Protein AF-A0A7Z9G9Z8-F1 (afdb_monomer_lite)

Foldseek 3Di:
DPPDPPPVVVVVVVVVVVVVVVVVVVQVVCLVPPPDPDQADPVPRDGQQDQDDDDPVCVVVVVNVVSVVSNCVRRRPPVVVVVVVVVVVVVVVDDDPVLLFDLQFPPPDDDDPVPDDDDDDDDDDPDDPPDDDDDDDDDDDDDDDDDDDDDDDDDDDDDDDPPPDLPDDDDDPWDDWDAFLQWTQTPLATEGAAPFDLLLLLLLLVLQLVCCVVCLVLAQAEEAADEWPCLAPPDPVSCVRHPHLVCSLVSSVVSHDPSYQYFCLVVLLSVVSVDQQDARQAGETALVVLLSSLVSVCVSVVHDFDDLVQWDKDKQPDFAHYPNCVRRVDPSNVVVTDIHMHTQHPKDKWKWADAQQRDDDTDTDDCAPNPDRDLCRGVNADGQKMKMAIPDDPQAEEEEAEHSNCRSNVSRCRVPGRMYMYGDLVRHPHAVDVVCDPSRPRYHYYYYHYSSLSRRPVNSVSSSCNHCPPPDPPPPPPPDPDDDDDDD

pLDDT: mean 74.59, std 25.86, range [21.78, 98.88]

Sequence (488 aa):
MASIFSHKSRGMMIANVVSFQVVLTVIGALFVLAPDGQAISADENRKLASMPEFTWNELYEGKYTRGIEAYVADHFPQRDKFMELADWLKSLRGLSVESGLHYAVNINEGLVDEETTAKDLPENRLSESLMWDTDGFPPTQLSQENASTRFAGPNAPPGDSNDSQINRAPAKAAGKARLRAGVFVYNGRAMQGFGGRATGSNAYASAINAYENEIGQKVDIYSLIVPTAQEFYLPSTYRRKSNREKANISGTYKQLDAGIKAVDAYSEIAAHTNEYLYFRTDHHWTALGGYYAYRAFCNAAKISPVPLSKMAKHTLKKTYFGSLYRLTQDRSLKKFGDKIEYFVPPATTKMTKYLEDGKGRGWERPLFRHKSSGYGVFLGGDAAMLRLNTSVKNGKRAIVVKNSYGNAFVVYLVSHYEELVFLDYRLFKGRLADVIGENERDTDLIFINGVHTSNARSHIKRIRRLLYRGRRLLRNKKESGLNEKAPE

Radius of gyration: 27.3 Å; chains: 1; bounding box: 84×79×88 Å

Structure (mmCIF, N/CA/C/O backbone):
data_AF-A0A7Z9G9Z8-F1
#
_entry.id   AF-A0A7Z9G9Z8-F1
#
loop_
_atom_site.group_PDB
_atom_site.id
_atom_site.type_symbol
_atom_site.label_atom_id
_atom_site.label_alt_id
_atom_site.label_comp_id
_atom_site.label_asym_id
_atom_site.label_entity_id
_atom_site.label_seq_id
_atom_site.pdbx_PDB_ins_code
_atom_site.Cartn_x
_atom_site.Cartn_y
_atom_site.Cartn_z
_atom_site.occupancy
_atom_site.B_iso_or_equiv
_atom_site.auth_seq_id
_atom_site.auth_comp_id
_atom_site.auth_asym_id
_atom_site.auth_atom_id
_atom_site.pdbx_PDB_model_num
ATOM 1 N N . MET A 1 1 ? 61.186 21.922 16.224 1.00 41.94 1 MET A N 1
ATOM 2 C CA . MET A 1 1 ? 60.406 21.195 15.194 1.00 41.94 1 MET A CA 1
ATOM 3 C C . MET A 1 1 ? 58.942 21.661 15.174 1.00 41.94 1 MET A C 1
ATOM 5 O O . MET A 1 1 ? 58.053 20.892 15.504 1.00 41.94 1 MET A O 1
ATOM 9 N N . ALA A 1 2 ? 58.665 22.913 14.795 1.00 44.00 2 ALA A N 1
ATOM 10 C CA . ALA A 1 2 ? 57.293 23.455 14.777 1.00 44.00 2 ALA A CA 1
ATOM 11 C C . ALA A 1 2 ? 56.996 24.304 13.523 1.00 44.00 2 ALA A C 1
ATOM 13 O O . ALA A 1 2 ? 56.221 25.248 13.582 1.00 44.00 2 ALA A O 1
ATOM 14 N N . SER A 1 3 ? 57.629 23.993 12.384 1.00 46.44 3 SER A N 1
ATOM 15 C CA . SER A 1 3 ? 57.494 24.805 11.156 1.00 46.44 3 SER A CA 1
ATOM 16 C C . SER A 1 3 ? 57.228 23.999 9.869 1.00 46.44 3 SER A C 1
ATOM 18 O O . SER A 1 3 ? 57.045 24.571 8.803 1.00 46.44 3 SER A O 1
ATOM 20 N N . ILE A 1 4 ? 57.129 22.664 9.926 1.00 46.12 4 ILE A N 1
ATOM 21 C CA . ILE A 1 4 ? 57.025 21.843 8.695 1.00 46.12 4 ILE A CA 1
ATOM 22 C C . ILE A 1 4 ? 55.578 21.406 8.367 1.00 46.12 4 ILE A C 1
ATOM 24 O O . ILE A 1 4 ? 55.288 21.022 7.237 1.00 46.12 4 ILE A O 1
ATOM 28 N N . PHE A 1 5 ? 54.614 21.560 9.285 1.00 43.41 5 PHE A N 1
ATOM 29 C CA . PHE A 1 5 ? 53.217 21.134 9.058 1.00 43.41 5 PHE A CA 1
ATOM 30 C C . PHE A 1 5 ? 52.243 22.233 8.580 1.00 43.41 5 PHE A C 1
ATOM 32 O O . PHE A 1 5 ? 51.085 21.934 8.299 1.00 43.41 5 PHE A O 1
ATOM 39 N N . SER A 1 6 ? 52.688 23.484 8.415 1.00 49.59 6 SER A N 1
ATOM 40 C CA . SER A 1 6 ? 51.804 24.620 8.067 1.00 49.59 6 SER A CA 1
ATOM 41 C C . SER A 1 6 ? 51.557 24.807 6.555 1.00 49.59 6 SER A C 1
ATOM 43 O O . SER A 1 6 ? 50.518 25.325 6.148 1.00 49.59 6 SER A O 1
ATOM 45 N N . HIS A 1 7 ? 52.458 24.340 5.681 1.00 47.31 7 HIS A N 1
ATOM 46 C CA . HIS A 1 7 ? 52.337 24.594 4.235 1.00 47.31 7 HIS A CA 1
ATOM 47 C C . HIS A 1 7 ? 51.497 23.563 3.459 1.00 47.31 7 HIS A C 1
ATOM 49 O O . HIS A 1 7 ? 50.884 23.918 2.450 1.00 47.31 7 HIS A O 1
ATOM 55 N N . LYS A 1 8 ? 51.401 22.308 3.930 1.00 48.56 8 LYS A N 1
ATOM 56 C CA . LYS A 1 8 ? 50.643 21.246 3.233 1.00 48.56 8 LYS A CA 1
ATOM 57 C C . LYS A 1 8 ? 49.119 21.429 3.300 1.00 48.56 8 LYS A C 1
ATOM 59 O O . LYS A 1 8 ? 48.431 20.983 2.388 1.00 48.56 8 LYS A O 1
ATOM 64 N N . SER A 1 9 ? 48.582 22.108 4.320 1.00 56.88 9 SER A N 1
ATOM 65 C CA . SER A 1 9 ? 47.133 22.335 4.456 1.00 56.88 9 SER A CA 1
ATOM 66 C C . SER A 1 9 ? 46.632 23.499 3.595 1.00 56.88 9 SER A C 1
ATOM 68 O O . SER A 1 9 ? 45.584 23.378 2.966 1.00 56.88 9 SER A O 1
ATOM 70 N N . ARG A 1 10 ? 47.400 24.594 3.484 1.00 59.22 10 ARG A N 1
ATOM 71 C CA . ARG A 1 10 ? 47.055 25.746 2.630 1.00 59.22 10 ARG A CA 1
ATOM 72 C C . ARG A 1 10 ? 47.066 25.396 1.145 1.00 59.22 10 ARG A C 1
ATOM 74 O O . ARG A 1 10 ? 46.130 25.763 0.446 1.00 59.22 10 ARG A O 1
ATOM 81 N N . GLY A 1 11 ? 48.066 24.646 0.676 1.00 70.00 11 GLY A N 1
ATOM 82 C CA . GLY A 1 11 ? 48.130 24.212 -0.726 1.00 70.00 11 GLY A CA 1
ATOM 83 C C . GLY A 1 11 ? 46.942 23.332 -1.129 1.00 70.00 11 GLY A C 1
ATOM 84 O O . GLY A 1 11 ? 46.363 23.526 -2.191 1.00 70.00 11 GLY A O 1
ATOM 85 N N . MET A 1 12 ? 46.517 22.428 -0.245 1.00 61.69 12 MET A N 1
ATOM 86 C CA . MET A 1 12 ? 45.365 21.548 -0.473 1.00 61.69 12 MET A CA 1
ATOM 87 C C . MET A 1 12 ? 44.033 22.309 -0.418 1.00 61.69 12 MET A C 1
ATOM 89 O O . MET A 1 12 ? 43.127 22.043 -1.200 1.00 61.69 12 MET A O 1
ATOM 93 N N . MET A 1 13 ? 43.927 23.301 0.469 1.00 62.09 13 MET A N 1
ATOM 94 C CA . MET A 1 13 ? 42.749 24.162 0.574 1.00 62.09 13 MET A CA 1
ATOM 95 C C . MET A 1 13 ? 42.608 25.068 -0.658 1.00 62.09 13 MET A C 1
ATOM 97 O O . MET A 1 13 ? 41.522 25.162 -1.221 1.00 62.09 13 MET A O 1
ATOM 101 N N . ILE A 1 14 ? 43.713 25.653 -1.135 1.00 75.94 14 ILE A N 1
ATOM 102 C CA . ILE A 1 14 ? 43.752 26.424 -2.385 1.00 75.94 14 ILE A CA 1
ATOM 103 C C . ILE A 1 14 ? 43.430 25.516 -3.576 1.00 75.94 14 ILE A C 1
ATOM 105 O O . ILE A 1 14 ? 42.611 25.889 -4.407 1.00 75.94 14 ILE A O 1
ATOM 109 N N . ALA A 1 15 ? 43.983 24.302 -3.634 1.00 73.31 15 ALA A N 1
ATOM 110 C CA . ALA A 1 15 ? 43.665 23.339 -4.688 1.00 73.31 15 ALA A CA 1
ATOM 111 C C . ALA A 1 15 ? 42.177 22.945 -4.694 1.00 73.31 15 ALA A C 1
ATOM 113 O O . ALA A 1 15 ? 41.580 22.841 -5.764 1.00 73.31 15 ALA A O 1
ATOM 114 N N . ASN A 1 16 ? 41.545 22.794 -3.527 1.00 67.69 16 ASN A N 1
ATOM 115 C CA . ASN A 1 16 ? 40.109 22.515 -3.416 1.00 67.69 16 ASN A CA 1
ATOM 116 C C . ASN A 1 16 ? 39.245 23.709 -3.853 1.00 67.69 16 ASN A C 1
ATOM 118 O O . ASN A 1 16 ? 38.263 23.526 -4.565 1.00 67.69 16 ASN A O 1
ATOM 122 N N . VAL A 1 17 ? 39.617 24.934 -3.470 1.00 79.38 17 VAL A N 1
ATOM 123 C CA . VAL A 1 17 ? 38.902 26.152 -3.892 1.00 79.38 17 VAL A CA 1
ATOM 124 C C . VAL A 1 17 ? 39.037 26.363 -5.400 1.00 79.38 17 VAL A C 1
ATOM 126 O O . VAL A 1 17 ? 38.043 26.604 -6.080 1.00 79.38 17 VAL A O 1
ATOM 129 N N . VAL A 1 18 ? 40.247 26.210 -5.942 1.00 84.00 18 VAL A N 1
ATOM 130 C CA . VAL A 1 18 ? 40.512 26.349 -7.379 1.00 84.00 18 VAL A CA 1
ATOM 131 C C . VAL A 1 18 ? 39.803 25.252 -8.170 1.00 84.00 18 VAL A C 1
ATOM 133 O O . VAL A 1 18 ? 39.160 25.557 -9.166 1.00 84.00 18 VAL A O 1
ATOM 136 N N . SER A 1 19 ? 39.847 23.993 -7.726 1.00 74.50 19 SER A N 1
ATOM 137 C CA . SER A 1 19 ? 39.147 22.898 -8.414 1.00 74.50 19 SER A CA 1
ATOM 138 C C . SER A 1 19 ? 37.630 23.073 -8.392 1.00 74.50 19 SER A C 1
ATOM 140 O O . SER A 1 19 ? 36.989 22.900 -9.426 1.00 74.50 19 SER A O 1
ATOM 142 N N . PHE A 1 20 ? 37.051 23.494 -7.266 1.00 74.19 20 PHE A N 1
ATOM 143 C CA . PHE A 1 20 ? 35.627 23.817 -7.185 1.00 74.19 20 PHE A CA 1
ATOM 144 C C . PHE A 1 20 ? 35.246 24.963 -8.134 1.00 74.19 20 PHE A C 1
ATOM 146 O O . PHE A 1 20 ? 34.271 24.853 -8.878 1.00 74.19 20 PHE A O 1
ATOM 153 N N . GLN A 1 21 ? 36.053 26.026 -8.177 1.00 79.50 21 GLN A N 1
ATOM 154 C CA . GLN A 1 21 ? 35.819 27.162 -9.065 1.00 79.50 21 GLN A CA 1
ATOM 155 C C . GLN A 1 21 ? 35.958 26.778 -10.543 1.00 79.50 21 GLN A C 1
ATOM 157 O O . GLN A 1 21 ? 35.153 27.204 -11.365 1.00 79.50 21 GLN A O 1
ATOM 162 N N . VAL A 1 22 ? 36.940 25.944 -10.892 1.00 83.94 22 VAL A N 1
ATOM 163 C CA . VAL A 1 22 ? 37.116 25.423 -12.255 1.00 83.94 22 VAL A CA 1
ATOM 164 C C . VAL A 1 22 ? 35.908 24.588 -12.669 1.00 83.94 22 VAL A C 1
ATOM 166 O O . VAL A 1 22 ? 35.406 24.775 -13.772 1.00 83.94 22 VAL A O 1
ATOM 169 N N . VAL A 1 23 ? 35.383 23.733 -11.786 1.00 78.44 23 VAL A N 1
ATOM 170 C CA . VAL A 1 23 ? 34.170 22.951 -12.067 1.00 78.44 23 VAL A CA 1
ATOM 171 C C . VAL A 1 23 ? 32.970 23.866 -12.325 1.00 78.44 23 VAL A C 1
ATOM 173 O O . VAL A 1 23 ? 32.270 23.667 -13.315 1.00 78.44 23 VAL A O 1
ATOM 176 N N . LEU A 1 24 ? 32.752 24.898 -11.502 1.00 76.94 24 LEU A N 1
ATOM 177 C CA . LEU A 1 24 ? 31.659 25.855 -11.718 1.00 76.94 24 LEU A CA 1
ATOM 178 C C . LEU A 1 24 ? 31.810 26.629 -13.032 1.00 76.94 24 LEU A C 1
ATOM 180 O O . LEU A 1 24 ? 30.837 26.773 -13.769 1.00 76.94 24 LEU A O 1
ATOM 184 N N . THR A 1 25 ? 33.023 27.080 -13.354 1.00 77.94 25 THR A N 1
ATOM 185 C CA . THR A 1 25 ? 33.308 27.802 -14.600 1.00 77.94 25 THR A CA 1
ATOM 186 C C . THR A 1 25 ? 33.121 26.907 -15.823 1.00 77.94 25 THR A C 1
ATOM 188 O O . THR A 1 25 ? 32.537 27.345 -16.809 1.00 77.94 25 THR A O 1
ATOM 191 N N . VAL A 1 26 ? 33.552 25.643 -15.765 1.00 78.00 26 VAL A N 1
ATOM 192 C CA . VAL A 1 26 ? 33.358 24.673 -16.854 1.00 78.00 26 VAL A CA 1
ATOM 193 C C . VAL A 1 26 ? 31.877 24.350 -17.038 1.00 78.00 26 VAL A C 1
ATOM 195 O O . VAL A 1 26 ? 31.405 24.333 -18.169 1.00 78.00 26 VAL A O 1
ATOM 198 N N . ILE A 1 27 ? 31.117 24.158 -15.956 1.00 70.62 27 ILE A N 1
ATOM 199 C CA . ILE A 1 27 ? 29.663 23.936 -16.031 1.00 70.62 27 ILE A CA 1
ATOM 200 C C . ILE A 1 27 ? 28.957 25.167 -16.616 1.00 70.62 27 ILE A C 1
ATOM 202 O O . ILE A 1 27 ? 28.106 25.019 -17.490 1.00 70.62 27 ILE A O 1
ATOM 206 N N . GLY A 1 28 ? 29.336 26.376 -16.191 1.00 71.31 28 GLY A N 1
ATOM 207 C CA . GLY A 1 28 ? 28.806 27.624 -16.743 1.00 71.31 28 GLY A CA 1
ATOM 208 C C . GLY A 1 28 ? 29.140 27.804 -18.226 1.00 71.31 28 GLY A C 1
ATOM 209 O O . GLY A 1 28 ? 28.267 28.147 -19.017 1.00 71.31 28 GLY A O 1
ATOM 210 N N . ALA A 1 29 ? 30.373 27.495 -18.633 1.00 72.94 29 ALA A N 1
ATOM 211 C CA . ALA A 1 29 ? 30.787 27.540 -20.033 1.00 72.94 29 ALA A CA 1
ATOM 212 C C . ALA A 1 29 ? 30.049 26.495 -20.883 1.00 72.94 29 ALA A C 1
ATOM 214 O O . ALA A 1 29 ? 29.610 26.810 -21.983 1.00 72.94 29 ALA A O 1
ATOM 215 N N . LEU A 1 30 ? 29.843 25.279 -20.367 1.00 66.50 30 LEU A N 1
ATOM 216 C CA . LEU A 1 30 ? 29.036 24.250 -21.030 1.00 66.50 30 LEU A CA 1
ATOM 217 C C . LEU A 1 30 ? 27.567 24.667 -21.167 1.00 66.50 30 LEU A C 1
ATOM 219 O O . LEU A 1 30 ? 26.933 24.280 -22.141 1.00 66.50 30 LEU A O 1
ATOM 223 N N . PHE A 1 31 ? 27.034 25.458 -20.232 1.00 66.75 31 PHE A N 1
ATOM 224 C CA . PHE A 1 31 ? 25.679 26.011 -20.310 1.00 66.75 31 PHE A CA 1
ATOM 225 C C . PHE A 1 31 ? 25.550 27.084 -21.401 1.00 66.75 31 PHE A C 1
ATOM 227 O O . PHE A 1 31 ? 24.556 27.104 -22.114 1.00 66.75 31 PHE A O 1
ATOM 234 N N . VAL A 1 32 ? 26.566 27.938 -21.565 1.00 65.88 32 VAL A N 1
ATOM 235 C CA . VAL A 1 32 ? 26.591 29.003 -22.589 1.00 65.88 32 VAL A CA 1
ATOM 236 C C . VAL A 1 32 ? 26.906 28.463 -23.988 1.00 65.88 32 VAL A C 1
ATOM 238 O O . VAL A 1 32 ? 26.402 28.981 -24.977 1.00 65.88 32 VAL A O 1
ATOM 241 N N . LEU A 1 33 ? 27.755 27.436 -24.083 1.00 63.22 33 LEU A N 1
ATOM 242 C CA . LEU A 1 33 ? 28.194 26.848 -25.354 1.00 63.22 33 LEU A CA 1
ATOM 243 C C . LEU A 1 33 ? 27.300 25.693 -25.826 1.00 63.22 33 LEU A C 1
ATOM 245 O O . LEU A 1 33 ? 27.498 25.184 -26.931 1.00 63.22 33 LEU A O 1
ATOM 249 N N . ALA A 1 34 ? 26.350 25.243 -25.001 1.00 61.62 34 ALA A N 1
ATOM 250 C CA . ALA A 1 34 ? 25.370 24.259 -25.429 1.00 61.62 34 ALA A CA 1
ATOM 251 C C . ALA A 1 34 ? 24.466 24.888 -26.503 1.00 61.62 34 ALA A C 1
ATOM 253 O O . ALA A 1 34 ? 23.898 25.950 -26.264 1.00 61.62 34 ALA A O 1
ATOM 254 N N . PRO A 1 35 ? 24.326 24.257 -27.682 1.00 56.84 35 PRO A N 1
ATOM 255 C CA . PRO A 1 35 ? 23.452 24.771 -28.729 1.00 56.84 35 PRO A CA 1
ATOM 256 C C . PRO A 1 35 ? 22.011 24.832 -28.219 1.00 56.84 35 PRO A C 1
ATOM 258 O O . PRO A 1 35 ? 21.591 23.914 -27.509 1.00 56.84 35 PRO A O 1
ATOM 261 N N . ASP A 1 36 ? 21.273 25.880 -28.603 1.00 55.69 36 ASP A N 1
ATOM 262 C CA . ASP A 1 36 ? 19.871 26.089 -28.228 1.00 55.69 36 ASP A CA 1
ATOM 263 C C . ASP A 1 36 ? 19.069 24.797 -28.435 1.00 55.69 36 ASP A C 1
ATOM 265 O O . ASP A 1 36 ? 18.810 24.339 -29.555 1.00 55.69 36 ASP A O 1
ATOM 269 N N . GLY A 1 37 ? 18.757 24.144 -27.316 1.00 52.91 37 GLY A N 1
ATOM 270 C CA . GLY A 1 37 ? 18.084 22.858 -27.295 1.00 52.91 37 GLY A CA 1
ATOM 271 C C . GLY A 1 37 ? 16.674 23.010 -27.848 1.00 52.91 37 GLY A C 1
ATOM 272 O O . GLY A 1 37 ? 15.897 23.811 -27.348 1.00 52.91 37 GLY A O 1
ATOM 273 N N . GLN A 1 38 ? 16.381 22.243 -28.899 1.00 53.59 38 GLN A N 1
ATOM 274 C CA . GLN A 1 38 ? 15.074 21.966 -29.510 1.00 53.59 38 GLN A CA 1
ATOM 275 C C . GLN A 1 38 ? 13.852 22.586 -28.800 1.00 53.59 38 GLN A C 1
ATOM 277 O O . GLN A 1 38 ? 13.566 22.256 -27.657 1.00 53.59 38 GLN A O 1
ATOM 282 N N . ALA A 1 39 ? 13.032 23.352 -29.532 1.00 48.88 39 ALA A N 1
ATOM 283 C CA . ALA A 1 39 ? 11.824 24.048 -29.048 1.00 48.88 39 ALA A CA 1
ATOM 284 C C . ALA A 1 39 ? 10.749 23.171 -28.345 1.00 48.88 39 ALA A C 1
ATOM 286 O O . ALA A 1 39 ? 9.727 23.680 -27.872 1.00 48.88 39 ALA A O 1
ATOM 287 N N . ILE A 1 40 ? 10.945 21.850 -28.295 1.00 49.72 40 ILE A N 1
ATOM 288 C CA . ILE A 1 40 ? 10.072 20.858 -27.670 1.00 49.72 40 ILE A CA 1
ATOM 289 C C . ILE A 1 40 ? 10.961 19.804 -26.991 1.00 49.72 40 ILE A C 1
ATOM 291 O O . ILE A 1 40 ? 11.769 19.160 -27.656 1.00 49.72 40 ILE A O 1
ATOM 295 N N . SER A 1 41 ? 10.776 19.565 -25.688 1.00 46.97 41 SER A N 1
ATOM 296 C CA . SER A 1 41 ? 11.373 18.392 -25.029 1.00 46.97 41 SER A CA 1
ATOM 297 C C . SER A 1 41 ? 10.707 17.114 -25.549 1.00 46.97 41 SER A C 1
ATOM 299 O O . SER A 1 41 ? 9.511 16.904 -25.317 1.00 46.97 41 SER A O 1
ATOM 301 N N . ALA A 1 42 ? 11.470 16.249 -26.226 1.00 47.59 42 ALA A N 1
ATOM 302 C CA . ALA A 1 42 ? 10.994 14.950 -26.711 1.00 47.59 42 ALA A CA 1
ATOM 303 C C . ALA A 1 42 ? 10.531 14.018 -25.569 1.00 47.59 42 ALA A C 1
ATOM 305 O O . ALA A 1 42 ? 9.642 13.189 -25.774 1.00 47.59 42 ALA A O 1
ATOM 306 N N . ASP A 1 43 ? 11.071 14.199 -24.359 1.00 45.31 43 ASP A N 1
ATOM 307 C CA . ASP A 1 43 ? 10.762 13.378 -23.183 1.00 45.31 43 ASP A CA 1
ATOM 308 C C . ASP A 1 43 ? 9.583 13.916 -22.351 1.00 45.31 43 ASP A C 1
ATOM 310 O O . ASP A 1 43 ? 8.854 13.141 -21.725 1.00 45.31 43 ASP A O 1
ATOM 314 N N . GLU A 1 44 ? 9.329 15.231 -22.365 1.00 41.75 44 GLU A N 1
ATOM 315 C CA . GLU A 1 44 ? 8.287 15.852 -21.529 1.00 41.75 44 GLU A CA 1
ATOM 316 C C . GLU A 1 44 ? 7.072 16.384 -22.313 1.00 41.75 44 GLU A C 1
ATOM 318 O O . GLU A 1 44 ? 6.012 16.611 -21.718 1.00 41.75 44 GLU A O 1
ATOM 323 N N . ASN A 1 45 ? 7.181 16.507 -23.642 1.00 49.59 45 ASN A N 1
ATOM 324 C CA . ASN A 1 45 ? 6.175 17.045 -24.570 1.00 49.59 45 ASN A CA 1
ATOM 325 C C . ASN A 1 45 ? 5.478 18.315 -24.038 1.00 49.59 45 ASN A C 1
ATOM 327 O O . ASN A 1 45 ? 4.247 18.420 -24.004 1.00 49.59 45 ASN A O 1
ATOM 331 N N . ARG A 1 46 ? 6.298 19.264 -23.574 1.00 54.28 46 ARG A N 1
ATOM 332 C CA . ARG A 1 46 ? 5.935 20.644 -23.233 1.00 54.28 46 ARG A CA 1
ATOM 333 C C . ARG A 1 46 ? 6.834 21.597 -24.021 1.00 54.28 46 ARG A C 1
ATOM 335 O O . ARG A 1 46 ? 7.975 21.241 -24.320 1.00 54.28 46 ARG A O 1
ATOM 342 N N . LYS A 1 47 ? 6.323 22.789 -24.351 1.00 57.53 47 LYS A N 1
ATOM 343 C CA . LYS A 1 47 ? 7.168 23.883 -24.853 1.00 57.53 47 LYS A CA 1
ATOM 344 C C . LYS A 1 47 ? 8.172 24.227 -23.754 1.00 57.53 47 LYS A C 1
ATOM 346 O O . LYS A 1 47 ? 7.750 24.418 -22.611 1.00 57.53 47 LYS A O 1
ATOM 351 N N . LEU A 1 48 ? 9.458 24.234 -24.092 1.00 64.19 48 LEU A N 1
ATOM 352 C CA . LEU A 1 48 ? 10.496 24.670 -23.164 1.00 64.19 48 LEU A CA 1
ATOM 353 C C . LEU A 1 48 ? 10.285 26.156 -22.846 1.00 64.19 48 LEU A C 1
ATOM 355 O O . LEU A 1 48 ? 9.830 26.918 -23.705 1.00 64.19 48 LEU A O 1
ATOM 359 N N . ALA A 1 49 ? 10.553 26.550 -21.605 1.00 65.88 49 ALA A N 1
ATOM 360 C CA . ALA A 1 49 ? 10.490 27.943 -21.187 1.00 65.88 49 ALA A CA 1
ATOM 361 C C . ALA A 1 49 ? 11.451 28.778 -22.041 1.00 65.88 49 ALA A C 1
ATOM 363 O O . ALA A 1 49 ? 12.613 28.421 -22.164 1.00 65.88 49 ALA A O 1
ATOM 364 N N . SER A 1 50 ? 10.989 29.871 -22.644 1.00 72.75 50 SER A N 1
ATOM 365 C CA . SER A 1 50 ? 11.862 30.804 -23.363 1.00 72.75 50 SER A CA 1
ATOM 366 C C . SER A 1 50 ? 12.665 31.658 -22.383 1.00 72.75 50 SER A C 1
ATOM 368 O O . SER A 1 50 ? 12.248 31.845 -21.237 1.00 72.75 50 SER A O 1
ATOM 370 N N . MET A 1 51 ? 13.800 32.195 -22.834 1.00 77.81 51 MET A N 1
ATOM 371 C CA . MET A 1 51 ? 14.573 33.155 -22.046 1.00 77.81 51 MET A CA 1
ATOM 372 C C . MET A 1 51 ? 13.661 34.343 -21.684 1.00 77.81 51 MET A C 1
ATOM 374 O O . MET A 1 51 ? 13.041 34.907 -22.590 1.00 77.81 51 MET A O 1
ATOM 378 N N . PRO A 1 52 ? 13.504 34.697 -20.396 1.00 77.56 52 PRO A N 1
ATOM 379 C CA . PRO A 1 52 ? 12.664 35.824 -20.008 1.00 77.56 52 PRO A CA 1
ATOM 380 C C . PRO A 1 52 ? 13.311 37.146 -20.433 1.00 77.56 52 PRO A C 1
ATOM 382 O O . PRO A 1 52 ? 14.528 37.311 -20.331 1.00 77.56 52 PRO A O 1
ATOM 385 N N . GLU A 1 53 ? 12.497 38.105 -20.870 1.00 80.50 53 GLU A N 1
ATOM 386 C CA . GLU A 1 53 ? 12.970 39.464 -21.129 1.00 80.50 53 GLU A CA 1
ATOM 387 C C . GLU A 1 53 ? 13.250 40.183 -19.806 1.00 80.50 53 GLU A C 1
ATOM 389 O O . GLU A 1 53 ? 12.534 40.022 -18.819 1.00 80.50 53 GLU A O 1
ATOM 394 N N . PHE A 1 54 ? 14.334 40.956 -19.755 1.00 81.50 54 PHE A N 1
ATOM 395 C CA . PHE A 1 54 ? 14.684 41.696 -18.550 1.00 81.50 54 PHE A CA 1
ATOM 396 C C . PHE A 1 54 ? 13.916 43.015 -18.488 1.00 81.50 54 PHE A C 1
ATOM 398 O O . PHE A 1 54 ? 14.114 43.900 -19.322 1.00 81.50 54 PHE A O 1
ATOM 405 N N . THR A 1 55 ? 13.114 43.189 -17.437 1.00 87.94 55 THR A N 1
ATOM 406 C CA . THR A 1 55 ? 12.547 44.488 -17.067 1.00 87.94 55 THR A CA 1
ATOM 407 C C . THR A 1 55 ? 12.656 44.724 -15.561 1.00 87.94 55 THR A C 1
ATOM 409 O O . THR A 1 55 ? 12.536 43.805 -14.746 1.00 87.94 55 THR A O 1
ATOM 412 N N . TRP A 1 56 ? 12.867 45.983 -15.165 1.00 83.19 56 TRP A N 1
ATOM 413 C CA . TRP A 1 56 ? 12.997 46.356 -13.752 1.00 83.19 56 TRP A CA 1
ATOM 414 C C . TRP A 1 56 ? 11.741 46.033 -12.927 1.00 83.19 56 TRP A C 1
ATOM 416 O O . TRP A 1 56 ? 11.862 45.600 -11.781 1.00 83.19 56 TRP A O 1
ATOM 426 N N . ASN A 1 57 ? 10.549 46.158 -13.521 1.00 83.56 57 ASN A N 1
ATOM 427 C CA . ASN A 1 57 ? 9.292 45.778 -12.870 1.00 83.56 57 ASN A CA 1
ATOM 428 C C . ASN A 1 57 ? 9.202 44.264 -12.631 1.00 83.56 57 ASN A C 1
ATOM 430 O O . ASN A 1 57 ? 8.841 43.833 -11.538 1.00 83.56 57 ASN A O 1
ATOM 434 N N . GLU A 1 58 ? 9.580 43.431 -13.602 1.00 78.88 58 GLU A N 1
ATOM 435 C CA . GLU A 1 58 ? 9.511 41.974 -13.442 1.00 78.88 58 GLU A CA 1
ATOM 436 C C . GLU A 1 58 ? 10.567 41.416 -12.491 1.00 78.88 58 GLU A C 1
ATOM 438 O O . GLU A 1 58 ? 10.326 40.381 -11.858 1.00 78.88 58 GLU A O 1
ATOM 443 N N . LEU A 1 59 ? 11.717 42.086 -12.366 1.00 81.44 59 LEU A N 1
ATOM 444 C CA . LEU A 1 59 ? 12.707 41.769 -11.341 1.00 81.44 59 LEU A CA 1
ATOM 445 C C . LEU A 1 59 ? 12.139 42.034 -9.943 1.00 81.44 59 LEU A C 1
ATOM 447 O O . LEU A 1 59 ? 12.201 41.151 -9.088 1.00 81.44 59 LEU A O 1
ATOM 451 N N . TYR A 1 60 ? 11.542 43.210 -9.727 1.00 88.44 60 TYR A N 1
ATOM 452 C CA . TYR A 1 60 ? 10.957 43.586 -8.437 1.00 88.44 60 TYR A CA 1
ATOM 453 C C . TYR A 1 60 ? 9.761 42.694 -8.054 1.00 88.44 60 TYR A C 1
ATOM 455 O O . TYR A 1 60 ? 9.603 42.317 -6.896 1.00 88.44 60 TYR A O 1
ATOM 463 N N . GLU A 1 61 ? 8.961 42.265 -9.036 1.00 84.69 61 GLU A N 1
ATOM 464 C CA . GLU A 1 61 ? 7.848 41.319 -8.853 1.00 84.69 61 GLU A CA 1
ATOM 465 C C . GLU A 1 61 ? 8.288 39.840 -8.751 1.00 84.69 61 GLU A C 1
ATOM 467 O O . GLU A 1 61 ? 7.454 38.937 -8.578 1.00 84.69 61 GLU A O 1
ATOM 472 N N . GLY A 1 62 ? 9.587 39.554 -8.909 1.00 73.06 62 GLY A N 1
ATOM 473 C CA . GLY A 1 62 ? 10.152 38.200 -8.914 1.00 73.06 62 GLY A CA 1
ATOM 474 C C . GLY A 1 62 ? 9.675 37.321 -10.079 1.00 73.06 62 GLY A C 1
ATOM 475 O O . GLY A 1 62 ? 9.737 36.094 -10.012 1.00 73.06 62 GLY A O 1
ATOM 476 N N . LYS A 1 63 ? 9.115 37.909 -11.142 1.00 73.06 63 LYS A N 1
ATOM 477 C CA . LYS A 1 63 ? 8.734 37.190 -12.371 1.00 73.06 63 LYS A CA 1
ATOM 478 C C . LYS A 1 63 ? 9.961 36.847 -13.208 1.00 73.06 63 LYS A C 1
ATOM 480 O O . LYS A 1 63 ? 10.053 35.717 -13.676 1.00 73.06 63 LYS A O 1
ATOM 485 N N . TYR A 1 64 ? 10.921 37.767 -13.302 1.00 72.56 64 TYR A N 1
ATOM 486 C CA . TYR A 1 64 ? 12.169 37.549 -14.032 1.00 72.56 64 TYR A CA 1
ATOM 487 C C . TYR A 1 64 ? 12.976 36.385 -13.439 1.00 72.56 64 TYR A C 1
ATOM 489 O O . TYR A 1 64 ? 13.368 35.469 -14.154 1.00 72.56 64 TYR A O 1
ATOM 497 N N . THR A 1 65 ? 13.140 36.349 -12.113 1.00 74.62 65 THR A N 1
ATOM 498 C CA . THR A 1 65 ? 13.874 35.275 -11.421 1.00 74.62 65 THR A CA 1
ATOM 499 C C . THR A 1 65 ? 13.205 33.911 -11.582 1.00 74.62 65 THR A C 1
ATOM 501 O O . THR A 1 65 ? 13.879 32.948 -11.937 1.00 74.62 65 THR A O 1
ATOM 504 N N . ARG A 1 66 ? 11.875 33.825 -11.431 1.00 73.81 66 ARG A N 1
ATOM 505 C CA . ARG A 1 66 ? 11.115 32.589 -11.711 1.00 73.81 66 ARG A CA 1
ATOM 506 C C . ARG A 1 66 ? 11.206 32.160 -13.180 1.00 73.81 66 ARG A C 1
ATOM 508 O O . ARG A 1 66 ? 11.238 30.966 -13.461 1.00 73.81 66 ARG A O 1
ATOM 515 N N . GLY A 1 67 ? 11.245 33.118 -14.106 1.00 74.25 67 GLY A N 1
ATOM 516 C CA . GLY A 1 67 ? 11.460 32.864 -15.531 1.00 74.25 67 GLY A CA 1
ATOM 517 C C . GLY A 1 67 ? 12.841 32.271 -15.808 1.00 74.25 67 GLY A C 1
ATOM 518 O O . GLY A 1 67 ? 12.944 31.287 -16.532 1.00 74.25 67 GLY A O 1
ATOM 519 N N . ILE A 1 68 ? 13.886 32.807 -15.169 1.00 72.31 68 ILE A N 1
ATOM 520 C CA . ILE A 1 68 ? 15.258 32.290 -15.265 1.00 72.31 68 ILE A CA 1
ATOM 521 C C . ILE A 1 68 ? 15.351 30.883 -14.666 1.00 72.31 68 ILE A C 1
ATOM 523 O O . ILE A 1 68 ? 15.930 29.998 -15.288 1.00 72.31 68 ILE A O 1
ATOM 527 N N . GLU A 1 69 ? 14.746 30.635 -13.501 1.00 68.19 69 GLU A N 1
ATOM 528 C CA . GLU A 1 69 ? 14.702 29.297 -12.893 1.00 68.19 69 GLU A CA 1
ATOM 529 C C . GLU A 1 69 ? 14.028 28.270 -13.813 1.00 68.19 69 GLU A C 1
ATOM 531 O O . GLU A 1 69 ? 14.551 27.169 -13.995 1.00 68.19 69 GLU A O 1
ATOM 536 N N . ALA A 1 70 ? 12.897 28.634 -14.426 1.00 66.81 70 ALA A N 1
ATOM 537 C CA . ALA A 1 70 ? 12.196 27.783 -15.383 1.00 66.81 70 ALA A CA 1
ATOM 538 C C . ALA A 1 70 ? 13.020 27.548 -16.661 1.00 66.81 70 ALA A C 1
ATOM 540 O O . ALA A 1 70 ? 13.100 26.416 -17.131 1.00 66.81 70 ALA A O 1
ATOM 541 N N . TYR A 1 71 ? 13.672 28.587 -17.192 1.00 71.56 71 TYR A N 1
ATOM 542 C CA . TYR A 1 71 ? 14.546 28.497 -18.364 1.00 71.56 71 TYR A CA 1
ATOM 543 C C . TYR A 1 71 ? 15.741 27.570 -18.117 1.00 71.56 71 TYR A C 1
ATOM 545 O O . TYR A 1 71 ? 15.994 26.657 -18.903 1.00 71.56 71 TYR A O 1
ATOM 553 N N . VAL A 1 72 ? 16.440 27.755 -16.993 1.00 66.25 72 VAL A N 1
ATOM 554 C CA . VAL A 1 72 ? 17.608 26.951 -16.605 1.00 66.25 72 VAL A CA 1
ATOM 555 C C . VAL A 1 72 ? 17.220 25.500 -16.336 1.00 66.25 72 VAL A C 1
ATOM 557 O O . VAL A 1 72 ? 17.940 24.594 -16.752 1.00 66.25 72 VAL A O 1
ATOM 560 N N . ALA A 1 73 ? 16.080 25.258 -15.684 1.00 65.19 73 ALA A N 1
ATOM 561 C CA . ALA A 1 73 ? 15.569 23.906 -15.462 1.00 65.19 73 ALA A CA 1
ATOM 562 C C . ALA A 1 73 ? 15.268 23.164 -16.777 1.00 65.19 73 ALA A C 1
ATOM 564 O O . ALA A 1 73 ? 15.424 21.943 -16.838 1.00 65.19 73 ALA A O 1
ATOM 565 N N . ASP A 1 74 ? 14.870 23.902 -17.815 1.00 62.81 74 ASP A N 1
ATOM 566 C CA . ASP A 1 74 ? 14.470 23.382 -19.123 1.00 62.81 74 ASP A CA 1
ATOM 567 C C . ASP A 1 74 ? 15.645 23.185 -20.091 1.00 62.81 74 ASP A C 1
ATOM 569 O O . ASP A 1 74 ? 15.612 22.261 -20.902 1.00 62.81 74 ASP A O 1
ATOM 573 N N . HIS A 1 75 ? 16.691 24.009 -19.983 1.00 65.56 75 HIS A N 1
ATOM 574 C CA . HIS A 1 75 ? 17.828 24.034 -20.916 1.00 65.56 75 HIS A CA 1
ATOM 575 C C . HIS A 1 75 ? 19.117 23.442 -20.335 1.00 65.56 75 HIS A C 1
ATOM 577 O O . HIS A 1 75 ? 20.167 23.525 -20.970 1.00 65.56 75 HIS A O 1
ATOM 583 N N . PHE A 1 76 ? 19.072 22.831 -19.143 1.00 65.44 76 PHE A N 1
ATOM 584 C CA . PHE A 1 76 ? 20.268 22.273 -18.511 1.00 65.44 76 PHE A CA 1
ATOM 585 C C . PHE A 1 76 ? 20.916 21.180 -19.394 1.00 65.44 76 PHE A C 1
ATOM 587 O O . PHE A 1 76 ? 20.321 20.108 -19.581 1.00 65.44 76 PHE A O 1
ATOM 594 N N . PRO A 1 77 ? 22.132 21.405 -19.936 1.00 59.34 77 PRO A N 1
ATOM 595 C CA . PRO A 1 77 ? 22.721 20.528 -20.939 1.00 59.34 77 PRO A CA 1
ATOM 596 C C . PRO A 1 77 ? 22.968 19.139 -20.376 1.00 59.34 77 PRO A C 1
ATOM 598 O O . PRO A 1 77 ? 23.576 18.978 -19.318 1.00 59.34 77 PRO A O 1
ATOM 601 N N . GLN A 1 78 ? 22.530 18.117 -21.115 1.00 54.69 78 GLN A N 1
ATOM 602 C CA . GLN A 1 78 ? 22.775 16.720 -20.757 1.00 54.69 78 GLN A CA 1
ATOM 603 C C . GLN A 1 78 ? 22.338 16.395 -19.316 1.00 54.69 78 GLN A C 1
ATOM 605 O O . GLN A 1 78 ? 22.998 15.606 -18.640 1.00 54.69 78 GLN A O 1
ATOM 610 N N . ARG A 1 79 ? 21.221 16.981 -18.850 1.00 56.75 79 ARG A N 1
ATOM 611 C CA . ARG A 1 79 ? 20.618 16.703 -17.536 1.00 56.75 79 ARG A CA 1
ATOM 612 C C . ARG A 1 79 ? 20.595 15.215 -17.218 1.00 56.75 79 ARG A C 1
ATOM 614 O O . ARG A 1 79 ? 20.940 14.844 -16.107 1.00 56.75 79 ARG A O 1
ATOM 621 N N . ASP A 1 80 ? 20.246 14.372 -18.182 1.00 50.12 80 ASP A N 1
ATOM 622 C CA . ASP A 1 80 ? 20.215 12.925 -17.973 1.00 50.12 80 ASP A CA 1
ATOM 623 C C . ASP A 1 80 ? 21.604 12.351 -17.680 1.00 50.12 80 ASP A C 1
ATOM 625 O O . ASP A 1 80 ? 21.729 11.554 -16.763 1.00 50.12 80 ASP A O 1
ATOM 629 N N . LYS A 1 81 ? 22.666 12.841 -18.332 1.00 54.12 81 LYS A N 1
ATOM 630 C CA . LYS A 1 81 ? 24.054 12.460 -18.015 1.00 54.12 81 LYS A CA 1
ATOM 631 C C . LYS A 1 81 ? 24.530 13.029 -16.678 1.00 54.12 81 LYS A C 1
ATOM 633 O O . LYS A 1 81 ? 25.317 12.395 -15.986 1.00 54.12 81 LYS A O 1
ATOM 638 N N . PHE A 1 82 ? 24.053 14.211 -16.284 1.00 57.25 82 PHE A N 1
ATOM 639 C CA . PHE A 1 82 ? 24.317 14.775 -14.955 1.00 57.25 82 PHE A CA 1
ATOM 640 C C . PHE A 1 82 ? 23.572 14.027 -13.852 1.00 57.25 82 PHE A C 1
ATOM 642 O O . PHE A 1 82 ? 24.123 13.831 -12.774 1.00 57.25 82 PHE A O 1
ATOM 649 N N . MET A 1 83 ? 22.346 13.580 -14.118 1.00 50.84 83 MET A N 1
ATOM 650 C CA . MET A 1 83 ? 21.592 12.696 -13.237 1.00 50.84 83 MET A CA 1
ATOM 651 C C . MET A 1 83 ? 22.253 11.315 -13.174 1.00 50.84 83 MET A C 1
ATOM 653 O O . MET A 1 83 ? 22.407 10.797 -12.077 1.00 50.84 83 MET A O 1
ATOM 657 N N . GLU A 1 84 ? 22.745 10.772 -14.293 1.00 51.53 84 GLU A N 1
ATOM 658 C CA . GLU A 1 84 ? 23.562 9.549 -14.343 1.00 51.53 84 GLU A CA 1
ATOM 659 C C . GLU A 1 84 ? 24.856 9.703 -13.533 1.00 51.53 84 GLU A C 1
ATOM 661 O O . GLU A 1 84 ? 25.184 8.825 -12.740 1.00 51.53 84 GLU A O 1
ATOM 666 N N . LEU A 1 85 ? 25.564 10.830 -13.659 1.00 50.44 85 LEU A N 1
ATOM 667 C CA . LEU A 1 85 ? 26.768 11.131 -12.883 1.00 50.44 85 LEU A CA 1
ATOM 668 C C . LEU A 1 85 ? 26.448 11.336 -11.397 1.00 50.44 85 LEU A C 1
ATOM 670 O O . LEU A 1 85 ? 27.184 10.857 -10.542 1.00 50.44 85 LEU A O 1
ATOM 674 N N . ALA A 1 86 ? 25.353 12.021 -11.066 1.00 50.25 86 ALA A N 1
ATOM 675 C CA . ALA A 1 86 ? 24.909 12.221 -9.691 1.00 50.25 86 ALA A CA 1
ATOM 676 C C . ALA A 1 86 ? 24.473 10.903 -9.044 1.00 50.25 86 ALA A C 1
ATOM 678 O O . ALA A 1 86 ? 24.786 10.663 -7.881 1.00 50.25 86 ALA A O 1
ATOM 679 N N . ASP A 1 87 ? 23.787 10.036 -9.783 1.00 45.22 87 ASP A N 1
ATOM 680 C CA . ASP A 1 87 ? 23.368 8.718 -9.320 1.00 45.22 87 ASP A CA 1
ATOM 681 C C . ASP A 1 87 ? 24.561 7.756 -9.242 1.00 45.22 87 ASP A C 1
ATOM 683 O O . ASP A 1 87 ? 24.656 6.997 -8.279 1.00 45.22 87 ASP A O 1
ATOM 687 N N . TRP A 1 88 ? 25.544 7.868 -10.141 1.00 50.94 88 TRP A N 1
ATOM 688 C CA . TRP A 1 88 ? 26.840 7.191 -10.035 1.00 50.94 88 TRP A CA 1
ATOM 689 C C . TRP A 1 88 ? 27.629 7.670 -8.805 1.00 50.94 88 TRP A C 1
ATOM 691 O O . TRP A 1 88 ? 28.045 6.851 -7.991 1.00 50.94 88 TRP A O 1
ATOM 701 N N . LEU A 1 89 ? 27.743 8.980 -8.568 1.00 43.34 89 LEU A N 1
ATOM 702 C CA . LEU A 1 89 ? 28.375 9.547 -7.367 1.00 43.34 89 LEU A CA 1
ATOM 703 C C . LEU A 1 89 ? 27.638 9.146 -6.076 1.00 43.34 89 LEU A C 1
ATOM 705 O O . LEU A 1 89 ? 28.276 8.848 -5.067 1.00 43.34 89 LEU A O 1
ATOM 709 N N . LYS A 1 90 ? 26.300 9.085 -6.089 1.00 44.28 90 LYS A N 1
ATOM 710 C CA . LYS A 1 90 ? 25.496 8.540 -4.978 1.00 44.28 90 LYS A CA 1
ATOM 711 C C . LYS A 1 90 ? 25.724 7.039 -4.803 1.00 44.28 90 LYS A C 1
ATOM 713 O O . LYS A 1 90 ? 25.754 6.571 -3.668 1.00 44.28 90 LYS A O 1
ATOM 718 N N . SER A 1 91 ? 25.924 6.296 -5.893 1.00 43.72 91 SER A N 1
ATOM 719 C CA . SER A 1 91 ? 26.255 4.867 -5.849 1.00 43.72 91 SER A CA 1
ATOM 720 C C . SER A 1 91 ? 27.637 4.618 -5.228 1.00 43.72 91 SER A C 1
ATOM 722 O O . SER A 1 91 ? 27.783 3.684 -4.442 1.00 43.72 91 SER A O 1
ATOM 724 N N . LEU A 1 92 ? 28.607 5.514 -5.464 1.00 41.22 92 LEU A N 1
ATOM 725 C CA . LEU A 1 92 ? 29.943 5.495 -4.853 1.00 41.22 92 LEU A CA 1
ATOM 726 C C . LEU A 1 92 ? 29.938 5.880 -3.365 1.00 41.22 92 LEU A C 1
ATOM 728 O O . LEU A 1 92 ? 30.832 5.481 -2.623 1.00 41.22 92 LEU A O 1
ATOM 732 N N . ARG A 1 93 ? 28.927 6.630 -2.904 1.00 42.19 93 ARG A N 1
ATOM 733 C CA . ARG A 1 93 ? 28.745 7.004 -1.488 1.00 42.19 93 ARG A CA 1
ATOM 734 C C . ARG A 1 93 ? 28.033 5.949 -0.636 1.00 42.19 93 ARG A C 1
ATOM 736 O O . ARG A 1 93 ? 27.818 6.191 0.547 1.00 42.19 93 ARG A O 1
ATOM 743 N N . GLY A 1 94 ? 27.711 4.784 -1.199 1.00 33.31 94 GLY A N 1
ATOM 744 C CA . GLY A 1 94 ? 27.082 3.690 -0.467 1.00 33.31 94 GLY A CA 1
ATOM 745 C C . GLY A 1 94 ? 25.588 3.923 -0.226 1.00 33.31 94 GLY A C 1
ATOM 746 O O . GLY A 1 94 ? 25.177 4.788 0.537 1.00 33.31 94 GLY A O 1
ATOM 747 N N . LEU A 1 95 ? 24.774 3.100 -0.892 1.00 39.50 95 LEU A N 1
ATOM 748 C CA . LEU A 1 95 ? 23.401 2.717 -0.535 1.00 39.50 95 LEU A CA 1
ATOM 749 C C . LEU A 1 95 ? 22.553 3.776 0.202 1.00 39.50 95 LEU A C 1
ATOM 751 O O . LEU A 1 95 ? 22.385 3.728 1.418 1.00 39.50 95 LEU A O 1
ATOM 755 N N . SER A 1 96 ? 21.853 4.619 -0.558 1.00 32.28 96 SER A N 1
ATOM 756 C CA . SER A 1 96 ? 20.563 5.144 -0.102 1.00 32.28 96 SER A CA 1
ATOM 757 C C . SER A 1 96 ? 19.566 5.239 -1.257 1.00 32.28 96 SER A C 1
ATOM 759 O O . SER A 1 96 ? 19.454 6.237 -1.960 1.00 32.28 96 SER A O 1
ATOM 761 N N . VAL A 1 97 ? 18.769 4.181 -1.433 1.00 35.22 97 VAL A N 1
ATOM 762 C CA . VAL A 1 97 ? 17.381 4.426 -1.831 1.00 35.22 97 VAL A CA 1
ATOM 763 C C . VAL A 1 97 ? 16.745 5.043 -0.592 1.00 35.22 97 VAL A C 1
ATOM 765 O O . VAL A 1 97 ? 16.827 4.465 0.492 1.00 35.22 97 VAL A O 1
ATOM 768 N N . GLU A 1 98 ? 16.126 6.207 -0.742 1.00 31.66 98 GLU A N 1
ATOM 769 C CA . GLU A 1 98 ? 15.459 7.019 0.295 1.00 31.66 98 GLU A CA 1
ATOM 770 C C . GLU A 1 98 ? 14.445 6.229 1.172 1.00 31.66 98 GLU A C 1
ATOM 772 O O . GLU A 1 98 ? 13.934 6.706 2.185 1.00 31.66 98 GLU A O 1
ATOM 777 N N . SER A 1 99 ? 14.181 4.967 0.821 1.00 34.41 99 SER A N 1
ATOM 778 C CA . SER A 1 99 ? 13.368 3.999 1.546 1.00 34.41 99 SER A CA 1
ATOM 779 C C . SER A 1 99 ? 14.123 3.106 2.544 1.00 34.41 99 SER A C 1
ATOM 781 O O . SER A 1 99 ? 13.459 2.368 3.267 1.00 34.41 99 SER A O 1
ATOM 783 N N . GLY A 1 100 ? 15.457 3.117 2.630 1.00 30.77 100 GLY A N 1
ATOM 784 C CA . GLY A 1 100 ? 16.201 2.218 3.529 1.00 30.77 100 GLY A CA 1
ATOM 785 C C . GLY A 1 100 ? 15.978 0.720 3.248 1.00 30.77 100 GLY A C 1
ATOM 786 O O . GLY A 1 100 ? 16.087 -0.097 4.164 1.00 30.77 100 GLY A O 1
ATOM 787 N N . LEU A 1 101 ? 15.611 0.365 2.009 1.00 34.97 101 LEU A N 1
ATOM 788 C CA . LEU A 1 101 ? 15.583 -1.014 1.518 1.00 34.97 101 LEU A CA 1
ATOM 789 C C . LEU A 1 101 ? 16.938 -1.344 0.881 1.00 34.97 101 LEU A C 1
ATOM 791 O O . LEU A 1 101 ? 17.293 -0.776 -0.149 1.00 34.97 101 LEU A O 1
ATOM 795 N N . HIS A 1 102 ? 17.658 -2.303 1.458 1.00 37.31 102 HIS A N 1
ATOM 796 C CA . HIS A 1 102 ? 18.748 -2.989 0.770 1.00 37.31 102 HIS A CA 1
ATOM 797 C C . HIS A 1 102 ? 18.145 -4.142 -0.043 1.00 37.31 102 HIS A C 1
ATOM 799 O O . HIS A 1 102 ? 17.525 -5.042 0.531 1.00 37.31 102 HIS A O 1
ATOM 805 N N . TYR A 1 103 ? 18.287 -4.115 -1.371 1.00 45.78 103 TYR A N 1
ATOM 806 C CA . TYR A 1 103 ? 17.901 -5.234 -2.233 1.00 45.78 103 TYR A CA 1
ATOM 807 C C . TYR A 1 103 ? 18.911 -6.365 -2.043 1.00 45.78 103 TYR A C 1
ATOM 809 O O . TYR A 1 103 ? 19.976 -6.376 -2.654 1.00 45.78 103 TYR A O 1
ATOM 817 N N . ALA A 1 104 ? 18.615 -7.292 -1.137 1.00 40.75 104 ALA A N 1
ATOM 818 C CA . ALA A 1 104 ? 19.448 -8.467 -0.941 1.00 40.75 104 ALA A CA 1
ATOM 819 C C . ALA A 1 104 ? 19.118 -9.501 -2.023 1.00 40.75 104 ALA A C 1
ATOM 821 O O . ALA A 1 104 ? 18.146 -10.247 -1.914 1.00 40.75 104 ALA A O 1
ATOM 822 N N . VAL A 1 105 ? 19.947 -9.541 -3.063 1.00 44.62 105 VAL A N 1
ATOM 823 C CA . VAL A 1 105 ? 20.132 -10.748 -3.870 1.00 44.62 105 VAL A CA 1
ATOM 824 C C . VAL A 1 105 ? 21.225 -11.555 -3.183 1.00 44.62 105 VAL A C 1
ATOM 826 O O . VAL A 1 105 ? 22.274 -10.998 -2.868 1.00 44.62 105 VAL A O 1
ATOM 829 N N . ASN A 1 106 ? 21.002 -12.846 -2.920 1.00 39.19 106 ASN A N 1
ATOM 830 C CA . ASN A 1 106 ? 22.083 -13.727 -2.464 1.00 39.19 106 ASN A CA 1
ATOM 831 C C . ASN A 1 106 ? 23.117 -13.848 -3.598 1.00 39.19 106 ASN A C 1
ATOM 833 O O . ASN A 1 106 ? 22.956 -14.645 -4.523 1.00 39.19 106 ASN A O 1
ATOM 837 N N . ILE A 1 107 ? 24.157 -13.021 -3.542 1.00 36.19 107 ILE A N 1
ATOM 838 C CA . ILE A 1 107 ? 25.291 -13.004 -4.470 1.00 36.19 107 ILE A CA 1
ATOM 839 C C . ILE A 1 107 ? 26.416 -13.890 -3.930 1.00 36.19 107 ILE A C 1
ATOM 841 O O . ILE A 1 107 ? 27.486 -13.400 -3.614 1.00 36.19 107 ILE A O 1
ATOM 845 N N . ASN A 1 108 ? 26.168 -15.197 -3.813 1.00 33.41 108 ASN A N 1
ATOM 846 C CA . ASN A 1 108 ? 27.239 -16.172 -3.548 1.00 33.41 108 ASN A CA 1
ATOM 847 C C . ASN A 1 108 ? 27.529 -17.106 -4.732 1.00 33.41 108 ASN A C 1
ATOM 849 O O . ASN A 1 108 ? 28.404 -17.951 -4.620 1.00 33.41 108 ASN A O 1
ATOM 853 N N . GLU A 1 109 ? 26.863 -16.948 -5.882 1.00 34.06 109 GLU A N 1
ATOM 854 C CA . GLU A 1 109 ? 27.174 -17.742 -7.080 1.00 34.06 109 GLU A CA 1
ATOM 855 C C . GLU A 1 109 ? 27.039 -16.908 -8.360 1.00 34.06 109 GLU A C 1
ATOM 857 O O . GLU A 1 109 ? 25.991 -16.297 -8.634 1.00 34.06 109 GLU A O 1
ATOM 862 N N . GLY A 1 110 ? 28.139 -16.899 -9.119 1.00 32.84 110 GLY A N 1
ATOM 863 C CA . GLY A 1 110 ? 28.465 -16.002 -10.221 1.00 32.84 110 GLY A CA 1
ATOM 864 C C . GLY A 1 110 ? 27.338 -15.742 -11.219 1.00 32.84 110 GLY A C 1
ATOM 865 O O . GLY A 1 110 ? 26.749 -16.644 -11.812 1.00 32.84 110 GLY A O 1
ATOM 866 N N . LEU A 1 111 ? 27.073 -14.457 -11.427 1.00 33.28 111 LEU A N 1
ATOM 867 C CA . LEU A 1 111 ? 26.652 -13.921 -12.714 1.00 33.28 111 LEU A CA 1
ATOM 868 C C . LEU A 1 111 ? 27.732 -12.909 -13.070 1.00 33.28 111 LEU A C 1
ATOM 870 O O . LEU A 1 111 ? 27.669 -11.760 -12.648 1.00 33.28 111 LEU A O 1
ATOM 874 N N . VAL A 1 112 ? 28.773 -13.397 -13.737 1.00 29.81 112 VAL A N 1
ATOM 875 C CA . VAL A 1 112 ? 29.754 -12.530 -14.379 1.00 29.81 112 VAL A CA 1
ATOM 876 C C . VAL A 1 112 ? 29.023 -11.880 -15.549 1.00 29.81 112 VAL A C 1
ATOM 878 O O . VAL A 1 112 ? 28.461 -12.581 -16.393 1.00 29.81 112 VAL A O 1
ATOM 881 N N . ASP A 1 113 ? 28.956 -10.552 -15.548 1.00 31.20 113 ASP A N 1
ATOM 882 C CA . ASP A 1 113 ? 28.671 -9.798 -16.759 1.00 31.20 113 ASP A CA 1
ATOM 883 C C . ASP A 1 113 ? 29.822 -10.080 -17.737 1.00 31.20 113 ASP A C 1
ATOM 885 O O . ASP A 1 113 ? 30.974 -9.759 -17.448 1.00 31.20 113 ASP A O 1
ATOM 889 N N . GLU A 1 114 ? 29.533 -10.683 -18.891 1.00 31.02 114 GLU A N 1
ATOM 890 C CA . GLU A 1 114 ? 30.430 -10.610 -20.051 1.00 31.02 114 GLU A CA 1
ATOM 891 C C . GLU A 1 114 ? 30.441 -9.156 -20.553 1.00 31.02 114 GLU A C 1
ATOM 893 O O . GLU A 1 114 ? 29.769 -8.856 -21.529 1.00 31.02 114 GLU A O 1
ATOM 898 N N . GLU A 1 115 ? 31.091 -8.243 -19.814 1.00 31.23 115 GLU A N 1
ATOM 899 C CA . GLU A 1 115 ? 31.741 -7.011 -20.315 1.00 31.23 115 GLU A CA 1
ATOM 900 C C . GLU A 1 115 ? 32.352 -6.107 -19.218 1.00 31.23 115 GLU A C 1
ATOM 902 O O . GLU A 1 115 ? 32.431 -4.890 -19.368 1.00 31.23 115 GLU A O 1
ATOM 907 N N . THR A 1 116 ? 32.846 -6.652 -18.105 1.00 25.77 116 THR A N 1
ATOM 908 C CA . THR A 1 116 ? 33.719 -5.875 -17.207 1.00 25.77 116 THR A CA 1
ATOM 909 C C . THR A 1 116 ? 35.019 -6.619 -16.962 1.00 25.77 116 THR A C 1
ATOM 911 O O . THR A 1 116 ? 35.131 -7.500 -16.115 1.00 25.77 116 THR A O 1
ATOM 914 N N . THR A 1 117 ? 36.036 -6.260 -17.748 1.00 26.25 117 THR A N 1
ATOM 915 C CA . THR A 1 117 ? 37.426 -6.636 -17.493 1.00 26.25 117 THR A CA 1
ATOM 916 C C . THR A 1 117 ? 37.812 -6.219 -16.080 1.00 26.25 117 THR A C 1
ATOM 918 O O . THR A 1 117 ? 37.840 -5.035 -15.747 1.00 26.25 117 THR A O 1
ATOM 921 N N . ALA A 1 118 ? 38.091 -7.225 -15.259 1.00 32.88 118 ALA A N 1
ATOM 922 C CA . ALA A 1 118 ? 38.568 -7.094 -13.901 1.00 32.88 118 ALA A CA 1
ATOM 923 C C . ALA A 1 118 ? 39.934 -6.399 -13.865 1.00 32.88 118 ALA A C 1
ATOM 925 O O . ALA A 1 118 ? 40.915 -6.926 -14.389 1.00 32.88 118 ALA A O 1
ATOM 926 N N . LYS A 1 119 ? 39.985 -5.242 -13.209 1.00 28.92 119 LYS A N 1
ATOM 927 C CA . LYS A 1 119 ? 41.108 -4.743 -12.410 1.00 28.92 119 LYS A CA 1
ATOM 928 C C . LYS A 1 119 ? 40.559 -3.603 -11.549 1.00 28.92 119 LYS A C 1
ATOM 930 O O . LYS A 1 119 ? 39.816 -2.769 -12.048 1.00 28.92 119 LYS A O 1
ATOM 935 N N . ASP A 1 120 ? 40.902 -3.630 -10.267 1.00 30.81 120 ASP A N 1
ATOM 936 C CA . ASP A 1 120 ? 40.668 -2.578 -9.267 1.00 30.81 120 ASP A CA 1
ATOM 937 C C . ASP A 1 120 ? 39.324 -2.603 -8.513 1.00 30.81 120 ASP A C 1
ATOM 939 O O . ASP A 1 120 ? 38.503 -1.694 -8.600 1.00 30.81 120 ASP A O 1
ATOM 943 N N . LEU A 1 121 ? 39.153 -3.602 -7.642 1.00 24.86 121 LEU A N 1
ATOM 944 C CA . LEU A 1 121 ? 38.416 -3.419 -6.386 1.00 24.86 121 LEU A CA 1
ATOM 945 C C . LEU A 1 121 ? 39.279 -3.971 -5.238 1.00 24.86 121 LEU A C 1
ATOM 947 O O . LEU A 1 121 ? 39.559 -5.170 -5.237 1.00 24.86 121 LEU A O 1
ATOM 951 N N . PRO A 1 122 ? 39.741 -3.136 -4.288 1.00 26.47 122 PRO A N 1
ATOM 952 C CA . PRO A 1 122 ? 40.521 -3.615 -3.157 1.00 26.47 122 PRO A CA 1
ATOM 953 C C . PRO A 1 122 ? 39.622 -4.383 -2.182 1.00 26.47 122 PRO A C 1
ATOM 955 O O . PRO A 1 122 ? 38.550 -3.917 -1.787 1.00 26.47 122 PRO A O 1
ATOM 958 N N . GLU A 1 123 ? 40.086 -5.566 -1.783 1.00 31.86 123 GLU A N 1
ATOM 959 C CA . GLU A 1 123 ? 39.570 -6.294 -0.632 1.00 31.86 123 GLU A CA 1
ATOM 960 C C . GLU A 1 123 ? 39.699 -5.436 0.630 1.00 31.86 123 GLU A C 1
ATOM 962 O O . GLU A 1 123 ? 40.692 -4.737 0.827 1.00 31.86 123 GLU A O 1
ATOM 967 N N . ASN A 1 124 ? 38.703 -5.573 1.508 1.00 31.27 124 ASN A N 1
ATOM 968 C CA . ASN A 1 124 ? 38.675 -5.086 2.886 1.00 31.27 124 ASN A CA 1
ATOM 969 C C . ASN A 1 124 ? 38.098 -3.673 3.115 1.00 31.27 124 ASN A C 1
ATOM 971 O O . ASN A 1 124 ? 38.844 -2.713 3.257 1.00 31.27 124 ASN A O 1
ATOM 975 N N . ARG A 1 125 ? 36.760 -3.583 3.259 1.00 25.23 125 ARG A N 1
ATOM 976 C CA . ARG A 1 125 ? 36.052 -2.734 4.253 1.00 25.23 125 ARG A CA 1
ATOM 977 C C . ARG A 1 125 ? 34.635 -3.268 4.521 1.00 25.23 125 ARG A C 1
ATOM 979 O O . ARG A 1 125 ? 33.644 -2.728 4.036 1.00 25.23 125 ARG A O 1
ATOM 986 N N . LEU A 1 126 ? 34.535 -4.325 5.326 1.00 27.22 126 LEU A N 1
ATOM 987 C CA . LEU A 1 126 ? 33.290 -4.760 5.980 1.00 27.22 126 LEU A CA 1
ATOM 988 C C . LEU A 1 126 ? 33.446 -4.681 7.504 1.00 27.22 126 LEU A C 1
ATOM 990 O O . LEU A 1 126 ? 33.265 -5.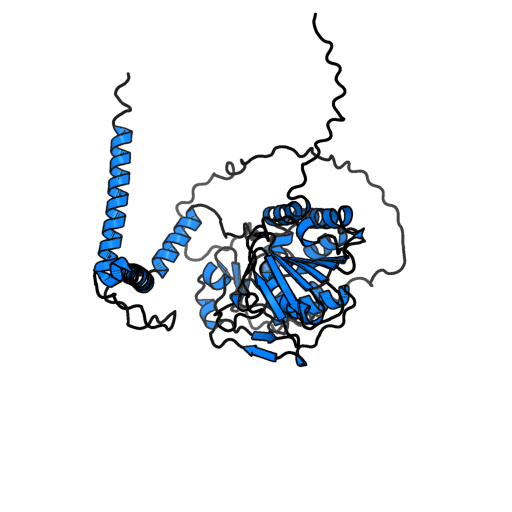664 8.208 1.00 27.22 126 LEU A O 1
ATOM 994 N N . SER A 1 127 ? 33.788 -3.506 8.024 1.00 30.88 127 SER A N 1
ATOM 995 C CA . SER A 1 127 ? 33.714 -3.213 9.460 1.00 30.88 127 SER A CA 1
ATOM 996 C C . SER A 1 127 ? 33.977 -1.727 9.678 1.00 30.88 127 SER A C 1
ATOM 998 O O . SER A 1 127 ? 35.134 -1.357 9.791 1.00 30.88 127 SER A O 1
ATOM 1000 N N . GLU A 1 128 ? 32.938 -0.877 9.666 1.00 26.31 128 GLU A N 1
ATOM 1001 C CA . GLU A 1 128 ? 32.970 0.424 10.384 1.00 26.31 128 GLU A CA 1
ATOM 1002 C C . GLU A 1 128 ? 31.685 1.274 10.323 1.00 26.31 128 GLU A C 1
ATOM 1004 O O . GLU A 1 128 ? 31.598 2.263 11.039 1.00 26.31 128 GLU A O 1
ATOM 1009 N N . SER A 1 129 ? 30.629 0.923 9.575 1.00 25.33 129 SER A N 1
ATOM 1010 C CA . SER A 1 129 ? 29.400 1.756 9.555 1.00 25.33 129 SER A CA 1
ATOM 1011 C C . SER A 1 129 ? 28.320 1.349 10.578 1.00 25.33 129 SER A C 1
ATOM 1013 O O . SER A 1 129 ? 27.136 1.632 10.388 1.00 25.33 129 SER A O 1
ATOM 1015 N N . LEU A 1 130 ? 28.707 0.661 11.653 1.00 27.62 130 LEU A N 1
ATOM 1016 C CA . LEU A 1 130 ? 27.829 0.185 12.730 1.00 27.62 130 LEU A CA 1
ATOM 1017 C C . LEU A 1 130 ? 28.048 1.003 14.011 1.00 27.62 130 LEU A C 1
ATOM 1019 O O . LEU A 1 130 ? 28.312 0.446 15.064 1.00 27.62 130 LEU A O 1
ATOM 1023 N N . MET A 1 131 ? 27.951 2.329 13.929 1.00 23.42 131 MET A N 1
ATOM 1024 C CA . MET A 1 131 ? 27.970 3.192 15.115 1.00 23.42 131 MET A CA 1
ATOM 1025 C C . MET A 1 131 ? 26.980 4.349 14.934 1.00 23.42 131 MET A C 1
ATOM 1027 O O . MET A 1 131 ? 27.318 5.397 14.391 1.00 23.42 131 MET A O 1
ATOM 1031 N N . TRP A 1 132 ? 25.738 4.144 15.379 1.00 22.33 132 TRP A N 1
ATOM 1032 C CA . TRP A 1 132 ? 24.915 5.221 15.935 1.00 22.33 132 TRP A CA 1
ATOM 1033 C C . TRP A 1 132 ? 24.003 4.650 17.034 1.00 22.33 132 TRP A C 1
ATOM 1035 O O . TRP A 1 132 ? 23.171 3.779 16.773 1.00 22.33 132 TRP A O 1
ATOM 1045 N N . ASP A 1 133 ? 24.248 5.123 18.257 1.00 23.38 133 ASP A N 1
ATOM 1046 C CA . ASP A 1 133 ? 23.514 4.978 19.522 1.00 23.38 133 ASP A CA 1
ATOM 1047 C C . ASP A 1 133 ? 22.612 3.751 19.715 1.00 23.38 133 ASP A C 1
ATOM 1049 O O . ASP A 1 133 ? 21.406 3.746 19.434 1.00 23.38 133 ASP A O 1
ATOM 1053 N N . THR A 1 134 ? 23.199 2.733 20.340 1.00 27.80 134 THR A N 1
ATOM 1054 C CA . THR A 1 134 ? 22.491 1.770 21.180 1.00 27.80 134 THR A CA 1
ATOM 1055 C C . THR A 1 134 ? 22.585 2.208 22.636 1.00 27.80 134 THR A C 1
ATOM 1057 O O . THR A 1 134 ? 23.539 1.847 23.309 1.00 27.80 134 THR A O 1
ATOM 1060 N N . ASP A 1 135 ? 21.560 2.895 23.133 1.00 24.61 135 ASP A N 1
ATOM 1061 C CA . ASP A 1 135 ? 21.282 2.940 24.567 1.00 24.61 135 ASP A CA 1
ATOM 1062 C C . ASP A 1 135 ? 19.853 2.447 24.824 1.00 24.61 135 ASP A C 1
ATOM 1064 O O . ASP A 1 135 ? 18.874 3.007 24.322 1.00 24.61 135 ASP A O 1
ATOM 1068 N N . GLY A 1 136 ? 19.741 1.382 25.626 1.00 28.78 136 GLY A N 1
ATOM 1069 C CA . GLY A 1 136 ? 18.572 1.179 26.485 1.00 28.78 136 GLY A CA 1
ATOM 1070 C C . GLY A 1 136 ? 17.552 0.088 26.142 1.00 28.78 136 GLY A C 1
ATOM 1071 O O . GLY A 1 136 ? 16.372 0.305 26.403 1.00 28.78 136 GLY A O 1
ATOM 1072 N N . PHE A 1 137 ? 17.949 -1.091 25.652 1.00 27.39 137 PHE A N 1
ATOM 1073 C CA . PHE A 1 137 ? 17.100 -2.291 25.779 1.00 27.39 137 PHE A CA 1
ATOM 1074 C C . PHE A 1 137 ? 17.894 -3.449 26.400 1.00 27.39 137 PHE A C 1
ATOM 1076 O O . PHE A 1 137 ? 18.934 -3.810 25.847 1.00 27.39 137 PHE A O 1
ATOM 1083 N N . PRO A 1 138 ? 17.445 -4.031 27.528 1.00 23.84 138 PRO A N 1
ATOM 1084 C CA . PRO A 1 138 ? 18.101 -5.194 28.109 1.00 23.84 138 PRO A CA 1
ATOM 1085 C C . PRO A 1 138 ? 17.868 -6.435 27.225 1.00 23.84 138 PRO A C 1
ATOM 1087 O O . PRO A 1 138 ? 16.796 -6.567 26.623 1.00 23.84 138 PRO A O 1
ATOM 1090 N N . PRO A 1 139 ? 18.846 -7.350 27.123 1.00 24.45 139 PRO A N 1
ATOM 1091 C CA . PRO A 1 139 ? 18.692 -8.587 26.372 1.00 24.45 139 PRO A CA 1
ATOM 1092 C C . PRO A 1 139 ? 17.761 -9.536 27.133 1.00 24.45 139 PRO A C 1
ATOM 1094 O O . PRO A 1 139 ? 18.075 -9.974 28.237 1.00 24.45 139 PRO A O 1
ATOM 1097 N N . THR A 1 140 ? 16.612 -9.880 26.553 1.00 26.31 140 THR A N 1
ATOM 1098 C CA . THR A 1 140 ? 15.807 -10.990 27.072 1.00 26.31 140 THR A CA 1
ATOM 1099 C C . THR A 1 140 ? 16.493 -12.297 26.679 1.00 26.31 140 THR A C 1
ATOM 1101 O O . THR A 1 140 ? 16.624 -12.604 25.493 1.00 26.31 140 THR A O 1
ATOM 1104 N N . GLN A 1 141 ? 16.973 -13.038 27.677 1.00 21.78 141 GLN A N 1
ATOM 1105 C CA . GLN A 1 141 ? 17.489 -14.391 27.506 1.00 21.78 141 GLN A CA 1
ATOM 1106 C C . GLN A 1 141 ? 16.337 -15.317 27.098 1.00 21.78 141 GLN A C 1
ATOM 1108 O O . GLN A 1 141 ? 15.361 -15.469 27.827 1.00 21.78 141 GLN A O 1
ATOM 1113 N N . LEU A 1 142 ? 16.449 -15.921 25.917 1.00 24.67 142 LEU A N 1
ATOM 1114 C CA . LEU A 1 142 ? 15.638 -17.063 25.512 1.00 24.67 142 LEU A CA 1
ATOM 1115 C C . LEU A 1 142 ? 16.325 -18.316 26.058 1.00 24.67 142 LEU A C 1
ATOM 1117 O O . LEU A 1 142 ? 17.320 -18.767 25.490 1.00 24.67 142 LEU A O 1
ATOM 1121 N N . SER A 1 143 ? 15.818 -18.856 27.164 1.00 22.61 143 SER A N 1
ATOM 1122 C CA . SER A 1 143 ? 16.127 -20.223 27.571 1.00 22.61 143 SER A CA 1
ATOM 1123 C C . SER A 1 143 ? 15.434 -21.187 26.608 1.00 22.61 143 SER A C 1
ATOM 1125 O O . SER A 1 143 ? 14.225 -21.134 26.386 1.00 22.61 143 SER A O 1
ATOM 1127 N N . GLN A 1 144 ? 16.236 -22.046 25.986 1.00 26.80 144 GLN A N 1
ATOM 1128 C CA . GLN A 1 144 ? 15.759 -23.238 25.304 1.00 26.80 144 GLN A CA 1
ATOM 1129 C C . GLN A 1 144 ? 15.330 -24.244 26.367 1.00 26.80 144 GLN A C 1
ATOM 1131 O O . GLN A 1 144 ? 16.171 -24.692 27.138 1.00 26.80 144 GLN A O 1
ATOM 1136 N N . GLU A 1 145 ? 14.067 -24.654 26.363 1.00 22.67 145 GLU A N 1
ATOM 1137 C CA . GLU A 1 145 ? 13.708 -25.961 26.900 1.00 22.67 145 GLU A CA 1
ATOM 1138 C C . GLU A 1 145 ? 12.572 -26.581 26.087 1.00 22.67 145 GLU A C 1
ATOM 1140 O O . GLU A 1 145 ? 11.560 -25.955 25.769 1.00 22.67 145 GLU A O 1
ATOM 1145 N N . ASN A 1 146 ? 12.816 -27.825 25.682 1.00 24.89 146 ASN A N 1
ATOM 1146 C CA . ASN A 1 146 ? 11.901 -28.681 24.952 1.00 24.89 146 ASN A CA 1
ATOM 1147 C C . ASN A 1 146 ? 10.740 -29.096 25.859 1.00 24.89 146 ASN A C 1
ATOM 1149 O O . ASN A 1 146 ? 10.973 -29.639 26.933 1.00 24.89 146 ASN A O 1
ATOM 1153 N N . ALA A 1 147 ? 9.509 -29.006 25.361 1.00 23.09 147 ALA A N 1
ATOM 1154 C CA . ALA A 1 147 ? 8.449 -29.917 25.777 1.00 23.09 147 ALA A CA 1
ATOM 1155 C C . ALA A 1 147 ? 7.449 -30.115 24.635 1.00 23.09 147 ALA A C 1
ATOM 1157 O O . ALA A 1 147 ? 6.540 -29.329 24.387 1.00 23.09 147 ALA A O 1
ATOM 1158 N N . SER A 1 148 ? 7.662 -31.204 23.912 1.00 25.03 148 SER A N 1
ATOM 1159 C CA . SER A 1 148 ? 6.675 -31.871 23.082 1.00 25.03 148 SER A CA 1
ATOM 1160 C C . SER A 1 148 ? 5.539 -32.425 23.943 1.00 25.03 148 SER A C 1
ATOM 1162 O O . SER A 1 148 ? 5.783 -33.346 24.715 1.00 25.03 148 SER A O 1
ATOM 1164 N N . THR A 1 149 ? 4.306 -31.967 23.728 1.00 22.05 149 THR A N 1
ATOM 1165 C CA . THR A 1 149 ? 3.077 -32.723 24.025 1.00 22.05 149 THR A CA 1
ATOM 1166 C C . THR A 1 149 ? 1.936 -32.233 23.137 1.00 22.05 149 THR A C 1
ATOM 1168 O O . THR A 1 149 ? 1.752 -31.046 22.884 1.00 22.05 149 THR A O 1
ATOM 1171 N N . ARG A 1 150 ? 1.220 -33.210 22.582 1.00 25.50 150 ARG A N 1
ATOM 1172 C CA . ARG A 1 150 ? 0.160 -33.080 21.581 1.00 25.50 150 ARG A CA 1
ATOM 1173 C C . ARG A 1 150 ? -1.074 -32.403 22.180 1.00 25.50 150 ARG A C 1
ATOM 1175 O O . ARG A 1 150 ? -1.542 -32.860 23.213 1.00 25.50 150 ARG A O 1
ATOM 1182 N N . PHE A 1 151 ? -1.682 -31.471 21.448 1.00 25.20 151 PHE A N 1
ATOM 1183 C CA . PHE A 1 151 ? -3.117 -31.203 21.555 1.00 25.20 151 PHE A CA 1
ATOM 1184 C C . PHE A 1 151 ? -3.719 -31.061 20.158 1.00 25.20 151 PHE A C 1
ATOM 1186 O O . PHE A 1 151 ? -3.420 -30.136 19.408 1.00 25.20 151 PHE A O 1
ATOM 1193 N N . ALA A 1 152 ? -4.532 -32.058 19.811 1.00 24.62 152 ALA A N 1
ATOM 1194 C CA . ALA A 1 152 ? -5.441 -32.044 18.683 1.00 24.62 152 ALA A CA 1
ATOM 1195 C C . ALA A 1 152 ? -6.694 -31.242 19.071 1.00 24.62 152 ALA A C 1
ATOM 1197 O O . ALA A 1 152 ? -7.274 -31.475 20.128 1.00 24.62 152 ALA A O 1
ATOM 1198 N N . GLY A 1 153 ? -7.105 -30.321 18.201 1.00 22.88 153 GLY A N 1
ATOM 1199 C CA . GLY A 1 153 ? -8.373 -29.596 18.255 1.00 22.88 153 GLY A CA 1
ATOM 1200 C C . GLY A 1 153 ? -8.892 -29.388 16.824 1.00 22.88 153 GLY A C 1
ATOM 1201 O O . GLY A 1 153 ? -8.077 -29.236 15.910 1.00 22.88 153 GLY A O 1
ATOM 1202 N N . PRO A 1 154 ? -10.213 -29.462 16.583 1.00 27.08 154 PRO A N 1
ATOM 1203 C CA . PRO A 1 154 ? -10.766 -29.735 15.264 1.00 27.08 154 PRO A CA 1
ATOM 1204 C C . PRO A 1 154 ? -10.923 -28.444 14.457 1.00 27.08 154 PRO A C 1
ATOM 1206 O O . PRO A 1 154 ? -11.769 -27.614 14.768 1.00 27.08 154 PRO A O 1
ATOM 1209 N N . ASN A 1 155 ? -10.056 -28.278 13.458 1.00 29.27 155 ASN A N 1
ATOM 1210 C CA . ASN A 1 155 ? -10.240 -27.582 12.171 1.00 29.27 155 ASN A CA 1
ATOM 1211 C C . ASN A 1 155 ? -8.852 -27.253 11.606 1.00 29.27 155 ASN A C 1
ATOM 1213 O O . ASN A 1 155 ? -8.450 -26.099 11.468 1.00 29.27 155 ASN A O 1
ATOM 1217 N N . ALA A 1 156 ? -8.094 -28.309 11.309 1.00 24.98 156 ALA A N 1
ATOM 1218 C CA . ALA A 1 156 ? -6.931 -28.219 10.441 1.00 24.98 156 ALA A CA 1
ATOM 1219 C C . ALA A 1 156 ? -7.430 -28.183 8.983 1.00 24.98 156 ALA A C 1
ATOM 1221 O O . ALA A 1 156 ? -8.213 -29.059 8.606 1.00 24.98 156 ALA A O 1
ATOM 1222 N N . PRO A 1 157 ? -7.009 -27.218 8.148 1.00 29.27 157 PRO A N 1
ATOM 1223 C CA . PRO A 1 157 ? -7.215 -27.339 6.714 1.00 29.27 157 PRO A CA 1
ATOM 1224 C C . PRO A 1 157 ? -6.415 -28.553 6.205 1.00 29.27 157 PRO A C 1
ATOM 1226 O O . PRO A 1 157 ? -5.291 -28.770 6.673 1.00 29.27 157 PRO A O 1
ATOM 1229 N N . PRO A 1 158 ? -6.973 -29.373 5.296 1.00 27.14 158 PRO A N 1
ATOM 1230 C CA . PRO A 1 158 ? -6.310 -30.580 4.822 1.00 27.14 158 PRO A CA 1
ATOM 1231 C C . PRO A 1 158 ? -4.975 -30.251 4.143 1.00 27.14 158 PRO A C 1
ATOM 1233 O O . PRO A 1 158 ? -4.827 -29.229 3.472 1.00 27.14 158 PRO A O 1
ATOM 1236 N N . GLY A 1 159 ? -4.001 -31.132 4.379 1.00 24.81 159 GLY A N 1
ATOM 1237 C CA . GLY A 1 159 ? -2.610 -30.984 3.980 1.00 24.81 159 GLY A CA 1
ATOM 1238 C C . GLY A 1 159 ? -2.384 -30.815 2.477 1.00 24.81 159 GLY A C 1
ATOM 1239 O O . GLY A 1 159 ? -3.098 -31.358 1.634 1.00 24.81 159 GLY A O 1
ATOM 1240 N N . ASP A 1 160 ? -1.324 -30.063 2.187 1.00 35.03 160 ASP A N 1
ATOM 1241 C CA . ASP A 1 160 ? -0.755 -29.812 0.869 1.00 35.03 160 ASP A CA 1
ATOM 1242 C C . ASP A 1 160 ? -0.522 -31.106 0.072 1.00 35.03 160 ASP A C 1
ATOM 1244 O O . ASP A 1 160 ? 0.342 -31.920 0.398 1.00 35.03 160 ASP A O 1
ATOM 1248 N N . SER A 1 161 ? -1.245 -31.243 -1.039 1.00 25.81 161 SER A N 1
ATOM 1249 C CA . SER A 1 161 ? -0.881 -32.119 -2.162 1.00 25.81 161 SER A CA 1
ATOM 1250 C C . SER A 1 161 ? -1.337 -31.553 -3.517 1.00 25.81 161 SER A C 1
ATOM 1252 O O . SER A 1 161 ? -1.631 -32.304 -4.437 1.00 25.81 161 SER A O 1
ATOM 1254 N N . ASN A 1 162 ? -1.374 -30.221 -3.672 1.00 25.64 162 ASN A N 1
ATOM 1255 C CA . ASN A 1 162 ? -1.781 -29.574 -4.931 1.00 25.64 162 ASN A CA 1
ATOM 1256 C C . ASN A 1 162 ? -0.940 -28.328 -5.305 1.00 25.64 162 ASN A C 1
ATOM 1258 O O . ASN A 1 162 ? -1.459 -27.334 -5.806 1.00 25.64 162 ASN A O 1
ATOM 1262 N N . ASP A 1 163 ? 0.391 -28.381 -5.135 1.00 32.72 163 ASP A N 1
ATOM 1263 C CA . ASP A 1 163 ? 1.333 -27.344 -5.635 1.00 32.72 163 ASP A CA 1
ATOM 1264 C C . ASP A 1 163 ? 1.556 -27.423 -7.173 1.00 32.72 163 ASP A C 1
ATOM 1266 O O . ASP A 1 163 ? 2.514 -26.867 -7.714 1.00 32.72 163 ASP A O 1
ATOM 1270 N N . SER A 1 164 ? 0.683 -28.130 -7.906 1.00 28.25 164 SER A N 1
ATOM 1271 C CA . SER A 1 164 ? 0.809 -28.415 -9.345 1.00 28.25 164 SER A CA 1
ATOM 1272 C C . SER A 1 164 ? -0.156 -27.644 -10.258 1.00 28.25 164 SER A C 1
ATOM 1274 O O . SER A 1 164 ? -0.063 -27.797 -11.474 1.00 28.25 164 SER A O 1
ATOM 1276 N N . GLN A 1 165 ? -1.026 -26.766 -9.744 1.00 27.53 165 GLN A N 1
ATOM 1277 C CA . GLN A 1 165 ? -1.973 -26.007 -10.584 1.00 27.53 165 GLN A CA 1
ATOM 1278 C C . GLN A 1 165 ? -1.966 -24.489 -10.351 1.00 27.53 165 GLN A C 1
ATOM 1280 O O . GLN A 1 165 ? -3.005 -23.837 -10.322 1.00 27.53 165 GLN A O 1
ATOM 1285 N N . ILE A 1 166 ? -0.782 -23.877 -10.272 1.00 35.44 166 ILE A N 1
ATOM 1286 C CA . ILE A 1 166 ? -0.673 -22.468 -10.677 1.00 35.44 166 ILE A CA 1
ATOM 1287 C C . ILE A 1 166 ? -0.587 -22.478 -12.203 1.00 35.44 166 ILE A C 1
ATOM 1289 O O . ILE A 1 166 ? 0.424 -22.925 -12.747 1.00 35.44 166 ILE A O 1
ATOM 1293 N N . ASN A 1 167 ? -1.640 -22.013 -12.884 1.00 30.42 167 ASN A N 1
ATOM 1294 C CA . ASN A 1 167 ? -1.680 -21.826 -14.338 1.00 30.42 167 ASN A CA 1
ATOM 1295 C C . ASN A 1 167 ? -0.583 -20.842 -14.772 1.00 30.42 167 ASN A C 1
ATOM 1297 O O . ASN A 1 167 ? -0.792 -19.637 -14.896 1.00 30.42 167 ASN A O 1
ATOM 1301 N N . ARG A 1 168 ? 0.627 -21.363 -14.979 1.00 42.22 168 ARG A N 1
ATOM 1302 C CA . ARG A 1 168 ? 1.739 -20.621 -15.560 1.00 42.22 168 ARG A CA 1
ATOM 1303 C C . ARG A 1 168 ? 1.466 -20.494 -17.050 1.00 42.22 168 ARG A C 1
ATOM 1305 O O . ARG A 1 168 ? 1.270 -21.499 -17.729 1.00 42.22 168 ARG A O 1
ATOM 1312 N N . ALA A 1 169 ? 1.479 -19.264 -17.558 1.00 32.75 169 ALA A N 1
ATOM 1313 C CA . ALA A 1 169 ? 1.507 -19.027 -18.995 1.00 32.75 169 ALA A CA 1
ATOM 1314 C C . ALA A 1 169 ? 2.616 -19.891 -19.638 1.00 32.75 169 ALA A C 1
ATOM 1316 O O . ALA A 1 169 ? 3.705 -19.993 -19.058 1.00 32.75 169 ALA A O 1
ATOM 1317 N N . PRO A 1 170 ? 2.362 -20.533 -20.794 1.00 29.52 170 PRO A N 1
ATOM 1318 C CA . PRO A 1 170 ? 3.296 -21.481 -21.386 1.00 29.52 170 PRO A CA 1
ATOM 1319 C C . PRO A 1 170 ? 4.646 -20.809 -21.645 1.00 29.52 170 PRO A C 1
ATOM 1321 O O . PRO A 1 170 ? 4.731 -19.746 -22.266 1.00 29.52 170 PRO A O 1
ATOM 1324 N N . ALA A 1 171 ? 5.708 -21.439 -21.143 1.00 37.38 171 ALA A N 1
ATOM 1325 C CA . ALA A 1 171 ? 7.078 -20.982 -21.293 1.00 37.38 171 ALA A CA 1
ATOM 1326 C C . ALA A 1 171 ? 7.520 -21.117 -22.759 1.00 37.38 171 ALA A C 1
ATOM 1328 O O . ALA A 1 171 ? 8.097 -22.124 -23.160 1.00 37.38 171 ALA A O 1
ATOM 1329 N N . LYS A 1 172 ? 7.275 -20.087 -23.578 1.00 37.66 172 LYS A N 1
ATOM 1330 C CA . LYS A 1 172 ? 8.095 -19.868 -24.778 1.00 37.66 172 LYS A CA 1
ATOM 1331 C C . LYS A 1 172 ? 9.534 -19.650 -24.317 1.00 37.66 172 LYS A C 1
ATOM 1333 O O . LYS A 1 172 ? 9.734 -18.923 -23.348 1.00 37.66 172 LYS A O 1
ATOM 1338 N N . ALA A 1 173 ? 10.495 -20.289 -24.991 1.00 40.62 173 ALA A N 1
ATOM 1339 C CA . ALA A 1 173 ? 11.928 -20.261 -24.688 1.00 40.62 173 ALA A CA 1
ATOM 1340 C C . ALA A 1 173 ? 12.395 -18.853 -24.279 1.00 40.62 173 ALA A C 1
ATOM 1342 O O . ALA A 1 173 ? 12.602 -17.974 -25.112 1.00 40.62 173 ALA A O 1
ATOM 1343 N N . ALA A 1 174 ? 12.485 -18.619 -22.973 1.00 50.50 174 ALA A N 1
ATOM 1344 C CA . ALA A 1 174 ? 12.711 -17.299 -22.416 1.00 50.50 174 ALA A CA 1
ATOM 1345 C C . ALA A 1 174 ? 14.155 -17.220 -21.925 1.00 50.50 174 ALA A C 1
ATOM 1347 O O . ALA A 1 174 ? 14.588 -18.043 -21.117 1.00 50.50 174 ALA A O 1
ATOM 1348 N N . GLY A 1 175 ? 14.899 -16.242 -22.447 1.00 60.78 175 GLY A N 1
ATOM 1349 C CA . GLY A 1 175 ? 16.308 -16.023 -22.120 1.00 60.78 175 GLY A CA 1
ATOM 1350 C C . GLY A 1 175 ? 16.563 -15.834 -20.621 1.00 60.78 175 GLY A C 1
ATOM 1351 O O . GLY A 1 175 ? 15.653 -15.543 -19.851 1.00 60.78 175 GLY A O 1
ATOM 1352 N N . LYS A 1 176 ? 17.818 -15.998 -20.191 1.00 74.56 176 LYS A N 1
ATOM 1353 C CA . LYS A 1 176 ? 18.227 -15.852 -18.784 1.00 74.56 176 LYS A CA 1
ATOM 1354 C C . LYS A 1 176 ? 17.826 -14.472 -18.232 1.00 74.56 176 LYS A C 1
ATOM 1356 O O . LYS A 1 176 ? 18.015 -13.454 -18.896 1.00 74.56 176 LYS A O 1
ATOM 1361 N N . ALA A 1 177 ? 17.293 -14.431 -17.008 1.00 79.00 177 ALA A N 1
ATOM 1362 C CA . ALA A 1 177 ? 17.102 -13.179 -16.281 1.00 79.00 177 ALA A CA 1
ATOM 1363 C C . ALA A 1 177 ? 18.457 -12.505 -16.050 1.00 79.00 177 ALA A C 1
ATOM 1365 O O . ALA A 1 177 ? 19.429 -13.161 -15.662 1.00 79.00 177 ALA A O 1
ATOM 1366 N N . ARG A 1 178 ? 18.497 -11.192 -16.265 1.00 83.44 178 ARG A N 1
ATOM 1367 C CA . ARG A 1 178 ? 19.671 -10.352 -16.013 1.00 83.44 178 ARG A CA 1
ATOM 1368 C C . ARG A 1 178 ? 19.534 -9.683 -14.658 1.00 83.44 178 ARG A C 1
ATOM 1370 O O . ARG A 1 178 ? 18.421 -9.369 -14.244 1.00 83.44 178 ARG A O 1
ATOM 1377 N N . LEU A 1 179 ? 20.652 -9.454 -13.982 1.00 77.88 179 LEU A N 1
ATOM 1378 C CA . LEU A 1 179 ? 20.677 -8.689 -12.743 1.00 77.88 179 LEU A CA 1
ATOM 1379 C C . LEU A 1 179 ? 21.272 -7.307 -13.024 1.00 77.88 179 LEU A C 1
ATOM 1381 O O . LEU A 1 179 ? 22.381 -7.192 -13.540 1.00 77.88 179 LEU A O 1
ATOM 1385 N N . ARG A 1 180 ? 20.523 -6.250 -12.711 1.00 70.12 180 ARG A N 1
ATOM 1386 C CA . ARG A 1 180 ? 20.953 -4.854 -12.872 1.00 70.12 180 ARG A CA 1
ATOM 1387 C C . ARG A 1 180 ? 20.546 -4.084 -11.623 1.00 70.12 180 ARG A C 1
ATOM 1389 O O . ARG A 1 180 ? 19.381 -4.124 -11.246 1.00 70.12 180 ARG A O 1
ATOM 1396 N N . ALA A 1 181 ? 21.500 -3.445 -10.944 1.00 66.00 181 ALA A N 1
ATOM 1397 C CA . ALA A 1 181 ? 21.257 -2.699 -9.700 1.00 66.00 181 ALA A CA 1
ATOM 1398 C C . ALA A 1 181 ? 20.469 -3.487 -8.618 1.00 66.00 181 ALA A C 1
ATOM 1400 O O . ALA A 1 181 ? 19.613 -2.935 -7.929 1.00 66.00 181 ALA A O 1
ATOM 1401 N N . GLY A 1 182 ? 20.713 -4.800 -8.490 1.00 72.31 182 GLY A N 1
ATOM 1402 C CA . GLY A 1 182 ? 19.989 -5.665 -7.541 1.00 72.31 182 GLY A CA 1
ATOM 1403 C C . GLY A 1 182 ? 18.545 -6.012 -7.945 1.00 72.31 182 GLY A C 1
ATOM 1404 O O . GLY A 1 182 ? 17.798 -6.568 -7.140 1.00 72.31 182 GLY A O 1
ATOM 1405 N N . VAL A 1 183 ? 18.146 -5.707 -9.182 1.00 84.25 183 VAL A N 1
ATOM 1406 C CA . VAL A 1 183 ? 16.818 -5.972 -9.750 1.00 84.25 183 VAL A CA 1
ATOM 1407 C C . VAL A 1 183 ? 16.937 -6.998 -10.875 1.00 84.25 183 VAL A C 1
ATOM 1409 O O . VAL A 1 183 ? 17.787 -6.877 -11.760 1.00 84.25 183 VAL A O 1
ATOM 1412 N N . PHE A 1 184 ? 16.076 -8.014 -10.852 1.00 88.12 184 PHE A N 1
ATOM 1413 C CA . PHE A 1 184 ? 15.970 -8.995 -11.926 1.00 88.12 184 PHE A CA 1
ATOM 1414 C C . PHE A 1 184 ? 15.214 -8.400 -13.110 1.00 88.12 184 PHE A C 1
ATOM 1416 O O . PHE A 1 184 ? 14.096 -7.923 -12.945 1.00 88.12 184 PHE A O 1
ATOM 1423 N N . VAL A 1 185 ? 15.786 -8.480 -14.308 1.00 90.44 185 VAL A N 1
ATOM 1424 C CA . VAL A 1 185 ? 15.129 -8.137 -15.571 1.00 90.44 185 VAL A CA 1
ATOM 1425 C C . VAL A 1 185 ? 14.912 -9.418 -16.365 1.00 90.44 185 VAL A C 1
ATOM 1427 O O . VAL A 1 185 ? 15.867 -10.057 -16.811 1.00 90.44 185 VAL A O 1
ATOM 1430 N N . TYR A 1 186 ? 13.651 -9.804 -16.535 1.00 90.06 186 TYR A N 1
ATOM 1431 C CA . TYR A 1 186 ? 13.254 -11.027 -17.225 1.00 90.06 186 TYR A CA 1
ATOM 1432 C C . TYR A 1 186 ? 11.945 -10.824 -17.980 1.00 90.06 186 TYR A C 1
ATOM 1434 O O . TYR A 1 186 ? 10.991 -10.280 -17.432 1.00 90.06 186 TYR A O 1
ATOM 1442 N N . ASN A 1 187 ? 11.903 -11.272 -19.238 1.00 89.25 187 ASN A N 1
ATOM 1443 C CA . ASN A 1 187 ? 10.712 -11.232 -20.092 1.00 89.25 187 ASN A CA 1
ATOM 1444 C C . ASN A 1 187 ? 9.983 -9.867 -20.080 1.00 89.25 187 ASN A C 1
ATOM 1446 O O . ASN A 1 187 ? 8.772 -9.780 -19.873 1.00 89.25 187 ASN A O 1
ATOM 1450 N N . GLY A 1 188 ? 10.753 -8.782 -20.226 1.00 90.88 188 GLY A N 1
ATOM 1451 C CA . GLY A 1 188 ? 10.218 -7.419 -20.247 1.00 90.88 188 GLY A CA 1
ATOM 1452 C C . GLY A 1 188 ? 9.714 -6.890 -18.902 1.00 90.88 188 GLY A C 1
ATOM 1453 O O . GLY A 1 188 ? 9.011 -5.885 -18.881 1.00 90.88 188 GLY A O 1
ATOM 1454 N N . ARG A 1 189 ? 10.048 -7.546 -17.785 1.00 94.62 189 ARG A N 1
ATOM 1455 C CA . ARG A 1 189 ? 9.665 -7.148 -16.426 1.00 94.62 189 ARG A CA 1
ATOM 1456 C C . ARG A 1 189 ? 10.897 -6.988 -15.541 1.00 94.62 189 ARG A C 1
ATOM 1458 O O . ARG A 1 189 ? 11.781 -7.840 -15.541 1.00 94.62 189 ARG A O 1
ATOM 1465 N N . ALA A 1 190 ? 10.909 -5.921 -14.755 1.00 93.25 190 ALA A N 1
ATOM 1466 C CA . ALA A 1 190 ? 11.835 -5.704 -13.660 1.00 93.25 190 ALA A CA 1
ATOM 1467 C C . ALA A 1 190 ? 11.205 -6.169 -12.334 1.00 93.25 190 ALA A C 1
ATOM 1469 O O . ALA A 1 190 ? 10.031 -5.906 -12.077 1.00 93.25 190 ALA A O 1
ATOM 1470 N N . MET A 1 191 ? 11.963 -6.876 -11.496 1.00 94.12 191 MET A N 1
ATOM 1471 C CA . MET A 1 191 ? 11.485 -7.465 -10.241 1.00 94.12 191 MET A CA 1
ATOM 1472 C C . MET A 1 191 ? 12.546 -7.357 -9.149 1.00 94.12 191 MET A C 1
ATOM 1474 O O . MET A 1 191 ? 13.705 -7.716 -9.354 1.00 94.12 191 MET A O 1
ATOM 1478 N N . GLN A 1 192 ? 12.151 -6.880 -7.973 1.00 87.56 192 GLN A N 1
ATOM 1479 C CA . GLN A 1 192 ? 13.038 -6.801 -6.812 1.00 87.56 192 GLN A CA 1
ATOM 1480 C C . GLN A 1 192 ? 13.199 -8.192 -6.196 1.00 87.56 192 GLN A C 1
ATOM 1482 O O . GLN A 1 192 ? 12.208 -8.854 -5.915 1.00 87.56 192 GLN A O 1
ATOM 1487 N N . GLY A 1 193 ? 14.438 -8.641 -5.986 1.00 86.38 193 GLY A N 1
ATOM 1488 C CA . GLY A 1 193 ? 14.696 -9.880 -5.251 1.00 86.38 193 GLY A CA 1
ATOM 1489 C C . GLY A 1 193 ? 14.347 -9.735 -3.772 1.00 86.38 193 GLY A C 1
ATOM 1490 O O . GLY A 1 193 ? 14.619 -8.695 -3.168 1.00 86.38 193 GLY A O 1
ATOM 1491 N N . PHE A 1 194 ? 13.765 -10.772 -3.174 1.00 90.50 194 PHE A N 1
ATOM 1492 C CA . PHE A 1 194 ? 13.358 -10.776 -1.774 1.00 90.50 194 PHE A CA 1
ATOM 1493 C C . PHE A 1 194 ? 14.375 -11.507 -0.893 1.00 90.50 194 PHE A C 1
ATOM 1495 O O . PHE A 1 194 ? 14.581 -12.709 -1.017 1.00 90.50 194 PHE A O 1
ATOM 1502 N N . GLY A 1 195 ? 14.992 -10.786 0.043 1.00 85.81 195 GLY A N 1
ATOM 1503 C CA . GLY A 1 195 ? 15.955 -11.351 0.998 1.00 85.81 195 GLY A CA 1
ATOM 1504 C C . GLY A 1 195 ? 15.402 -11.589 2.405 1.00 85.81 195 GLY A C 1
ATOM 1505 O O . GLY A 1 195 ? 16.186 -11.843 3.319 1.00 85.81 195 GLY A O 1
ATOM 1506 N N . GLY A 1 196 ? 14.087 -11.453 2.621 1.00 86.19 196 GLY A N 1
ATOM 1507 C CA . GLY A 1 196 ? 13.487 -11.548 3.955 1.00 86.19 196 GLY A CA 1
ATOM 1508 C C . GLY A 1 196 ? 13.673 -12.924 4.593 1.00 86.19 196 GLY A C 1
ATOM 1509 O O . GLY A 1 196 ? 13.716 -13.950 3.914 1.00 86.19 196 GLY A O 1
ATOM 1510 N N . ARG A 1 197 ? 13.820 -12.938 5.918 1.00 88.31 197 ARG A N 1
ATOM 1511 C CA . ARG A 1 197 ? 14.107 -14.126 6.738 1.00 88.31 197 ARG A CA 1
ATOM 1512 C C . ARG A 1 197 ? 13.164 -14.148 7.937 1.00 88.31 197 ARG A C 1
ATOM 1514 O O . ARG A 1 197 ? 12.535 -13.136 8.234 1.00 88.31 197 ARG A O 1
ATOM 1521 N N . ALA A 1 198 ? 13.139 -15.262 8.669 1.00 90.81 198 ALA A N 1
ATOM 1522 C CA . ALA A 1 198 ? 12.363 -15.379 9.904 1.00 90.81 198 ALA A CA 1
ATOM 1523 C C . ALA A 1 198 ? 12.653 -14.231 10.889 1.00 90.81 198 ALA A C 1
ATOM 1525 O O . ALA A 1 198 ? 11.741 -13.692 11.491 1.00 90.81 198 ALA A O 1
ATOM 1526 N N . THR A 1 199 ? 13.895 -13.749 10.978 1.00 90.00 199 THR A N 1
ATOM 1527 C CA . THR A 1 199 ? 14.234 -12.594 11.828 1.00 90.00 199 THR A CA 1
ATOM 1528 C C . THR A 1 199 ? 13.441 -11.323 11.494 1.00 90.00 199 THR A C 1
ATOM 1530 O O . THR A 1 199 ? 13.086 -10.578 12.404 1.00 90.00 199 THR A O 1
ATOM 1533 N N . GLY A 1 200 ? 13.151 -11.069 10.213 1.00 89.06 200 GLY A N 1
ATOM 1534 C CA . GLY A 1 200 ? 12.297 -9.963 9.774 1.00 89.06 200 GLY A CA 1
ATOM 1535 C C . GLY A 1 200 ? 10.829 -10.215 10.110 1.00 89.06 200 GLY A C 1
ATOM 1536 O O . GLY A 1 200 ? 10.202 -9.360 10.732 1.00 89.06 200 GLY A O 1
ATOM 1537 N N . SER A 1 201 ? 10.328 -11.412 9.784 1.00 93.31 201 SER A N 1
ATOM 1538 C CA . SER A 1 201 ? 8.974 -11.870 10.130 1.00 93.31 201 SER A CA 1
ATOM 1539 C C . SER A 1 201 ? 8.671 -11.721 11.621 1.00 93.31 201 SER A C 1
ATOM 1541 O O . SER A 1 201 ? 7.696 -11.071 11.989 1.00 93.31 201 SER A O 1
ATOM 1543 N N . ASN A 1 202 ? 9.542 -12.251 12.483 1.00 96.06 202 ASN A N 1
ATOM 1544 C CA . ASN A 1 202 ? 9.375 -12.227 13.936 1.00 96.06 202 ASN A CA 1
ATOM 1545 C C . ASN A 1 202 ? 9.374 -10.788 14.470 1.00 96.06 202 ASN A C 1
ATOM 1547 O O . ASN A 1 202 ? 8.561 -10.427 15.318 1.00 96.06 202 ASN A O 1
ATOM 1551 N N . ALA A 1 203 ? 10.267 -9.938 13.951 1.00 96.69 203 ALA A N 1
ATOM 1552 C CA . ALA A 1 203 ? 10.344 -8.540 14.360 1.00 96.69 203 ALA A CA 1
ATOM 1553 C C . ALA A 1 203 ? 9.093 -7.745 13.955 1.00 96.69 203 ALA A C 1
ATOM 1555 O O . ALA A 1 203 ? 8.639 -6.893 14.720 1.00 96.69 203 ALA A O 1
ATOM 1556 N N . TYR A 1 204 ? 8.526 -8.011 12.776 1.00 98.31 204 TYR A N 1
ATOM 1557 C CA . TYR A 1 204 ? 7.281 -7.377 12.349 1.00 98.31 204 TYR A CA 1
ATOM 1558 C C . TYR A 1 204 ? 6.081 -7.883 13.141 1.00 98.31 204 TYR A C 1
ATOM 1560 O O . TYR A 1 204 ? 5.333 -7.053 13.648 1.00 98.31 204 TYR A O 1
ATOM 1568 N N . ALA A 1 205 ? 5.938 -9.200 13.327 1.00 98.69 205 ALA A N 1
ATOM 1569 C CA . ALA A 1 205 ? 4.876 -9.766 14.159 1.00 98.69 205 ALA A CA 1
ATOM 1570 C C . ALA A 1 205 ? 4.909 -9.163 15.571 1.00 98.69 205 ALA A C 1
ATOM 1572 O O . ALA A 1 205 ? 3.921 -8.594 16.016 1.00 98.69 205 ALA A O 1
ATOM 1573 N N . SER A 1 206 ? 6.084 -9.122 16.212 1.00 98.56 206 SER A N 1
ATOM 1574 C CA . SER A 1 206 ? 6.266 -8.467 17.517 1.00 98.56 206 SER A CA 1
ATOM 1575 C C . SER A 1 206 ? 5.881 -6.980 17.514 1.00 98.56 206 SER A C 1
ATOM 1577 O O . SER A 1 206 ? 5.381 -6.458 18.512 1.00 98.56 206 SER A O 1
ATOM 1579 N N . ALA A 1 207 ? 6.117 -6.263 16.411 1.00 98.31 207 ALA A N 1
ATOM 1580 C CA . ALA A 1 207 ? 5.712 -4.867 16.297 1.00 98.31 207 ALA A CA 1
ATOM 1581 C C . ALA A 1 207 ? 4.191 -4.706 16.189 1.00 98.31 207 ALA A C 1
ATOM 1583 O O . ALA A 1 207 ? 3.686 -3.744 16.756 1.00 98.31 207 ALA A O 1
ATOM 1584 N N . ILE A 1 208 ? 3.482 -5.609 15.504 1.00 98.62 208 ILE A N 1
ATOM 1585 C CA . ILE A 1 208 ? 2.014 -5.579 15.397 1.00 98.62 208 ILE A CA 1
ATOM 1586 C C . ILE A 1 208 ? 1.355 -6.087 16.686 1.00 98.62 208 ILE A C 1
ATOM 1588 O O . ILE A 1 208 ? 0.453 -5.427 17.187 1.00 98.62 208 ILE A O 1
ATOM 1592 N N . ASN A 1 209 ? 1.865 -7.158 17.297 1.00 98.69 209 ASN A N 1
ATOM 1593 C CA . ASN A 1 209 ? 1.417 -7.661 18.603 1.00 98.69 209 ASN A CA 1
ATOM 1594 C C . ASN A 1 209 ? 1.500 -6.580 19.687 1.00 98.69 209 ASN A C 1
ATOM 1596 O O . ASN A 1 209 ? 0.635 -6.480 20.550 1.00 98.69 209 ASN A O 1
ATOM 1600 N N . ALA A 1 210 ? 2.497 -5.691 19.623 1.00 98.06 210 ALA A N 1
ATOM 1601 C CA . ALA A 1 210 ? 2.556 -4.546 20.529 1.00 98.06 210 ALA A CA 1
ATOM 1602 C C . ALA A 1 210 ? 1.310 -3.643 20.431 1.00 98.06 210 ALA A C 1
ATOM 1604 O O . ALA A 1 210 ? 0.882 -3.111 21.447 1.00 98.06 210 ALA A O 1
ATOM 1605 N N . TYR A 1 211 ? 0.711 -3.479 19.245 1.00 96.81 211 TYR A N 1
ATOM 1606 C CA . TYR A 1 211 ? -0.541 -2.731 19.095 1.00 96.81 211 TYR A CA 1
ATOM 1607 C C . TYR A 1 211 ? -1.723 -3.468 19.714 1.00 96.81 211 TYR A C 1
ATOM 1609 O O . TYR A 1 211 ? -2.505 -2.835 20.412 1.00 96.81 211 TYR A O 1
ATOM 1617 N N . GLU A 1 212 ? -1.835 -4.779 19.506 1.00 96.12 212 GLU A N 1
ATOM 1618 C CA . GLU A 1 212 ? -2.899 -5.585 20.118 1.00 96.12 212 GLU A CA 1
ATOM 1619 C C . GLU A 1 212 ? -2.872 -5.474 21.644 1.00 96.12 212 GLU A C 1
ATOM 1621 O O . GLU A 1 212 ? -3.868 -5.117 22.268 1.00 96.12 212 GLU A O 1
ATOM 1626 N N . ASN A 1 213 ? -1.690 -5.640 22.238 1.00 95.75 213 ASN A N 1
ATOM 1627 C CA . ASN A 1 213 ? -1.507 -5.539 23.686 1.00 95.75 213 ASN A CA 1
ATOM 1628 C C . ASN A 1 213 ? -1.827 -4.142 24.250 1.00 95.75 213 ASN A C 1
ATOM 1630 O O . ASN A 1 213 ? -2.252 -4.017 25.394 1.00 95.75 213 ASN A O 1
ATOM 1634 N N . GLU A 1 214 ? -1.600 -3.082 23.474 1.00 92.75 214 GLU A N 1
ATOM 1635 C CA . GLU A 1 214 ? -1.739 -1.700 23.945 1.00 92.75 214 GLU A CA 1
ATOM 1636 C C . GLU A 1 214 ? -3.112 -1.089 23.652 1.00 92.75 214 GLU A C 1
ATOM 1638 O O . GLU A 1 214 ? -3.575 -0.229 24.403 1.00 92.75 214 GLU A O 1
ATOM 1643 N N . ILE A 1 215 ? -3.737 -1.468 22.535 1.00 91.31 215 ILE A N 1
ATOM 1644 C CA . ILE A 1 215 ? -4.963 -0.840 22.026 1.00 91.31 215 ILE A CA 1
ATOM 1645 C C . ILE A 1 215 ? -5.959 -1.820 21.381 1.00 91.31 215 ILE A C 1
ATOM 1647 O O . ILE A 1 215 ? -6.985 -1.361 20.890 1.00 91.31 215 ILE A O 1
ATOM 1651 N N . GLY A 1 216 ? -5.726 -3.137 21.394 1.00 90.94 216 GLY A N 1
ATOM 1652 C CA . GLY A 1 216 ? -6.604 -4.130 20.747 1.00 90.94 216 GLY A CA 1
ATOM 1653 C C . GLY A 1 216 ? -8.034 -4.176 21.300 1.00 90.94 216 GLY A C 1
ATOM 1654 O O . GLY A 1 216 ? -8.976 -4.475 20.581 1.00 90.94 216 GLY A O 1
ATOM 1655 N N . GLN A 1 217 ? -8.249 -3.757 22.553 1.00 88.81 217 GLN A N 1
ATOM 1656 C CA . GLN A 1 217 ? -9.604 -3.622 23.117 1.00 88.81 217 GLN A CA 1
ATOM 1657 C C . GLN A 1 217 ? -10.399 -2.433 22.550 1.00 88.81 217 GLN A C 1
ATOM 1659 O O . GLN A 1 217 ? -11.596 -2.310 22.806 1.00 88.81 217 GLN A O 1
ATOM 1664 N N . LYS A 1 218 ? -9.730 -1.525 21.833 1.00 88.06 218 LYS A N 1
ATOM 1665 C CA . LYS A 1 218 ? -10.292 -0.259 21.348 1.00 88.06 218 LYS A CA 1
ATOM 1666 C C . LYS A 1 218 ? -10.537 -0.264 19.848 1.00 88.06 218 LYS A C 1
ATOM 1668 O O . LYS A 1 218 ? -11.345 0.521 19.377 1.00 88.06 218 LYS A O 1
ATOM 1673 N N . VAL A 1 219 ? -9.813 -1.092 19.101 1.00 92.81 219 VAL A N 1
ATOM 1674 C CA . VAL A 1 219 ? -9.847 -1.117 17.638 1.00 92.81 219 VAL A CA 1
ATOM 1675 C C . VAL A 1 219 ? -9.748 -2.546 17.134 1.00 92.81 219 VAL A C 1
ATOM 1677 O O . VAL A 1 219 ? -9.064 -3.374 17.726 1.00 92.81 219 VAL A O 1
ATOM 1680 N N . ASP A 1 220 ? -10.353 -2.807 15.984 1.00 94.69 220 ASP A N 1
ATOM 1681 C CA . ASP A 1 220 ? -10.152 -4.061 15.271 1.00 94.69 220 ASP A CA 1
ATOM 1682 C C . ASP A 1 220 ? -8.865 -3.980 14.437 1.00 94.69 220 ASP A C 1
ATOM 1684 O O . ASP A 1 220 ? -8.770 -3.193 13.492 1.00 94.69 220 ASP A O 1
ATOM 1688 N N . ILE A 1 221 ? -7.85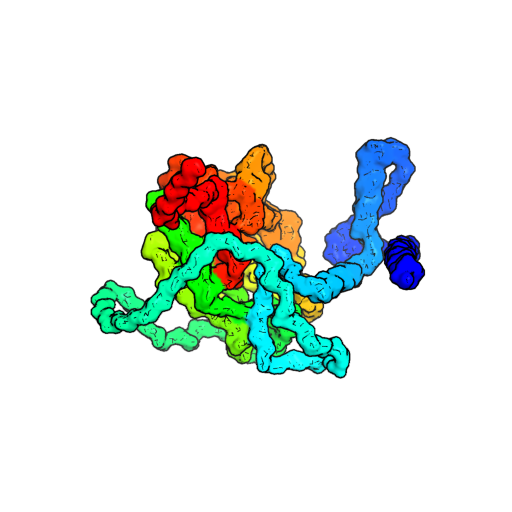2 -4.783 14.775 1.00 97.94 221 ILE A N 1
ATOM 1689 C CA . ILE A 1 221 ? -6.539 -4.720 14.118 1.00 97.94 221 ILE A CA 1
ATOM 1690 C C . ILE A 1 221 ? -6.457 -5.711 12.956 1.00 97.94 221 ILE A C 1
ATOM 1692 O O . ILE A 1 221 ? -6.663 -6.912 13.123 1.00 97.94 221 ILE A O 1
ATOM 1696 N N . TYR A 1 222 ? -6.061 -5.214 11.782 1.00 98.81 222 TYR A N 1
ATOM 1697 C CA . TYR A 1 222 ? -5.794 -6.019 10.590 1.00 98.81 222 TYR A CA 1
ATOM 1698 C C . TYR A 1 222 ? -4.331 -5.896 10.173 1.00 98.81 222 TYR A C 1
ATOM 1700 O O . TYR A 1 222 ? -3.800 -4.789 10.045 1.00 98.81 222 TYR A O 1
ATOM 1708 N N . SER A 1 223 ? -3.689 -7.030 9.889 1.00 98.75 223 SER A N 1
ATOM 1709 C CA . SER A 1 223 ? -2.340 -7.073 9.318 1.00 98.75 223 SER A CA 1
ATOM 1710 C C . SER A 1 223 ? -2.381 -7.643 7.904 1.00 98.75 223 SER A C 1
ATOM 1712 O O . SER A 1 223 ? -2.734 -8.803 7.693 1.00 98.75 223 SER A O 1
ATOM 1714 N N . LEU A 1 224 ? -2.024 -6.806 6.932 1.00 98.56 224 LEU A N 1
ATOM 1715 C CA . LEU A 1 224 ? -2.018 -7.105 5.507 1.00 98.56 224 LEU A CA 1
ATOM 1716 C C . LEU A 1 224 ? -0.589 -6.960 4.962 1.00 98.56 224 LEU A C 1
ATOM 1718 O O . LEU A 1 224 ? -0.129 -5.863 4.628 1.00 98.56 224 LEU A O 1
ATOM 1722 N N . ILE A 1 225 ? 0.118 -8.084 4.852 1.00 98.50 225 ILE A N 1
ATOM 1723 C CA . ILE A 1 225 ? 1.420 -8.157 4.185 1.00 98.50 225 ILE A CA 1
ATOM 1724 C C . ILE A 1 225 ? 1.202 -8.588 2.741 1.00 98.50 225 ILE A C 1
ATOM 1726 O O . ILE A 1 225 ? 0.616 -9.638 2.477 1.00 98.50 225 ILE A O 1
ATOM 1730 N N . VAL A 1 226 ? 1.686 -7.781 1.798 1.00 97.56 226 VAL A N 1
ATOM 1731 C CA . VAL A 1 226 ? 1.416 -7.994 0.372 1.00 97.56 226 VAL A CA 1
ATOM 1732 C C . VAL A 1 226 ? 2.663 -8.438 -0.390 1.00 97.56 226 VAL A C 1
ATOM 1734 O O . VAL A 1 226 ? 3.745 -7.874 -0.166 1.00 97.56 226 VAL A O 1
ATOM 1737 N N . PRO A 1 227 ? 2.531 -9.440 -1.281 1.00 97.88 227 PRO A N 1
ATOM 1738 C CA . PRO A 1 227 ? 3.648 -9.932 -2.069 1.00 97.88 227 PRO A CA 1
ATOM 1739 C C . PRO A 1 227 ? 4.040 -8.950 -3.179 1.00 97.88 227 PRO A C 1
ATOM 1741 O O . PRO A 1 227 ? 3.294 -8.027 -3.529 1.00 97.88 227 PRO A O 1
ATOM 1744 N N . THR A 1 228 ? 5.211 -9.165 -3.762 1.00 96.00 228 THR A N 1
ATOM 1745 C CA . THR A 1 228 ? 5.713 -8.442 -4.927 1.00 96.00 228 THR A CA 1
ATOM 1746 C C . THR A 1 228 ? 5.653 -9.292 -6.193 1.00 96.00 228 THR A C 1
ATOM 1748 O O . THR A 1 228 ? 5.399 -10.496 -6.170 1.00 96.00 228 THR A O 1
ATOM 1751 N N . ALA A 1 229 ? 5.927 -8.659 -7.335 1.00 96.25 229 ALA A N 1
ATOM 1752 C CA . ALA A 1 229 ? 5.928 -9.323 -8.633 1.00 96.25 229 ALA A CA 1
ATOM 1753 C C . ALA A 1 229 ? 6.888 -10.529 -8.704 1.00 96.25 229 ALA A C 1
ATOM 1755 O O . ALA A 1 229 ? 6.626 -11.475 -9.446 1.00 96.25 229 ALA A O 1
ATOM 1756 N N . GLN A 1 230 ? 7.995 -10.517 -7.955 1.00 93.81 230 GLN A N 1
ATOM 1757 C CA . GLN A 1 230 ? 9.003 -11.578 -8.047 1.00 93.81 230 GLN A CA 1
ATOM 1758 C C . GLN A 1 230 ? 8.437 -12.952 -7.664 1.00 93.81 230 GLN A C 1
ATOM 1760 O O . GLN A 1 230 ? 8.752 -13.942 -8.313 1.00 93.81 230 GLN A O 1
ATOM 1765 N N . GLU A 1 231 ? 7.539 -13.004 -6.679 1.00 95.31 231 GLU A N 1
ATOM 1766 C CA . GLU A 1 231 ? 6.982 -14.254 -6.161 1.00 95.31 231 GLU A CA 1
ATOM 1767 C C . GLU A 1 231 ? 6.230 -15.045 -7.241 1.00 95.31 231 GLU A C 1
ATOM 1769 O O . GLU A 1 231 ? 6.253 -16.278 -7.254 1.00 95.31 231 GLU A O 1
ATOM 1774 N N . PHE A 1 232 ? 5.600 -14.329 -8.174 1.00 96.12 232 PHE A N 1
ATOM 1775 C CA . PHE A 1 232 ? 4.749 -14.912 -9.208 1.00 96.12 232 PHE A CA 1
ATOM 1776 C C . PHE A 1 232 ? 5.434 -15.002 -10.573 1.00 96.12 232 PHE A C 1
ATOM 1778 O O . PHE A 1 232 ? 5.176 -15.941 -11.326 1.00 96.12 232 PHE A O 1
ATOM 1785 N N . TYR A 1 233 ? 6.298 -14.038 -10.911 1.00 94.75 233 TYR A N 1
ATOM 1786 C CA . TYR A 1 233 ? 6.826 -13.884 -12.272 1.00 94.75 233 TYR A CA 1
ATOM 1787 C C . TYR A 1 233 ? 8.329 -14.160 -12.401 1.00 94.75 233 TYR A C 1
ATOM 1789 O O . TYR A 1 233 ? 8.827 -14.242 -13.527 1.00 94.75 233 TYR A O 1
ATOM 1797 N N . LEU A 1 234 ? 9.068 -14.312 -11.296 1.00 91.25 234 LEU A N 1
ATOM 1798 C CA . LEU A 1 234 ? 10.476 -14.694 -11.362 1.00 91.25 234 LEU A CA 1
ATOM 1799 C C . LEU A 1 234 ? 10.589 -16.198 -11.681 1.00 91.25 234 LEU A C 1
ATOM 1801 O O . LEU A 1 234 ? 9.973 -17.020 -10.994 1.00 91.25 234 LEU A O 1
ATOM 1805 N N . PRO A 1 235 ? 11.380 -16.606 -12.693 1.00 87.31 235 PRO A N 1
ATOM 1806 C CA . PRO A 1 235 ? 11.516 -18.017 -13.036 1.00 87.31 235 PRO A CA 1
ATOM 1807 C C . PRO A 1 235 ? 12.044 -18.841 -11.870 1.00 87.31 235 PRO A C 1
ATOM 1809 O O . PRO A 1 235 ? 12.910 -18.400 -11.110 1.00 87.31 235 PRO A O 1
ATOM 1812 N N . SER A 1 236 ? 11.576 -20.086 -11.768 1.00 83.69 236 SER A N 1
ATOM 1813 C CA . SER A 1 236 ? 11.942 -20.979 -10.666 1.00 83.69 236 SER A CA 1
ATOM 1814 C C . SER A 1 236 ? 13.447 -21.235 -10.557 1.00 83.69 236 SER A C 1
ATOM 1816 O O . SER A 1 236 ? 13.934 -21.494 -9.461 1.00 83.69 236 SER A O 1
ATOM 1818 N N . THR A 1 237 ? 14.194 -21.099 -11.655 1.00 83.38 237 THR A N 1
ATOM 1819 C CA . THR A 1 237 ? 15.661 -21.195 -11.689 1.00 83.38 237 THR A CA 1
ATOM 1820 C C . THR A 1 237 ? 16.362 -20.131 -10.836 1.00 83.38 237 THR A C 1
ATOM 1822 O O . THR A 1 237 ? 17.467 -20.370 -10.360 1.00 83.38 237 THR A O 1
ATOM 1825 N N . TYR A 1 238 ? 15.717 -18.991 -10.563 1.00 82.06 238 TYR A N 1
ATOM 1826 C CA . TYR A 1 238 ? 16.262 -17.914 -9.727 1.00 82.06 238 TYR A CA 1
ATOM 1827 C C . TYR A 1 238 ? 15.786 -17.974 -8.266 1.00 82.06 238 TYR A C 1
ATOM 1829 O O . TYR A 1 238 ? 16.153 -17.112 -7.469 1.00 82.06 238 TYR A O 1
ATOM 1837 N N . ARG A 1 239 ? 15.038 -19.017 -7.867 1.00 71.12 239 ARG A N 1
ATOM 1838 C CA . ARG A 1 239 ? 14.530 -19.190 -6.487 1.00 71.12 239 ARG A CA 1
ATOM 1839 C C . ARG A 1 239 ? 15.618 -19.293 -5.421 1.00 71.12 239 ARG A C 1
ATOM 1841 O O . ARG A 1 239 ? 15.367 -18.967 -4.272 1.00 71.12 239 ARG A O 1
ATOM 1848 N N . ARG A 1 240 ? 16.839 -19.715 -5.768 1.00 78.06 240 ARG A N 1
ATOM 1849 C CA . ARG A 1 240 ? 17.971 -19.695 -4.816 1.00 78.06 240 ARG A CA 1
ATOM 1850 C C . ARG A 1 240 ? 18.482 -18.274 -4.530 1.00 78.06 240 ARG A C 1
ATOM 1852 O O . ARG A 1 240 ? 19.146 -18.051 -3.524 1.00 78.06 240 ARG A O 1
ATOM 1859 N N . LYS A 1 241 ? 18.156 -17.310 -5.399 1.00 81.00 241 LYS A N 1
ATOM 1860 C CA . LYS A 1 241 ? 18.610 -15.913 -5.329 1.00 81.00 241 LYS A CA 1
ATOM 1861 C C . LYS A 1 241 ? 17.544 -14.951 -4.785 1.00 81.00 241 LYS A C 1
ATOM 1863 O O . LYS A 1 241 ? 17.869 -13.797 -4.522 1.00 81.00 241 LYS A O 1
ATOM 1868 N N . SER A 1 242 ? 16.307 -15.423 -4.608 1.00 86.19 242 SER A N 1
ATOM 1869 C CA . SER A 1 242 ? 15.169 -14.680 -4.054 1.00 86.19 242 SER A CA 1
ATOM 1870 C C . SER A 1 242 ? 14.323 -15.616 -3.190 1.00 86.19 242 SER A C 1
ATOM 1872 O O . SER A 1 242 ? 13.829 -16.633 -3.675 1.00 86.19 242 SER A O 1
ATOM 1874 N N . ASN A 1 243 ? 14.173 -15.290 -1.910 1.00 89.25 243 ASN A N 1
ATOM 1875 C CA . ASN A 1 243 ? 13.414 -16.089 -0.955 1.00 89.25 243 ASN A CA 1
ATOM 1876 C C . ASN A 1 243 ? 11.919 -16.116 -1.315 1.00 89.25 243 ASN A C 1
ATOM 1878 O O . ASN A 1 243 ? 11.394 -15.214 -1.969 1.00 89.25 243 ASN A O 1
ATOM 1882 N N . ARG A 1 244 ? 11.216 -17.152 -0.839 1.00 92.31 244 ARG A N 1
ATOM 1883 C CA . ARG A 1 244 ? 9.766 -17.296 -1.032 1.00 92.31 244 ARG A CA 1
ATOM 1884 C C . ARG A 1 244 ? 9.009 -16.352 -0.104 1.00 92.31 244 ARG A C 1
ATOM 1886 O O . ARG A 1 244 ? 9.110 -16.470 1.120 1.00 92.31 244 ARG A O 1
ATOM 1893 N N . GLU A 1 245 ? 8.204 -15.473 -0.679 1.00 96.31 245 GLU A N 1
ATOM 1894 C CA . GLU A 1 245 ? 7.385 -14.525 0.073 1.00 96.31 245 GLU A CA 1
ATOM 1895 C C . GLU A 1 245 ? 6.232 -15.234 0.769 1.00 96.31 245 GLU A C 1
ATOM 1897 O O . GLU A 1 245 ? 5.982 -14.928 1.930 1.00 96.31 245 GLU A O 1
ATOM 1902 N N . LYS A 1 246 ? 5.608 -16.247 0.139 1.00 96.69 246 LYS A N 1
ATOM 1903 C CA . LYS A 1 246 ? 4.526 -17.033 0.768 1.00 96.69 246 LYS A CA 1
ATOM 1904 C C . LYS A 1 246 ? 4.935 -17.558 2.140 1.00 96.69 246 LYS A C 1
ATOM 1906 O O . LYS A 1 246 ? 4.258 -17.329 3.133 1.00 96.69 246 LYS A O 1
ATOM 1911 N N . ALA A 1 247 ? 6.085 -18.231 2.194 1.00 95.81 247 ALA A N 1
ATOM 1912 C CA . ALA A 1 247 ? 6.587 -18.843 3.418 1.00 95.81 247 ALA A CA 1
ATOM 1913 C C . ALA A 1 247 ? 6.906 -17.793 4.491 1.00 95.81 247 ALA A C 1
ATOM 1915 O O . ALA A 1 247 ? 6.626 -18.010 5.667 1.00 95.81 247 ALA A O 1
ATOM 1916 N N . ASN A 1 248 ? 7.457 -16.645 4.088 1.00 97.50 248 ASN A N 1
ATOM 1917 C CA . ASN A 1 248 ? 7.750 -15.547 5.000 1.00 97.50 248 ASN A CA 1
ATOM 1918 C C . ASN A 1 248 ? 6.468 -14.902 5.551 1.00 97.50 248 ASN A C 1
ATOM 1920 O O . ASN A 1 248 ? 6.355 -14.742 6.761 1.00 97.50 248 ASN A O 1
ATOM 1924 N N . ILE A 1 249 ? 5.490 -14.604 4.691 1.00 98.56 249 ILE A N 1
ATOM 1925 C CA . ILE A 1 249 ? 4.196 -14.020 5.070 1.00 98.56 249 ILE A CA 1
ATOM 1926 C C . ILE A 1 249 ? 3.442 -14.967 6.008 1.00 98.56 249 ILE A C 1
ATOM 1928 O O . ILE A 1 249 ? 3.071 -14.570 7.110 1.00 98.56 249 ILE A O 1
AT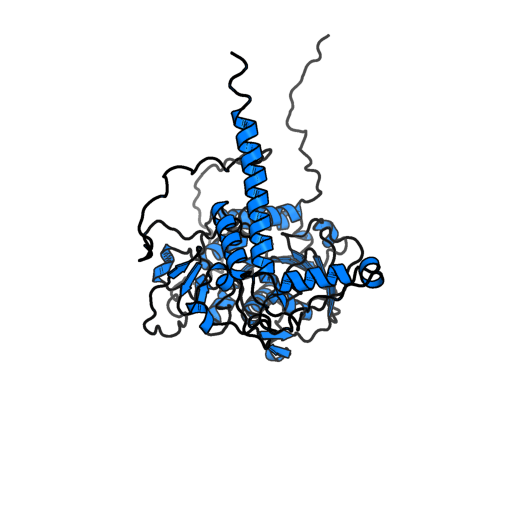OM 1932 N N . SER A 1 250 ? 3.291 -16.241 5.630 1.00 97.94 250 SER A N 1
ATOM 1933 C CA . SER A 1 250 ? 2.640 -17.244 6.481 1.00 97.94 250 SER A CA 1
ATOM 1934 C C . SER A 1 250 ? 3.385 -17.448 7.803 1.00 97.94 250 SER A C 1
ATOM 1936 O O . SER A 1 250 ? 2.754 -17.610 8.844 1.00 97.94 250 SER A O 1
ATOM 1938 N N . GLY A 1 251 ? 4.722 -17.424 7.788 1.00 97.94 251 GLY A N 1
ATOM 1939 C CA . GLY A 1 251 ? 5.543 -17.500 8.998 1.00 97.94 251 GLY A CA 1
ATOM 1940 C C . GLY A 1 251 ? 5.354 -16.301 9.930 1.00 97.94 251 GLY A C 1
ATOM 1941 O O . GLY A 1 251 ? 5.353 -16.476 11.146 1.00 97.94 251 GLY A O 1
ATOM 1942 N N . THR A 1 252 ? 5.147 -15.103 9.380 1.00 98.56 252 THR A N 1
ATOM 1943 C CA . THR A 1 252 ? 4.791 -13.905 10.151 1.00 98.56 252 THR A CA 1
ATOM 1944 C C . THR A 1 252 ? 3.402 -14.042 10.774 1.00 98.56 252 THR A C 1
ATOM 1946 O O . THR A 1 252 ? 3.250 -13.807 11.966 1.00 98.56 252 THR A O 1
ATOM 1949 N N . TYR A 1 253 ? 2.397 -14.472 10.003 1.00 98.56 253 TYR A N 1
ATOM 1950 C CA . TYR A 1 253 ? 1.015 -14.585 10.490 1.00 98.56 253 TYR A CA 1
ATOM 1951 C C . TYR A 1 253 ? 0.841 -15.620 11.604 1.00 98.56 253 TYR A C 1
ATOM 1953 O O . TYR A 1 253 ? 0.053 -15.395 12.513 1.00 98.56 253 TYR A O 1
ATOM 1961 N N . LYS A 1 254 ? 1.629 -16.702 11.604 1.00 98.31 254 LYS A N 1
ATOM 1962 C CA . LYS A 1 254 ? 1.653 -17.689 12.702 1.00 98.31 254 LYS A CA 1
ATOM 1963 C C . LYS A 1 254 ? 2.127 -17.125 14.047 1.00 98.31 254 LYS A C 1
ATOM 1965 O O . LYS A 1 254 ? 1.966 -17.794 15.059 1.00 98.31 254 LYS A O 1
ATOM 1970 N N . GLN A 1 255 ? 2.754 -15.952 14.049 1.00 98.31 255 GLN A N 1
ATOM 1971 C CA . GLN A 1 255 ? 3.275 -15.293 15.248 1.00 98.31 255 GLN A CA 1
ATOM 1972 C C . GLN A 1 255 ? 2.408 -14.114 15.699 1.00 98.31 255 GLN A C 1
ATOM 1974 O O . GLN A 1 255 ? 2.748 -13.468 16.687 1.00 98.31 255 GLN A O 1
ATOM 1979 N N . LEU A 1 256 ? 1.343 -13.787 14.961 1.00 98.56 256 LEU A N 1
ATOM 1980 C CA . LEU A 1 256 ? 0.434 -12.720 15.359 1.00 98.56 256 LEU A CA 1
ATOM 1981 C C . LEU A 1 256 ? -0.432 -13.178 16.535 1.00 98.56 256 LEU A C 1
ATOM 1983 O O . LEU A 1 256 ? -0.859 -14.333 16.581 1.00 98.56 256 LEU A O 1
ATOM 1987 N N . ASP A 1 257 ? -0.692 -12.267 17.470 1.00 98.38 257 ASP A N 1
ATOM 1988 C CA . ASP A 1 257 ? -1.624 -12.518 18.572 1.00 98.38 257 ASP A CA 1
ATOM 1989 C C . ASP A 1 257 ? -3.042 -12.761 18.023 1.00 98.38 257 ASP A C 1
ATOM 1991 O O . ASP A 1 257 ? -3.436 -12.192 17.004 1.00 98.38 257 ASP A O 1
ATOM 1995 N N . ALA A 1 258 ? -3.833 -13.595 18.706 1.00 95.94 258 ALA A N 1
ATOM 1996 C CA . ALA A 1 258 ? -5.126 -14.078 18.205 1.00 95.94 258 ALA A CA 1
ATOM 1997 C C . ALA A 1 258 ? -6.178 -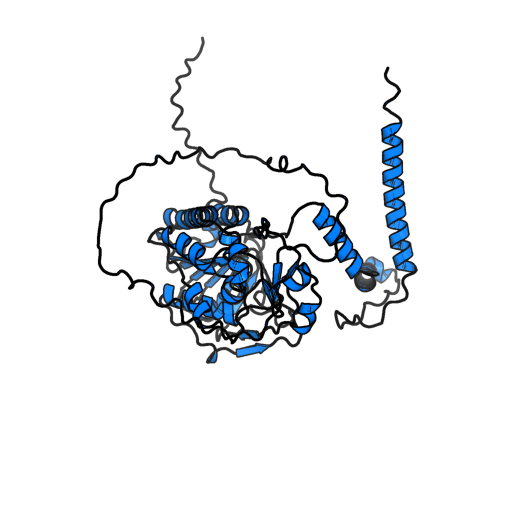12.977 17.952 1.00 95.94 258 ALA A C 1
ATOM 1999 O O . ALA A 1 258 ? -7.098 -13.192 17.162 1.00 95.94 258 ALA A O 1
ATOM 2000 N N . GLY A 1 259 ? -6.055 -11.813 18.601 1.00 96.75 259 GLY A N 1
ATOM 2001 C CA . GLY A 1 259 ? -6.925 -10.655 18.359 1.00 96.75 259 GLY A CA 1
ATOM 2002 C C . GLY A 1 259 ? -6.648 -9.936 17.031 1.00 96.75 259 GLY A C 1
ATOM 2003 O O . GLY A 1 259 ? -7.509 -9.221 16.518 1.00 96.75 259 GLY A O 1
ATOM 2004 N N . ILE A 1 260 ? -5.490 -10.184 16.410 1.00 98.62 260 ILE A N 1
ATOM 2005 C CA . ILE A 1 260 ? -5.107 -9.572 15.137 1.00 98.62 260 ILE A CA 1
ATOM 2006 C C . ILE A 1 260 ? -5.637 -10.405 13.971 1.00 98.62 260 ILE A C 1
ATOM 2008 O O . ILE A 1 260 ? -5.321 -11.584 13.802 1.00 98.62 260 ILE A O 1
ATOM 2012 N N . LYS A 1 261 ? -6.370 -9.752 13.070 1.00 98.62 261 LYS A N 1
ATOM 2013 C CA . LYS A 1 261 ? -6.892 -10.368 11.849 1.00 98.62 261 LYS A CA 1
ATOM 2014 C C . LYS A 1 261 ? -5.826 -10.342 10.754 1.00 98.62 261 LYS A C 1
ATOM 2016 O O . LYS A 1 261 ? -5.574 -9.315 10.118 1.00 98.62 261 LYS A O 1
ATOM 2021 N N . ALA A 1 262 ? -5.187 -11.485 10.523 1.00 98.62 262 ALA A N 1
ATOM 2022 C CA . ALA A 1 262 ? -4.294 -11.671 9.384 1.00 98.62 262 ALA A CA 1
ATOM 2023 C C . ALA A 1 262 ? -5.089 -11.666 8.066 1.00 98.62 262 ALA A C 1
ATOM 2025 O O . ALA A 1 262 ? -6.086 -12.376 7.930 1.00 98.62 262 ALA A O 1
ATOM 2026 N N . VAL A 1 263 ? -4.638 -10.888 7.081 1.00 98.75 263 VAL A N 1
ATOM 2027 C CA . VAL A 1 263 ? -5.310 -10.769 5.781 1.00 98.75 263 VAL A CA 1
ATOM 2028 C C . VAL A 1 263 ? -4.517 -11.502 4.700 1.00 98.75 263 VAL A C 1
ATOM 2030 O O . VAL A 1 263 ? -3.401 -11.106 4.346 1.00 98.75 263 VAL A O 1
ATOM 2033 N N . ASP A 1 264 ? -5.096 -12.567 4.142 1.00 98.44 264 ASP A N 1
ATOM 2034 C CA . ASP A 1 264 ? -4.460 -13.392 3.108 1.00 98.44 264 ASP A CA 1
ATOM 2035 C C . ASP A 1 264 ? -4.618 -12.801 1.698 1.00 98.44 264 ASP A C 1
ATOM 2037 O O . ASP A 1 264 ? -5.331 -13.319 0.839 1.00 98.44 264 ASP A O 1
ATOM 2041 N N . ALA A 1 265 ? -3.923 -11.693 1.441 1.00 98.31 265 ALA A N 1
ATOM 2042 C CA . ALA A 1 265 ? -3.827 -11.154 0.086 1.00 98.31 265 ALA A CA 1
ATOM 2043 C C . ALA A 1 265 ? -2.958 -12.001 -0.844 1.00 98.31 265 ALA A C 1
ATOM 2045 O O . ALA A 1 265 ? -3.087 -11.866 -2.058 1.00 98.31 265 ALA A O 1
ATOM 2046 N N . TYR A 1 266 ? -2.084 -12.863 -0.314 1.00 98.56 266 TYR A N 1
ATOM 2047 C CA . TYR A 1 266 ? -1.262 -13.725 -1.155 1.00 98.56 266 TYR A CA 1
ATOM 2048 C C . TYR A 1 266 ? -2.145 -14.642 -1.994 1.00 98.56 266 TYR A C 1
ATOM 2050 O O . TYR A 1 266 ? -2.005 -14.655 -3.215 1.00 98.56 266 TYR A O 1
ATOM 2058 N N . SER A 1 267 ? -3.039 -15.400 -1.350 1.00 98.38 267 SER A N 1
ATOM 2059 C CA . SER A 1 267 ? -3.848 -16.407 -2.043 1.00 98.38 267 SER A CA 1
ATOM 2060 C C . SER A 1 267 ? -4.808 -15.764 -3.039 1.00 98.38 267 SER A C 1
ATOM 2062 O O . SER A 1 267 ? -4.909 -16.224 -4.175 1.00 98.38 267 SER A O 1
ATOM 2064 N N . GLU A 1 268 ? -5.430 -14.650 -2.647 1.00 98.31 268 GLU A N 1
ATOM 2065 C CA . GLU A 1 268 ? -6.321 -13.883 -3.519 1.00 98.31 268 GLU A CA 1
ATOM 2066 C C . GLU A 1 268 ? -5.574 -13.348 -4.753 1.00 98.31 268 GLU A C 1
ATOM 2068 O O . GLU A 1 268 ? -6.047 -13.491 -5.870 1.00 98.31 268 GLU A O 1
ATOM 2073 N N . ILE A 1 269 ? -4.362 -12.802 -4.604 1.00 98.62 269 ILE A N 1
ATOM 2074 C CA . ILE A 1 269 ? -3.556 -12.339 -5.749 1.00 98.62 269 ILE A CA 1
ATOM 2075 C C . ILE A 1 269 ? -3.072 -13.519 -6.606 1.00 98.62 269 ILE A C 1
ATOM 2077 O O . ILE A 1 269 ? -3.094 -13.438 -7.836 1.00 98.62 269 ILE A O 1
ATOM 2081 N N . ALA A 1 270 ? -2.638 -14.617 -5.981 1.00 98.44 270 ALA A N 1
ATOM 2082 C CA . ALA A 1 270 ? -2.099 -15.790 -6.669 1.00 98.44 270 ALA A CA 1
ATOM 2083 C C . ALA A 1 270 ? -3.109 -16.402 -7.654 1.00 98.44 270 ALA A C 1
ATOM 2085 O O . ALA A 1 270 ? -2.723 -16.800 -8.759 1.00 98.44 270 ALA A O 1
ATOM 2086 N N . ALA A 1 271 ? -4.393 -16.409 -7.280 1.00 98.38 271 ALA A N 1
ATOM 2087 C CA . ALA A 1 271 ? -5.497 -16.912 -8.095 1.00 98.38 271 ALA A CA 1
ATOM 2088 C C . ALA A 1 271 ? -5.725 -16.125 -9.401 1.00 98.38 271 ALA A C 1
ATOM 2090 O O . ALA A 1 271 ? -6.363 -16.639 -10.316 1.00 98.38 271 ALA A O 1
ATOM 2091 N N . HIS A 1 272 ? -5.169 -14.914 -9.513 1.00 98.44 272 HIS A N 1
ATOM 2092 C CA . HIS A 1 272 ? -5.412 -13.981 -10.617 1.00 98.44 272 HIS A CA 1
ATOM 2093 C C . HIS A 1 272 ? -4.128 -13.599 -11.386 1.00 98.44 272 HIS A C 1
ATOM 2095 O O . HIS A 1 272 ? -4.077 -12.607 -12.110 1.00 98.44 272 HIS A O 1
ATOM 2101 N N . THR A 1 273 ? -3.045 -14.372 -11.243 1.00 96.94 273 THR A N 1
ATOM 2102 C CA . THR A 1 273 ? -1.722 -14.074 -11.848 1.00 96.94 273 THR A CA 1
ATOM 2103 C C . THR A 1 273 ? -1.670 -14.155 -13.379 1.00 96.94 273 THR A C 1
ATOM 2105 O O . THR A 1 273 ? -0.687 -13.734 -13.991 1.00 96.94 273 THR A O 1
ATOM 2108 N N . ASN A 1 274 ? -2.728 -14.660 -14.014 1.00 96.81 274 ASN A N 1
ATOM 2109 C CA . ASN A 1 274 ? -2.951 -14.569 -15.457 1.00 96.81 274 ASN A CA 1
ATOM 2110 C C . ASN A 1 274 ? -3.371 -13.154 -15.916 1.00 96.81 274 ASN A C 1
ATOM 2112 O O . ASN A 1 274 ? -3.311 -12.861 -17.110 1.00 96.81 274 ASN A O 1
ATOM 2116 N N . GLU A 1 275 ? -3.766 -12.273 -14.995 1.00 98.19 275 GLU A N 1
ATOM 2117 C CA . GLU A 1 275 ? -4.143 -10.882 -15.254 1.00 98.19 275 GLU A CA 1
ATOM 2118 C C . GLU A 1 275 ? -2.975 -9.900 -15.031 1.00 98.19 275 GLU A C 1
ATOM 2120 O O . GLU A 1 275 ? -1.903 -10.235 -14.519 1.00 98.19 275 GLU A O 1
ATOM 2125 N N . TYR A 1 276 ? -3.165 -8.628 -15.404 1.00 97.69 276 TYR A N 1
ATOM 2126 C CA . TYR A 1 276 ? -2.125 -7.603 -15.277 1.00 97.69 276 TYR A CA 1
ATOM 2127 C C . TYR A 1 276 ? -2.046 -6.988 -13.871 1.00 97.69 276 TYR A C 1
ATOM 2129 O O . TYR A 1 276 ? -2.414 -5.833 -13.649 1.00 97.69 276 TYR A O 1
ATOM 2137 N N . LEU A 1 277 ? -1.563 -7.774 -12.906 1.00 98.38 277 LEU A N 1
ATOM 2138 C CA . LEU A 1 277 ? -1.607 -7.414 -11.480 1.00 98.38 277 LEU A CA 1
ATOM 2139 C C . LEU A 1 277 ? -0.451 -6.535 -10.997 1.00 98.38 277 LEU A C 1
ATOM 2141 O O . LEU A 1 277 ? -0.604 -5.795 -10.031 1.00 98.38 277 LEU A O 1
ATOM 2145 N N . TYR A 1 278 ? 0.707 -6.605 -11.653 1.00 98.44 278 TYR A N 1
ATOM 2146 C CA . TYR A 1 278 ? 1.893 -5.826 -11.293 1.00 98.44 278 TYR A CA 1
ATOM 2147 C C . TYR A 1 278 ? 2.472 -5.126 -12.506 1.00 98.44 278 TYR A C 1
ATOM 2149 O O . TYR A 1 278 ? 2.591 -5.745 -13.572 1.00 98.44 278 TYR A O 1
ATOM 2157 N N . PHE A 1 279 ? 2.911 -3.882 -12.317 1.00 97.94 279 PHE A N 1
ATOM 2158 C CA . PHE A 1 279 ? 3.620 -3.141 -13.351 1.00 97.94 279 PHE A CA 1
ATOM 2159 C C . PHE A 1 279 ? 4.897 -3.870 -13.762 1.00 97.94 279 PHE A C 1
ATOM 2161 O O . PHE A 1 279 ? 5.533 -4.562 -12.965 1.00 97.94 279 PHE A O 1
ATOM 2168 N N . ARG A 1 280 ? 5.262 -3.748 -15.035 1.00 97.50 280 ARG A N 1
ATOM 2169 C CA . ARG A 1 280 ? 6.485 -4.345 -15.573 1.00 97.50 280 ARG A CA 1
ATOM 2170 C C . ARG A 1 280 ? 7.719 -3.539 -15.205 1.00 97.50 280 ARG A C 1
ATOM 2172 O O . ARG A 1 280 ? 8.786 -4.116 -15.024 1.00 97.50 280 ARG A O 1
ATOM 2179 N N . THR A 1 281 ? 7.574 -2.224 -15.105 1.00 95.19 281 THR A N 1
ATOM 2180 C CA . THR A 1 281 ? 8.683 -1.278 -14.951 1.00 95.19 281 THR A CA 1
ATOM 2181 C C . THR A 1 281 ? 8.659 -0.524 -13.622 1.00 95.19 281 THR A C 1
ATOM 2183 O O . THR A 1 281 ? 9.556 0.275 -13.347 1.00 95.19 281 THR A O 1
ATOM 2186 N N . ASP A 1 282 ? 7.666 -0.783 -12.773 1.00 95.12 282 ASP A N 1
ATOM 2187 C CA . ASP A 1 282 ? 7.512 -0.192 -11.445 1.00 95.12 282 ASP A CA 1
ATOM 2188 C C . ASP A 1 282 ? 7.514 -1.270 -10.354 1.00 95.12 282 ASP A C 1
ATOM 2190 O O . ASP A 1 282 ? 7.220 -2.433 -10.616 1.00 95.12 282 ASP A O 1
ATOM 2194 N N . HIS A 1 283 ? 7.860 -0.885 -9.126 1.00 93.00 283 HIS A N 1
ATOM 2195 C CA . HIS A 1 283 ? 7.918 -1.812 -7.996 1.00 93.00 283 HIS A CA 1
ATOM 2196 C C . HIS A 1 283 ? 6.553 -2.123 -7.376 1.00 93.00 283 HIS A C 1
ATOM 2198 O O . HIS A 1 283 ? 6.481 -3.005 -6.522 1.00 93.00 283 HIS A O 1
ATOM 2204 N N . HIS A 1 284 ? 5.492 -1.406 -7.752 1.00 96.19 284 HIS A N 1
ATOM 2205 C CA . HIS A 1 284 ? 4.146 -1.609 -7.222 1.00 96.19 284 HIS A CA 1
ATOM 2206 C C . HIS A 1 284 ? 3.308 -2.593 -8.048 1.00 96.19 284 HIS A C 1
ATOM 2208 O O . HIS A 1 284 ? 3.572 -2.885 -9.220 1.00 96.19 284 HIS A O 1
ATOM 2214 N N . TRP A 1 285 ? 2.214 -3.044 -7.438 1.00 97.44 285 TRP A N 1
ATOM 2215 C CA . TRP A 1 285 ? 1.075 -3.589 -8.167 1.00 97.44 285 TRP A CA 1
ATOM 2216 C C . TRP A 1 285 ? 0.365 -2.531 -9.033 1.00 97.44 285 TRP A C 1
ATOM 2218 O O . TRP A 1 285 ? 0.573 -1.326 -8.875 1.00 97.44 285 TRP A O 1
ATOM 2228 N N . THR A 1 286 ? -0.514 -2.974 -9.929 1.00 98.56 286 THR A N 1
ATOM 2229 C CA . THR A 1 286 ? -1.495 -2.122 -10.619 1.00 98.56 286 THR A CA 1
ATOM 2230 C C . THR A 1 286 ? -2.709 -1.855 -9.714 1.00 98.56 286 THR A C 1
ATOM 2232 O O . THR A 1 286 ? -2.823 -2.433 -8.631 1.00 98.56 286 THR A O 1
ATOM 2235 N N . ALA A 1 287 ? -3.665 -1.020 -10.153 1.00 98.38 287 ALA A N 1
ATOM 2236 C CA . ALA A 1 287 ? -4.944 -0.866 -9.441 1.00 98.38 287 ALA A CA 1
ATOM 2237 C C . ALA A 1 287 ? -5.666 -2.206 -9.244 1.00 98.38 287 ALA A C 1
ATOM 2239 O O . ALA A 1 287 ? -6.301 -2.414 -8.214 1.00 98.38 287 ALA A O 1
ATOM 2240 N N . LEU A 1 288 ? -5.551 -3.107 -10.222 1.00 98.75 288 LEU A N 1
ATOM 2241 C CA . LEU A 1 288 ? -6.163 -4.429 -10.197 1.00 98.75 288 LEU A CA 1
ATOM 2242 C C . LEU A 1 288 ? -5.493 -5.349 -9.166 1.00 98.75 288 LEU A C 1
ATOM 2244 O O . LEU A 1 288 ? -6.183 -6.025 -8.413 1.00 98.75 288 LEU A O 1
ATOM 2248 N N . GLY A 1 289 ? -4.161 -5.317 -9.043 1.00 98.56 289 GLY A N 1
ATOM 2249 C CA . GLY A 1 289 ? -3.481 -6.027 -7.953 1.00 98.56 289 GLY A CA 1
ATOM 2250 C C . GLY A 1 289 ? -3.885 -5.495 -6.570 1.00 98.56 289 GLY A C 1
ATOM 2251 O O . GLY A 1 289 ? -4.189 -6.277 -5.670 1.00 98.56 289 GLY A O 1
ATOM 2252 N N . GLY A 1 290 ? -3.996 -4.168 -6.423 1.00 98.50 290 GLY A N 1
ATOM 2253 C CA . GLY A 1 290 ? -4.534 -3.543 -5.209 1.00 98.50 290 GLY A CA 1
ATOM 2254 C C . GLY A 1 290 ? -5.998 -3.909 -4.922 1.00 98.50 290 GLY A C 1
ATOM 2255 O O . GLY A 1 290 ? -6.382 -4.020 -3.759 1.00 98.50 290 GLY A O 1
ATOM 2256 N N . TYR A 1 291 ? -6.804 -4.149 -5.963 1.00 98.88 291 TYR A N 1
ATOM 2257 C CA . TYR A 1 291 ? -8.197 -4.586 -5.844 1.00 98.88 291 TYR A CA 1
ATOM 2258 C C . TYR A 1 291 ? -8.314 -6.000 -5.265 1.00 98.88 291 TYR A C 1
ATOM 2260 O O . TYR A 1 291 ? -9.148 -6.237 -4.394 1.00 98.88 291 TYR A O 1
ATOM 2268 N N . TYR A 1 292 ? -7.453 -6.932 -5.677 1.00 98.88 292 TYR A N 1
ATOM 2269 C CA . TYR A 1 292 ? -7.436 -8.277 -5.095 1.00 98.88 292 TYR A CA 1
ATOM 2270 C C . TYR A 1 292 ? -6.974 -8.260 -3.631 1.00 98.88 292 TYR A C 1
ATOM 2272 O O . TYR A 1 292 ? -7.594 -8.899 -2.786 1.00 98.88 292 TYR A O 1
ATOM 2280 N N . ALA A 1 293 ? -5.998 -7.424 -3.260 1.00 98.69 293 ALA A N 1
ATOM 2281 C CA . ALA A 1 293 ? -5.689 -7.212 -1.841 1.00 98.69 293 ALA A CA 1
ATOM 2282 C C . ALA A 1 293 ? -6.882 -6.624 -1.055 1.00 98.69 293 ALA A C 1
ATOM 2284 O O . ALA A 1 293 ? -7.122 -7.005 0.090 1.00 98.69 293 ALA A O 1
ATOM 2285 N N . TYR A 1 294 ? -7.662 -5.734 -1.677 1.00 98.81 294 TYR A N 1
ATOM 2286 C CA . TYR A 1 294 ? -8.919 -5.222 -1.124 1.00 98.81 294 TYR A CA 1
ATOM 2287 C C . TYR A 1 294 ? -9.984 -6.311 -0.952 1.00 98.81 294 TYR A C 1
ATOM 2289 O O . TYR A 1 294 ? -10.628 -6.351 0.093 1.00 98.81 294 TYR A O 1
ATOM 2297 N N . ARG A 1 295 ? -10.136 -7.237 -1.904 1.00 98.88 295 ARG A N 1
ATOM 2298 C CA . ARG A 1 295 ? -11.040 -8.390 -1.753 1.00 98.88 295 ARG A CA 1
ATOM 2299 C C . ARG A 1 295 ? -10.637 -9.279 -0.580 1.00 98.88 295 ARG A C 1
ATOM 2301 O O . ARG A 1 295 ? -11.502 -9.648 0.212 1.00 98.88 295 ARG A O 1
ATOM 2308 N N . ALA A 1 296 ? -9.341 -9.550 -0.422 1.00 98.88 296 ALA A N 1
ATOM 2309 C CA . ALA A 1 296 ? -8.829 -10.294 0.726 1.00 98.88 296 ALA A CA 1
ATOM 2310 C C . ALA A 1 296 ? -9.130 -9.578 2.052 1.00 98.88 296 ALA A C 1
ATOM 2312 O O . ALA A 1 296 ? -9.581 -10.209 3.009 1.00 98.88 296 ALA A O 1
ATOM 2313 N N . PHE A 1 297 ? -8.942 -8.253 2.099 1.00 98.88 297 PHE A N 1
ATOM 2314 C CA . PHE A 1 297 ? -9.312 -7.442 3.261 1.00 98.88 297 PHE A CA 1
ATOM 2315 C C . PHE A 1 297 ? -10.810 -7.522 3.562 1.00 98.88 297 PHE A C 1
ATOM 2317 O O . PHE A 1 297 ? -11.186 -7.812 4.693 1.00 98.88 297 PHE A O 1
ATOM 2324 N N . CYS A 1 298 ? -11.662 -7.332 2.555 1.00 98.75 298 CYS A N 1
ATOM 2325 C CA . CYS A 1 298 ? -13.109 -7.459 2.690 1.00 98.75 298 CYS A CA 1
ATOM 2326 C C . CYS A 1 298 ? -13.513 -8.826 3.259 1.00 98.75 298 CYS A C 1
ATOM 2328 O O . CYS A 1 298 ? -14.332 -8.875 4.171 1.00 98.75 298 CYS A O 1
ATOM 2330 N N . ASN A 1 299 ? -12.893 -9.918 2.802 1.00 98.56 299 ASN A N 1
ATOM 2331 C CA . ASN A 1 299 ? -13.129 -11.251 3.354 1.00 98.56 299 ASN A CA 1
ATOM 2332 C C . ASN A 1 299 ? -12.762 -11.336 4.849 1.00 98.56 299 ASN A C 1
ATOM 2334 O O . ASN A 1 299 ? -13.581 -11.763 5.660 1.00 98.56 299 ASN A O 1
ATOM 2338 N N . ALA A 1 300 ? -11.570 -10.867 5.234 1.00 98.38 300 ALA A N 1
ATOM 2339 C CA . ALA A 1 300 ? -11.133 -10.861 6.634 1.00 98.38 300 ALA A CA 1
ATOM 2340 C C . ALA A 1 300 ? -12.018 -9.974 7.533 1.00 98.38 300 ALA A C 1
ATOM 2342 O O . ALA A 1 300 ? -12.295 -10.327 8.678 1.00 98.38 300 ALA A O 1
ATOM 2343 N N . ALA A 1 301 ? -12.492 -8.845 7.002 1.00 97.44 301 ALA A N 1
ATOM 2344 C CA . ALA A 1 301 ? -13.381 -7.905 7.682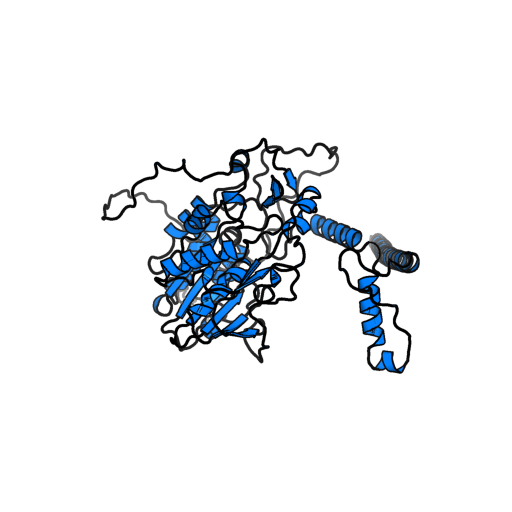 1.00 97.44 301 ALA A CA 1
ATOM 2345 C C . ALA A 1 301 ? -14.869 -8.301 7.611 1.00 97.44 301 ALA A C 1
ATOM 2347 O O . ALA A 1 301 ? -15.714 -7.604 8.169 1.00 97.44 301 ALA A O 1
ATOM 2348 N N . LYS A 1 302 ? -15.211 -9.404 6.928 1.00 97.50 302 LYS A N 1
ATOM 2349 C CA . LYS A 1 302 ? -16.596 -9.851 6.679 1.00 97.50 302 LYS A CA 1
ATOM 2350 C C . LYS A 1 302 ? -17.465 -8.777 6.000 1.00 97.50 302 LYS A C 1
ATOM 2352 O O . LYS A 1 302 ? -18.654 -8.644 6.279 1.00 97.50 302 LYS A O 1
ATOM 2357 N N . ILE A 1 303 ? -16.866 -8.010 5.090 1.00 96.50 303 ILE A N 1
ATOM 2358 C CA . ILE A 1 303 ? -17.521 -6.989 4.266 1.00 96.50 303 ILE A CA 1
ATOM 2359 C C . ILE A 1 303 ? -17.645 -7.521 2.836 1.00 96.50 303 ILE A C 1
ATOM 2361 O O . ILE A 1 303 ? -16.726 -8.144 2.312 1.00 96.50 303 ILE A O 1
ATOM 2365 N N . SER A 1 304 ? -18.765 -7.249 2.165 1.00 97.94 304 SER A N 1
ATOM 2366 C CA . SER A 1 304 ? -18.907 -7.582 0.742 1.00 97.94 304 SER A CA 1
ATOM 2367 C C . SER A 1 304 ? -18.106 -6.597 -0.123 1.00 97.94 304 SER A C 1
ATOM 2369 O O . SER A 1 304 ? -18.370 -5.394 -0.054 1.00 97.94 304 SER A O 1
ATOM 2371 N N . PRO A 1 305 ? -17.143 -7.047 -0.948 1.00 98.25 305 PRO A N 1
ATOM 2372 C CA . PRO A 1 305 ? -16.391 -6.147 -1.815 1.00 98.25 305 PRO A CA 1
ATOM 2373 C C . PRO A 1 305 ? -17.289 -5.563 -2.911 1.00 98.25 305 PRO A C 1
ATOM 2375 O O . PRO A 1 305 ? -18.150 -6.248 -3.466 1.00 98.25 305 PRO A O 1
ATOM 2378 N N . VAL A 1 306 ? -17.054 -4.303 -3.279 1.00 98.44 306 VAL A N 1
ATOM 2379 C CA . VAL A 1 306 ? -17.700 -3.713 -4.457 1.00 98.44 306 VAL A CA 1
ATOM 2380 C C . VAL A 1 306 ? -17.070 -4.341 -5.711 1.00 98.44 306 VAL A C 1
ATOM 2382 O O . VAL A 1 306 ? -15.844 -4.311 -5.854 1.00 98.44 306 VAL A O 1
ATOM 2385 N N . PRO A 1 307 ? -17.854 -4.933 -6.630 1.00 98.19 307 PRO A N 1
ATOM 2386 C CA . PRO A 1 307 ? -17.317 -5.505 -7.861 1.00 98.19 307 PRO A CA 1
ATOM 2387 C C . PRO A 1 307 ? -16.795 -4.407 -8.798 1.00 98.19 307 PRO A C 1
ATOM 2389 O O . PRO A 1 307 ? -17.394 -3.335 -8.893 1.00 98.19 307 PRO A O 1
ATOM 2392 N N . LEU A 1 308 ? -15.721 -4.692 -9.547 1.00 98.12 308 LEU A N 1
ATOM 2393 C CA . LEU A 1 308 ? -15.150 -3.754 -10.532 1.00 98.12 308 LEU A CA 1
ATOM 2394 C C . LEU A 1 308 ? -16.177 -3.270 -11.567 1.00 98.12 308 LEU A C 1
ATOM 2396 O O . LEU A 1 308 ? -16.084 -2.138 -12.030 1.00 98.12 308 LEU A O 1
ATOM 2400 N N . SER A 1 309 ? -17.182 -4.088 -11.895 1.00 97.69 309 SER A N 1
ATOM 2401 C CA . SER A 1 309 ? -18.266 -3.728 -12.820 1.00 97.69 309 SER A CA 1
ATOM 2402 C C . SER A 1 309 ? -19.122 -2.547 -12.350 1.00 97.69 309 SER A C 1
ATOM 2404 O O . SER A 1 309 ? -19.793 -1.925 -13.168 1.00 97.69 309 SER A O 1
ATOM 2406 N N . LYS A 1 310 ? -19.094 -2.209 -11.054 1.00 98.12 310 LYS A N 1
ATOM 2407 C CA . LYS A 1 310 ? -19.771 -1.033 -10.482 1.00 98.12 310 LYS A CA 1
ATOM 2408 C C . LYS A 1 310 ? -18.869 0.203 -10.391 1.00 98.12 310 LYS A C 1
ATOM 2410 O O . LYS A 1 310 ? -19.278 1.206 -9.812 1.00 98.12 310 LYS A O 1
ATOM 2415 N N . MET A 1 311 ? -17.642 0.138 -10.906 1.00 98.12 311 MET A N 1
ATOM 2416 C CA . MET A 1 311 ? -16.655 1.213 -10.811 1.00 98.12 311 MET A CA 1
ATOM 2417 C C . MET A 1 311 ? -16.356 1.800 -12.188 1.00 98.12 311 MET A C 1
ATOM 2419 O O . MET A 1 311 ? -16.215 1.073 -13.171 1.00 98.12 311 MET A O 1
ATOM 2423 N N . ALA A 1 312 ? -16.190 3.120 -12.263 1.00 96.94 312 ALA A N 1
ATOM 2424 C CA . ALA A 1 312 ? -15.781 3.758 -13.509 1.00 96.94 312 ALA A CA 1
ATOM 2425 C C . ALA A 1 312 ? -14.297 3.464 -13.777 1.00 96.94 312 ALA A C 1
ATOM 2427 O O . ALA A 1 312 ? -13.427 3.836 -12.985 1.00 96.94 312 ALA A O 1
ATOM 2428 N N . LYS A 1 313 ? -14.003 2.785 -14.890 1.00 97.69 313 LYS A N 1
ATOM 2429 C CA . LYS A 1 313 ? -12.632 2.500 -15.326 1.00 97.69 313 LYS A CA 1
ATOM 2430 C C . LYS A 1 313 ? -12.058 3.695 -16.082 1.00 97.69 313 LYS A C 1
ATOM 2432 O O . LYS A 1 313 ? -12.668 4.205 -17.017 1.00 97.69 313 LYS A O 1
ATOM 2437 N N . HIS A 1 314 ? -10.837 4.077 -15.734 1.00 97.50 314 HIS A N 1
ATOM 2438 C CA . HIS A 1 314 ? -10.069 5.095 -16.436 1.00 97.50 314 HIS A CA 1
ATOM 2439 C C . HIS A 1 314 ? -8.682 4.575 -16.795 1.00 97.50 314 HIS A C 1
ATOM 2441 O O . HIS A 1 314 ? -8.074 3.820 -16.037 1.00 97.50 314 HIS A O 1
ATOM 2447 N N . THR A 1 315 ? -8.153 5.061 -17.915 1.00 96.12 315 THR A N 1
ATOM 2448 C CA . THR A 1 315 ? -6.805 4.742 -18.392 1.00 96.12 315 THR A CA 1
ATOM 2449 C C . THR A 1 315 ? -6.043 6.040 -18.624 1.00 96.12 315 THR A C 1
ATOM 2451 O O . THR A 1 315 ? -6.533 6.952 -19.295 1.00 96.12 315 THR A O 1
ATOM 2454 N N . LEU A 1 316 ? -4.839 6.152 -18.061 1.00 92.50 316 LEU A N 1
ATOM 2455 C CA . LEU A 1 316 ? -3.961 7.282 -18.350 1.00 92.50 316 LEU A CA 1
ATOM 2456 C C . LEU A 1 316 ? -3.415 7.163 -19.777 1.00 92.50 316 LEU A C 1
ATOM 2458 O O . LEU A 1 316 ? -3.022 6.086 -20.216 1.00 92.50 316 LEU A O 1
ATOM 2462 N N . LYS A 1 317 ? -3.383 8.288 -20.501 1.00 89.00 317 LYS A N 1
ATOM 2463 C CA . LYS A 1 317 ? -3.014 8.312 -21.928 1.00 89.00 317 LYS A CA 1
ATOM 2464 C C . LYS A 1 317 ? -1.536 8.005 -22.183 1.00 89.00 317 LYS A C 1
ATOM 2466 O O . LYS A 1 317 ? -1.198 7.508 -23.250 1.00 89.00 317 LYS A O 1
ATOM 2471 N N . LYS A 1 318 ? -0.657 8.359 -21.241 1.00 86.69 318 LYS A N 1
ATOM 2472 C CA . LYS A 1 318 ? 0.793 8.236 -21.412 1.00 86.69 318 LYS A CA 1
ATOM 2473 C C . LYS A 1 318 ? 1.266 6.839 -21.025 1.00 86.69 318 LYS A C 1
ATOM 2475 O O . LYS A 1 318 ? 0.841 6.298 -20.005 1.00 86.69 318 LYS A O 1
ATOM 2480 N N . THR A 1 319 ? 2.197 6.311 -21.813 1.00 92.44 319 THR A N 1
ATOM 2481 C CA . THR A 1 319 ? 3.003 5.155 -21.424 1.00 92.44 319 THR A CA 1
ATOM 2482 C C . THR A 1 319 ? 3.788 5.496 -20.164 1.00 92.44 319 THR A C 1
ATOM 2484 O O . THR A 1 319 ? 4.387 6.568 -20.064 1.00 92.44 319 THR A O 1
ATOM 2487 N N . TYR A 1 320 ? 3.770 4.587 -19.201 1.00 92.56 320 TYR A N 1
ATOM 2488 C CA . TYR A 1 320 ? 4.392 4.765 -17.904 1.00 92.56 320 TYR A CA 1
ATOM 2489 C C . TYR A 1 320 ? 5.682 3.952 -17.806 1.00 92.56 320 TYR A C 1
ATOM 2491 O O . TYR A 1 320 ? 5.697 2.755 -18.077 1.00 92.56 320 TYR A O 1
ATOM 2499 N N . PHE A 1 321 ? 6.759 4.606 -17.381 1.00 89.94 321 PHE A N 1
ATOM 2500 C CA . PHE A 1 321 ? 8.006 3.950 -17.014 1.00 89.94 321 PHE A CA 1
ATOM 2501 C C . PHE A 1 321 ? 8.286 4.198 -15.535 1.00 89.94 321 PHE A C 1
ATOM 2503 O O . PHE A 1 321 ? 8.511 5.329 -15.095 1.00 89.94 321 PHE A O 1
ATOM 2510 N N . GLY A 1 322 ? 8.201 3.124 -14.761 1.00 86.94 322 GLY A N 1
ATOM 2511 C CA . GLY A 1 322 ? 8.214 3.163 -13.311 1.00 86.94 322 GLY A CA 1
ATOM 2512 C C . GLY A 1 322 ? 9.590 3.279 -12.674 1.00 86.94 322 GLY A C 1
ATOM 2513 O O . GLY A 1 322 ? 10.629 3.466 -13.311 1.00 86.94 322 GLY A O 1
ATOM 2514 N N . SER A 1 323 ? 9.595 3.153 -11.351 1.00 84.00 323 SER A N 1
ATOM 2515 C CA . SER A 1 323 ? 10.794 3.246 -10.525 1.00 84.00 323 SER A CA 1
ATOM 2516 C C . SER A 1 323 ? 11.867 2.223 -10.881 1.00 84.00 323 SER A C 1
ATOM 2518 O O . SER A 1 323 ? 13.041 2.544 -10.759 1.00 84.00 323 SER A O 1
ATOM 2520 N N . LEU A 1 324 ? 11.494 1.005 -11.285 1.00 87.81 324 LEU A N 1
ATOM 2521 C CA . LEU A 1 324 ? 12.465 -0.048 -11.576 1.00 87.81 324 LEU A CA 1
ATOM 2522 C C . LEU A 1 324 ? 13.124 0.167 -12.933 1.00 87.81 324 LEU A C 1
ATOM 2524 O O . LEU A 1 324 ? 14.314 -0.093 -13.068 1.00 87.81 324 LEU A O 1
ATOM 2528 N N . TYR A 1 325 ? 12.403 0.715 -13.911 1.00 86.19 325 TYR A N 1
ATOM 2529 C CA . TYR A 1 325 ? 13.034 1.186 -15.139 1.00 86.19 325 TYR A CA 1
ATOM 2530 C C . TYR A 1 325 ? 14.005 2.333 -14.859 1.00 86.19 325 TYR A C 1
ATOM 2532 O O . TYR A 1 325 ? 15.154 2.254 -15.274 1.00 86.19 325 TYR A O 1
ATOM 2540 N N . ARG A 1 326 ? 13.595 3.344 -14.080 1.00 83.00 326 ARG A N 1
ATOM 2541 C CA . ARG A 1 326 ? 14.495 4.450 -13.704 1.00 83.00 326 ARG A CA 1
ATOM 2542 C C . ARG A 1 326 ? 15.731 3.977 -12.934 1.00 83.00 326 ARG A C 1
ATOM 2544 O O . ARG A 1 326 ? 16.804 4.531 -13.121 1.00 83.00 326 ARG A O 1
ATOM 2551 N N . LEU A 1 327 ? 15.579 2.961 -12.084 1.00 78.50 327 LEU A N 1
ATOM 2552 C CA . LEU A 1 327 ? 16.672 2.392 -11.296 1.00 78.50 327 LEU A CA 1
ATOM 2553 C C . LEU A 1 327 ? 17.639 1.559 -12.146 1.00 78.50 327 LEU A C 1
ATOM 2555 O O . LEU A 1 327 ? 18.843 1.609 -11.935 1.00 78.50 327 LEU A O 1
ATOM 2559 N N . THR A 1 328 ? 17.116 0.755 -13.070 1.00 80.38 328 THR A N 1
ATOM 2560 C CA . THR A 1 328 ? 17.938 -0.176 -13.859 1.00 80.38 328 THR A CA 1
ATOM 2561 C C . THR A 1 328 ? 18.488 0.442 -15.137 1.00 80.38 328 THR A C 1
ATOM 2563 O O . THR A 1 328 ? 19.488 -0.053 -15.649 1.00 80.38 328 THR A O 1
ATOM 2566 N N . GLN A 1 329 ? 17.807 1.458 -15.683 1.00 81.62 329 GLN A N 1
ATOM 2567 C CA . GLN A 1 329 ? 18.038 2.035 -17.014 1.00 81.62 329 GLN A CA 1
ATOM 2568 C C . GLN A 1 329 ? 18.139 0.973 -18.128 1.00 81.62 329 GLN A C 1
ATOM 2570 O O . GLN A 1 329 ? 18.726 1.196 -19.189 1.00 81.62 329 GLN A O 1
ATOM 2575 N N . ASP A 1 330 ? 17.555 -0.213 -17.909 1.00 79.69 330 ASP A N 1
ATOM 2576 C CA . ASP A 1 330 ? 17.690 -1.330 -18.833 1.00 79.69 330 ASP A CA 1
ATOM 2577 C C . ASP A 1 330 ? 16.866 -1.058 -20.095 1.00 79.69 330 ASP A C 1
ATOM 2579 O O . ASP A 1 330 ? 15.632 -1.076 -20.092 1.00 79.69 330 ASP A O 1
ATOM 2583 N N . ARG A 1 331 ? 17.566 -0.832 -21.210 1.00 85.00 331 ARG A N 1
ATOM 2584 C CA . ARG A 1 331 ? 16.956 -0.490 -22.502 1.00 85.00 331 ARG A CA 1
ATOM 2585 C C . ARG A 1 331 ? 15.958 -1.538 -22.998 1.00 85.00 331 ARG A C 1
ATOM 2587 O O . ARG A 1 331 ? 15.056 -1.180 -23.752 1.00 85.00 331 ARG A O 1
ATOM 2594 N N . SER A 1 332 ? 16.067 -2.803 -22.574 1.00 86.62 332 SER A N 1
ATOM 2595 C CA . SER A 1 332 ? 15.104 -3.846 -22.960 1.00 86.62 332 SER A CA 1
ATOM 2596 C C . SER A 1 332 ? 13.688 -3.546 -22.471 1.00 86.62 332 SER A C 1
ATOM 2598 O O . SER A 1 332 ? 12.728 -3.915 -23.141 1.00 86.62 332 SER A O 1
ATOM 2600 N N . LEU A 1 333 ? 13.550 -2.829 -21.351 1.00 86.00 333 LEU A N 1
ATOM 2601 C CA . LEU A 1 333 ? 12.267 -2.484 -20.744 1.00 86.00 333 LEU A CA 1
ATOM 2602 C C . LEU A 1 333 ? 11.534 -1.367 -21.499 1.00 86.00 333 LEU A C 1
ATOM 2604 O O . LEU A 1 333 ? 10.320 -1.253 -21.352 1.00 86.00 333 LEU A O 1
ATOM 2608 N N . LYS A 1 334 ? 12.215 -0.588 -22.359 1.00 88.56 334 LYS A N 1
ATOM 2609 C CA . LYS A 1 334 ? 11.592 0.498 -23.148 1.00 88.56 334 LYS A CA 1
ATOM 2610 C C . LYS A 1 334 ? 10.420 0.009 -24.007 1.00 88.56 334 LYS A C 1
ATOM 2612 O O . LYS A 1 334 ? 9.451 0.732 -24.202 1.00 88.56 334 LYS A O 1
ATOM 2617 N N . LYS A 1 335 ? 10.482 -1.234 -24.493 1.00 90.06 335 LYS A N 1
ATOM 2618 C CA . LYS A 1 335 ? 9.414 -1.851 -25.303 1.00 90.06 335 LYS A CA 1
ATOM 2619 C C . LYS A 1 335 ? 8.219 -2.336 -24.470 1.00 90.06 335 LYS A C 1
ATOM 2621 O O . LYS A 1 335 ? 7.190 -2.686 -25.034 1.00 90.06 335 LYS A O 1
ATOM 2626 N N . PHE A 1 336 ? 8.354 -2.354 -23.145 1.00 92.56 336 PHE A N 1
ATOM 2627 C CA . PHE A 1 336 ? 7.387 -2.912 -22.199 1.00 92.56 336 PHE A CA 1
ATOM 2628 C C . PHE A 1 336 ? 6.838 -1.856 -21.238 1.00 92.56 336 PHE A C 1
ATOM 2630 O O . PHE A 1 336 ? 6.490 -2.175 -20.101 1.00 92.56 336 PHE A O 1
ATOM 2637 N N . GLY A 1 337 ? 6.770 -0.602 -21.695 1.00 91.31 337 GLY A N 1
ATOM 2638 C CA . GLY A 1 337 ? 6.167 0.483 -20.934 1.00 91.31 337 GLY A CA 1
ATOM 2639 C C . GLY A 1 337 ? 4.758 0.131 -20.453 1.00 91.31 337 GLY A C 1
ATOM 2640 O O . GLY A 1 337 ? 3.972 -0.526 -21.141 1.00 91.31 337 GLY A O 1
ATOM 2641 N N . ASP A 1 338 ? 4.458 0.549 -19.234 1.00 96.38 338 ASP A N 1
ATOM 2642 C CA . ASP A 1 338 ? 3.228 0.230 -18.536 1.00 96.38 338 ASP A CA 1
ATOM 2643 C C . ASP A 1 338 ? 2.059 1.106 -18.996 1.00 96.38 338 ASP A C 1
ATOM 2645 O O . ASP A 1 338 ? 2.224 2.255 -19.409 1.00 96.38 338 ASP A O 1
ATOM 2649 N N . LYS A 1 339 ? 0.842 0.577 -18.852 1.00 94.81 339 LYS A N 1
ATOM 2650 C CA . LYS A 1 339 ? -0.393 1.368 -18.879 1.00 94.81 339 LYS A CA 1
ATOM 2651 C C . LYS A 1 339 ? -0.948 1.442 -17.469 1.00 94.81 339 LYS A C 1
ATOM 2653 O O . LYS A 1 339 ? -1.017 0.427 -16.778 1.00 94.81 339 LYS A O 1
ATOM 2658 N N . ILE A 1 340 ? -1.359 2.635 -17.054 1.00 95.44 340 ILE A N 1
ATOM 2659 C CA . ILE A 1 340 ? -2.019 2.825 -15.764 1.00 95.44 340 ILE A CA 1
ATOM 2660 C C . ILE A 1 340 ? -3.518 2.871 -15.988 1.00 95.44 340 ILE A C 1
ATOM 2662 O O . ILE A 1 340 ? -4.039 3.808 -16.595 1.00 95.44 340 ILE A O 1
ATOM 2666 N N . GLU A 1 341 ? -4.188 1.867 -15.444 1.00 97.00 341 GLU A N 1
ATOM 2667 C CA . GLU A 1 341 ? -5.637 1.809 -15.326 1.00 97.00 341 GLU A CA 1
ATOM 2668 C C . GLU A 1 341 ? -6.018 1.912 -13.850 1.00 97.00 341 GLU A C 1
ATOM 2670 O O . GLU A 1 341 ? -5.298 1.407 -12.986 1.00 97.00 341 GLU A O 1
ATOM 2675 N N . TYR A 1 342 ? -7.126 2.583 -13.556 1.00 97.75 342 TYR A N 1
ATOM 2676 C CA . TYR A 1 342 ? -7.686 2.686 -12.211 1.00 97.75 342 TYR A CA 1
ATOM 2677 C C . TYR A 1 342 ? -9.209 2.699 -12.262 1.00 97.75 342 TYR A C 1
ATOM 2679 O O . TYR A 1 342 ? -9.811 3.008 -13.291 1.00 97.75 342 TYR A O 1
ATOM 2687 N N . PHE A 1 343 ? -9.814 2.350 -11.133 1.00 98.31 343 PHE A N 1
ATOM 2688 C CA . PHE A 1 343 ? -11.250 2.171 -10.992 1.00 98.31 343 PHE A CA 1
ATOM 2689 C C . PHE A 1 343 ? -11.748 3.107 -9.896 1.00 98.31 343 PHE A C 1
ATOM 2691 O O . PHE A 1 343 ? -11.210 3.098 -8.789 1.00 98.31 343 PHE A O 1
ATOM 2698 N N . VAL A 1 344 ? -12.731 3.944 -10.216 1.00 98.00 344 VAL A N 1
ATOM 2699 C CA . VAL A 1 344 ? -13.315 4.913 -9.283 1.00 98.00 344 VAL A CA 1
ATOM 2700 C C . VAL A 1 344 ? -14.550 4.280 -8.639 1.00 98.00 344 VAL A C 1
ATOM 2702 O O . VAL A 1 344 ? -15.515 4.003 -9.360 1.00 98.00 344 VAL A O 1
ATOM 2705 N N . PRO A 1 345 ? -14.544 4.025 -7.316 1.00 97.12 345 PRO A N 1
ATOM 2706 C CA . PRO A 1 345 ? -15.702 3.455 -6.638 1.00 97.12 345 PRO A CA 1
ATOM 2707 C C . PRO A 1 345 ? -16.894 4.420 -6.607 1.00 97.12 345 PRO A C 1
ATOM 2709 O O . PRO A 1 345 ? -16.696 5.637 -6.650 1.00 97.12 345 PRO A O 1
ATOM 2712 N N . PRO A 1 346 ? -18.131 3.907 -6.489 1.00 93.69 346 PRO A N 1
ATOM 2713 C CA . PRO A 1 346 ? -19.352 4.712 -6.512 1.00 93.69 346 PRO A CA 1
ATOM 2714 C C . PRO A 1 346 ? -19.615 5.390 -5.154 1.00 93.69 346 PRO A C 1
ATOM 2716 O O . PRO A 1 346 ? -20.638 5.157 -4.517 1.00 93.69 346 PRO A O 1
ATOM 2719 N N . ALA A 1 347 ? -18.674 6.206 -4.681 1.00 94.81 347 ALA A N 1
ATOM 2720 C CA . ALA A 1 347 ? -18.815 7.010 -3.472 1.00 94.81 347 ALA A CA 1
ATOM 2721 C C . ALA A 1 347 ? -18.220 8.401 -3.697 1.00 94.81 347 ALA A C 1
ATOM 2723 O O . ALA A 1 347 ? -17.156 8.540 -4.306 1.00 94.81 347 ALA A O 1
ATOM 2724 N N . THR A 1 348 ? -18.889 9.439 -3.192 1.00 96.06 348 THR A N 1
ATOM 2725 C CA . THR A 1 348 ? -18.301 10.781 -3.189 1.00 96.06 348 THR A CA 1
ATOM 2726 C C . THR A 1 348 ? -17.376 10.915 -1.988 1.00 96.06 348 THR A C 1
ATOM 2728 O O . THR A 1 348 ? -17.623 10.349 -0.923 1.00 96.06 348 THR A O 1
ATOM 2731 N N . THR A 1 349 ? -16.270 11.634 -2.167 1.00 97.12 349 THR A N 1
ATOM 2732 C CA . THR A 1 349 ? -15.236 11.766 -1.138 1.00 97.12 349 THR A CA 1
ATOM 2733 C C . THR A 1 349 ? -14.767 13.201 -1.030 1.00 97.12 349 THR A C 1
ATOM 2735 O O . THR A 1 349 ? -14.504 13.834 -2.053 1.00 97.12 349 THR A O 1
ATOM 2738 N N . LYS A 1 350 ? -14.547 13.670 0.196 1.00 97.88 350 LYS A N 1
ATOM 2739 C CA . LYS A 1 350 ? -13.816 14.903 0.481 1.00 97.88 350 LYS A CA 1
ATOM 2740 C C . LYS A 1 350 ? -12.567 14.552 1.275 1.00 97.88 350 LYS A C 1
ATOM 2742 O O . LYS A 1 350 ? -12.672 14.113 2.417 1.00 97.88 350 LYS A O 1
ATOM 2747 N N . MET A 1 351 ? -11.396 14.715 0.661 1.00 97.62 351 MET A N 1
ATOM 2748 C CA . MET A 1 351 ? -10.114 14.356 1.268 1.00 97.62 351 MET A CA 1
ATOM 2749 C C . MET A 1 351 ? -9.267 15.594 1.553 1.00 97.62 351 MET A C 1
ATOM 2751 O O . MET A 1 351 ? -9.059 16.441 0.688 1.00 97.62 351 MET A O 1
ATOM 2755 N N . THR A 1 352 ? -8.709 15.649 2.756 1.00 97.81 352 THR A N 1
ATOM 2756 C CA . THR A 1 352 ? -7.874 16.734 3.263 1.00 97.81 352 THR A CA 1
ATOM 2757 C C . THR A 1 352 ? -6.495 16.196 3.626 1.00 97.81 352 THR A C 1
ATOM 2759 O O . THR A 1 352 ? -6.365 15.229 4.378 1.00 97.81 352 THR A O 1
ATOM 2762 N N . LYS A 1 353 ? -5.443 16.839 3.114 1.00 95.81 353 LYS A N 1
ATOM 2763 C CA . LYS A 1 353 ? -4.048 16.574 3.478 1.00 95.81 353 LYS A CA 1
ATOM 2764 C C . LYS A 1 353 ? -3.610 17.476 4.624 1.00 95.81 353 LYS A C 1
ATOM 2766 O O . LYS A 1 353 ? -3.815 18.684 4.558 1.00 95.81 353 LYS A O 1
ATOM 2771 N N . TYR A 1 354 ? -2.934 16.895 5.608 1.00 94.69 354 TYR A N 1
ATOM 2772 C CA . TYR A 1 354 ? -2.379 17.603 6.762 1.00 94.69 354 TYR A CA 1
ATOM 2773 C C . TYR A 1 354 ? -0.846 17.629 6.734 1.00 94.69 354 TYR A C 1
ATOM 2775 O O . TYR A 1 354 ? -0.207 16.952 5.917 1.00 94.69 354 TYR A O 1
ATOM 2783 N N . LEU A 1 355 ? -0.270 18.441 7.624 1.00 90.12 355 LEU A N 1
ATOM 2784 C CA . LEU A 1 355 ? 1.168 18.502 7.880 1.00 90.12 355 LEU A CA 1
ATOM 2785 C C . LEU A 1 355 ? 1.674 17.223 8.565 1.00 90.12 355 LEU A C 1
ATOM 2787 O O . LEU A 1 355 ? 0.905 16.328 8.917 1.00 90.12 355 LEU A O 1
ATOM 2791 N N . GLU A 1 356 ? 2.994 17.124 8.728 1.00 88.31 356 GLU A N 1
ATOM 2792 C CA . GLU A 1 356 ? 3.654 15.914 9.227 1.00 88.31 356 GLU A CA 1
ATOM 2793 C C . GLU A 1 356 ? 3.225 15.520 10.641 1.00 88.31 356 GLU A C 1
ATOM 2795 O O . GLU A 1 356 ? 3.126 14.333 10.939 1.00 88.31 356 GLU A O 1
ATOM 2800 N N . ASP A 1 357 ? 2.934 16.485 11.508 1.00 85.19 357 ASP A N 1
ATOM 2801 C CA . ASP A 1 357 ? 2.437 16.250 12.865 1.00 85.19 357 ASP A CA 1
ATOM 2802 C C . ASP A 1 357 ? 0.926 15.962 12.926 1.00 85.19 357 ASP A C 1
ATOM 2804 O O . ASP A 1 357 ? 0.407 15.622 13.989 1.00 85.19 357 ASP A O 1
ATOM 2808 N N . GLY A 1 358 ? 0.229 16.066 11.791 1.00 85.44 358 GLY A N 1
ATOM 2809 C CA . GLY A 1 358 ? -1.219 15.930 11.685 1.00 85.44 358 GLY A CA 1
ATOM 2810 C C . GLY A 1 358 ? -2.007 17.134 12.200 1.00 85.44 358 GLY A C 1
ATOM 2811 O O . GLY A 1 358 ? -3.228 17.041 12.309 1.00 85.44 358 GLY A O 1
ATOM 2812 N N . LYS A 1 359 ? -1.343 18.250 12.519 1.00 85.56 359 LYS A N 1
ATOM 2813 C CA . LYS A 1 359 ? -1.964 19.455 13.080 1.00 85.56 359 LYS A CA 1
ATOM 2814 C C . LYS A 1 359 ? -2.053 20.577 12.042 1.00 85.56 359 LYS A C 1
ATOM 2816 O O . LYS A 1 359 ? -1.543 20.479 10.924 1.00 85.56 359 LYS A O 1
ATOM 2821 N N . GLY A 1 360 ? -2.732 21.656 12.433 1.00 85.81 360 GLY A N 1
ATOM 2822 C CA . GLY A 1 360 ? -2.896 22.862 11.624 1.00 85.81 360 GLY A CA 1
ATOM 2823 C C . GLY A 1 360 ? -3.952 22.743 10.524 1.00 85.81 360 GLY A C 1
ATOM 2824 O O . GLY A 1 360 ? -4.714 21.775 10.445 1.00 85.81 360 GLY A O 1
ATOM 2825 N N . ARG A 1 361 ? -4.016 23.773 9.672 1.00 90.81 361 ARG A N 1
ATOM 2826 C CA . ARG A 1 361 ? -4.968 23.837 8.559 1.00 90.81 361 ARG A CA 1
ATOM 2827 C C . ARG A 1 361 ? -4.579 22.828 7.478 1.00 90.81 361 ARG A C 1
ATOM 2829 O O . ARG A 1 361 ? -3.477 22.878 6.937 1.00 90.81 361 ARG A O 1
ATOM 2836 N N . GLY A 1 362 ? -5.504 21.927 7.164 1.00 92.81 362 GLY A N 1
ATOM 2837 C CA . GLY A 1 362 ? -5.361 20.994 6.054 1.00 92.81 362 GLY A CA 1
ATOM 2838 C C . GLY A 1 362 ? -5.756 21.603 4.705 1.00 92.81 362 GLY A C 1
ATOM 2839 O O . GLY A 1 362 ? -6.410 22.645 4.637 1.00 92.81 362 GLY A O 1
ATOM 2840 N N . TRP A 1 363 ? -5.380 20.916 3.627 1.00 95.06 363 TRP A N 1
ATOM 2841 C CA . TRP A 1 363 ? -5.624 21.333 2.244 1.00 95.06 363 TRP A CA 1
ATOM 2842 C C . TRP A 1 363 ? -6.371 20.238 1.494 1.00 95.06 363 TRP A C 1
ATOM 2844 O O . TRP A 1 363 ? -5.934 19.083 1.489 1.00 95.06 363 TRP A O 1
ATOM 2854 N N . GLU A 1 364 ? -7.477 20.592 0.846 1.00 96.69 364 GLU A N 1
ATOM 2855 C CA . GLU A 1 364 ? -8.266 19.634 0.077 1.00 96.69 364 GLU A CA 1
ATOM 2856 C C . GLU A 1 364 ? -7.472 19.097 -1.119 1.00 96.69 364 GLU A C 1
ATOM 2858 O O . GLU A 1 364 ? -6.745 19.829 -1.799 1.00 96.69 364 GLU A O 1
ATOM 2863 N N . ARG A 1 365 ? -7.583 17.791 -1.370 1.00 94.56 365 ARG A N 1
ATOM 2864 C CA . ARG A 1 365 ? -6.963 17.122 -2.513 1.00 94.56 365 ARG A CA 1
ATOM 2865 C C . ARG A 1 365 ? -7.883 16.031 -3.054 1.00 94.56 365 ARG A C 1
ATOM 2867 O O . ARG A 1 365 ? -8.555 15.369 -2.273 1.00 94.56 365 ARG A O 1
ATOM 2874 N N . PRO A 1 366 ? -7.876 15.780 -4.373 1.00 95.81 366 PRO A N 1
ATOM 2875 C CA . PRO A 1 366 ? -8.686 14.713 -4.942 1.00 95.81 366 PRO A CA 1
ATOM 2876 C C . PRO A 1 366 ? -8.106 13.336 -4.593 1.00 95.81 366 PRO A C 1
ATOM 2878 O O . PRO A 1 366 ? -6.882 13.174 -4.528 1.00 95.81 366 PRO A O 1
ATOM 2881 N N . LEU A 1 367 ? -8.987 12.343 -4.435 1.00 96.38 367 LEU A N 1
ATOM 2882 C CA . LEU A 1 367 ? -8.621 10.934 -4.240 1.00 96.38 367 LEU A CA 1
ATOM 2883 C C . LEU A 1 367 ? -7.773 10.408 -5.412 1.00 96.38 367 LEU A C 1
ATOM 2885 O O . LEU A 1 367 ? -6.761 9.738 -5.200 1.00 96.38 367 LEU A O 1
ATOM 2889 N N . PHE A 1 368 ? -8.156 10.783 -6.638 1.00 97.06 368 PHE A N 1
ATOM 2890 C CA . PHE A 1 368 ? -7.435 10.475 -7.870 1.00 97.06 368 PHE A CA 1
ATOM 2891 C C . PHE A 1 368 ? -6.875 11.743 -8.521 1.00 97.06 368 PHE A C 1
ATOM 2893 O O . PHE A 1 368 ? -7.574 12.720 -8.785 1.00 97.06 368 PHE A O 1
ATOM 2900 N N . ARG A 1 369 ? -5.581 11.735 -8.832 1.00 93.19 369 ARG A N 1
ATOM 2901 C CA . ARG A 1 369 ? -4.881 12.828 -9.514 1.00 93.19 369 ARG A CA 1
ATOM 2902 C C . ARG A 1 369 ? -4.819 12.521 -11.001 1.00 93.19 369 ARG A C 1
ATOM 2904 O O . ARG A 1 369 ? -3.778 12.120 -11.504 1.00 93.19 369 ARG A O 1
ATOM 2911 N N . HIS A 1 370 ? -5.927 12.744 -11.705 1.00 89.62 370 HIS A N 1
ATOM 2912 C CA . HIS A 1 370 ? -6.097 12.405 -13.129 1.00 89.62 370 HIS A CA 1
ATOM 2913 C C . HIS A 1 370 ? -5.016 12.981 -14.067 1.00 89.62 370 HIS A C 1
ATOM 2915 O O . HIS A 1 370 ? -4.777 12.435 -15.138 1.00 89.62 370 HIS A O 1
ATOM 2921 N N . LYS A 1 371 ? -4.347 14.070 -13.662 1.00 84.31 371 LYS A N 1
ATOM 2922 C CA . LYS A 1 371 ? -3.225 14.690 -14.392 1.00 84.31 371 LYS A CA 1
ATOM 2923 C C . LYS A 1 371 ? -1.851 14.068 -14.082 1.00 84.31 371 LYS A C 1
ATOM 2925 O O . LYS A 1 371 ? -0.844 14.556 -14.581 1.00 84.31 371 LYS A O 1
ATOM 2930 N N . SER A 1 372 ? -1.776 13.049 -13.223 1.00 83.19 372 SER A N 1
ATOM 2931 C CA . SER A 1 372 ? -0.526 12.340 -12.937 1.00 83.19 372 SER A CA 1
ATOM 2932 C C . SER A 1 372 ? -0.043 11.577 -14.172 1.00 83.19 372 SER A C 1
ATOM 2934 O O . SER A 1 372 ? -0.845 11.101 -14.969 1.00 83.19 372 SER A O 1
ATOM 2936 N N . SER A 1 373 ? 1.273 11.438 -14.315 1.00 77.69 373 SER A N 1
ATOM 2937 C CA . SER A 1 373 ? 1.921 10.636 -15.359 1.00 77.69 373 SER A CA 1
ATOM 2938 C C . SER A 1 373 ? 2.285 9.221 -14.894 1.00 77.69 373 SER A C 1
ATOM 2940 O O . SER A 1 373 ? 2.932 8.486 -15.636 1.00 77.69 373 SER A O 1
ATOM 2942 N N . GLY A 1 374 ? 1.917 8.834 -13.667 1.00 88.00 374 GLY A N 1
ATOM 2943 C CA . GLY A 1 374 ? 2.406 7.606 -13.047 1.00 88.00 374 GLY A CA 1
ATOM 2944 C C . GLY A 1 374 ? 1.571 7.130 -11.860 1.00 88.00 374 GLY A C 1
ATOM 2945 O O . GLY A 1 374 ? 0.438 7.565 -11.651 1.00 88.00 374 GLY A O 1
ATOM 2946 N N . TYR A 1 375 ? 2.167 6.264 -11.034 1.00 88.19 375 TYR A N 1
ATOM 2947 C CA . TYR A 1 375 ? 1.545 5.706 -9.824 1.00 88.19 375 TYR A CA 1
ATOM 2948 C C . TYR A 1 375 ? 1.025 6.771 -8.836 1.00 88.19 375 TYR A C 1
ATOM 2950 O O . TYR A 1 375 ? 0.105 6.522 -8.061 1.00 88.19 375 TYR A O 1
ATOM 2958 N N . GLY A 1 376 ? 1.541 8.002 -8.915 1.00 90.12 376 GLY A N 1
ATOM 2959 C CA . GLY A 1 376 ? 1.015 9.157 -8.182 1.00 90.12 376 GLY A CA 1
ATOM 2960 C C . GLY A 1 376 ? -0.425 9.552 -8.543 1.00 90.12 376 GLY A C 1
ATOM 2961 O O . GLY A 1 376 ? -0.932 10.515 -7.971 1.00 90.12 376 GLY A O 1
ATOM 2962 N N . VAL A 1 377 ? -1.100 8.855 -9.466 1.00 94.44 377 VAL A N 1
ATOM 2963 C CA . VAL A 1 377 ? -2.548 8.994 -9.681 1.00 94.44 377 VAL A CA 1
ATOM 2964 C C . VAL A 1 377 ? -3.335 8.668 -8.411 1.00 94.44 377 VAL A C 1
ATOM 2966 O O . VAL A 1 377 ? -4.318 9.346 -8.130 1.00 94.44 377 VAL A O 1
ATOM 2969 N N . PHE A 1 378 ? -2.881 7.711 -7.600 1.00 95.38 378 PHE A N 1
ATOM 2970 C CA . PHE A 1 378 ? -3.518 7.365 -6.331 1.00 95.38 378 PHE A CA 1
ATOM 2971 C C . PHE A 1 378 ? -3.061 8.332 -5.236 1.00 95.38 378 PHE A C 1
ATOM 2973 O O . PHE A 1 378 ? -1.860 8.456 -4.981 1.00 95.38 378 PHE A O 1
ATOM 2980 N N . LEU A 1 379 ? -4.002 9.045 -4.606 1.00 92.75 379 LEU A N 1
ATOM 2981 C CA . LEU A 1 379 ? -3.787 10.012 -3.511 1.00 92.75 379 LEU A CA 1
ATOM 2982 C C . LEU A 1 379 ? -2.870 11.211 -3.842 1.00 92.75 379 LEU A C 1
ATOM 2984 O O . LEU A 1 379 ? -2.733 12.152 -3.055 1.00 92.75 379 LEU A O 1
ATOM 2988 N N . GLY A 1 380 ? -2.233 11.225 -5.016 1.00 86.12 380 GLY A N 1
ATOM 2989 C CA . GLY A 1 380 ? -1.145 12.148 -5.319 1.00 86.12 380 GLY A CA 1
ATOM 2990 C C . GLY A 1 380 ? 0.203 11.756 -4.739 1.00 86.12 380 GLY A C 1
ATOM 2991 O O . GLY A 1 380 ? 1.031 12.651 -4.573 1.00 86.12 380 GLY A O 1
ATOM 2992 N N . GLY A 1 381 ? 0.402 10.469 -4.445 1.00 84.94 381 GLY A N 1
ATOM 2993 C CA . GLY A 1 381 ? 1.601 9.940 -3.805 1.00 84.94 381 GLY A CA 1
ATOM 2994 C C . GLY A 1 381 ? 1.487 9.871 -2.283 1.00 84.94 381 GLY A C 1
ATOM 2995 O O . GLY A 1 381 ? 0.395 9.877 -1.713 1.00 84.94 381 GLY A O 1
ATOM 2996 N N . ASP A 1 382 ? 2.639 9.784 -1.626 1.00 86.19 382 ASP A N 1
ATOM 2997 C CA . ASP A 1 382 ? 2.707 9.618 -0.179 1.00 86.19 382 ASP A CA 1
ATOM 2998 C C . ASP A 1 382 ? 2.528 10.951 0.557 1.00 86.19 382 ASP A C 1
ATOM 3000 O O . ASP A 1 382 ? 3.003 12.012 0.143 1.00 86.19 382 ASP A O 1
ATOM 3004 N N . ALA A 1 383 ? 1.803 10.897 1.669 1.00 88.00 383 ALA A N 1
ATOM 3005 C CA . ALA A 1 383 ? 1.534 12.030 2.536 1.00 88.00 383 ALA A CA 1
ATOM 3006 C C . ALA A 1 383 ? 1.510 11.538 3.981 1.00 88.00 383 ALA A C 1
ATOM 3008 O O . ALA A 1 383 ? 1.034 10.436 4.243 1.00 88.00 383 ALA A O 1
ATOM 3009 N N . ALA A 1 384 ? 2.008 12.365 4.901 1.00 91.81 384 ALA A N 1
ATOM 3010 C CA . ALA A 1 384 ? 2.062 12.036 6.321 1.00 91.81 384 ALA A CA 1
ATOM 3011 C C . ALA A 1 384 ? 0.688 11.662 6.887 1.00 91.81 384 ALA A C 1
ATOM 3013 O O . ALA A 1 384 ? 0.546 10.586 7.460 1.00 91.81 384 ALA A O 1
ATOM 3014 N N . MET A 1 385 ? -0.315 12.518 6.674 1.00 96.38 385 MET A N 1
ATOM 3015 C CA . MET A 1 385 ? -1.700 12.238 7.035 1.00 96.38 385 MET A CA 1
ATOM 3016 C C . MET A 1 385 ? -2.666 12.765 5.971 1.00 96.38 385 MET A C 1
ATOM 3018 O O . MET A 1 385 ? -2.592 13.925 5.550 1.00 96.38 385 MET A O 1
ATOM 3022 N N . LEU A 1 386 ? -3.595 11.905 5.568 1.00 97.31 386 LEU A N 1
ATOM 3023 C CA . LEU A 1 386 ? -4.785 12.251 4.794 1.00 97.31 386 LEU A CA 1
ATOM 3024 C C . LEU A 1 386 ? -6.004 11.868 5.633 1.00 97.31 386 LEU A C 1
ATOM 3026 O O . LEU A 1 386 ? -6.049 10.751 6.136 1.00 97.31 386 LEU A O 1
ATOM 3030 N N . ARG A 1 387 ? -6.983 12.762 5.773 1.00 96.75 387 ARG A N 1
ATOM 3031 C CA . ARG A 1 387 ? -8.319 12.409 6.278 1.00 96.75 387 ARG A CA 1
ATOM 3032 C C . ARG A 1 387 ? -9.322 12.520 5.151 1.00 96.75 387 ARG A C 1
ATOM 3034 O O . ARG A 1 387 ? -9.212 13.430 4.333 1.00 96.75 387 ARG A O 1
ATOM 3041 N N . LEU A 1 388 ? -10.271 11.606 5.098 1.00 96.88 388 LEU A N 1
ATOM 3042 C CA . LEU A 1 388 ? -11.236 11.503 4.023 1.00 96.88 388 LEU A CA 1
ATOM 3043 C C . LEU A 1 388 ? -12.608 11.178 4.604 1.00 96.88 388 LEU A C 1
ATOM 3045 O O . LEU A 1 388 ? -12.751 10.196 5.324 1.00 96.88 388 LEU A O 1
ATOM 3049 N N . ASN A 1 389 ? -13.603 11.985 4.245 1.00 97.12 389 ASN A N 1
ATOM 3050 C CA . ASN A 1 389 ? -15.005 11.726 4.559 1.00 97.12 389 ASN A CA 1
ATOM 3051 C C . ASN A 1 389 ? -15.720 11.278 3.288 1.00 97.12 389 ASN A C 1
ATOM 3053 O O . ASN A 1 389 ? -15.471 11.840 2.213 1.00 97.12 389 ASN A O 1
ATOM 3057 N N . THR A 1 390 ? -16.608 10.297 3.405 1.00 97.75 390 THR A N 1
ATOM 3058 C CA . THR A 1 390 ? -17.343 9.737 2.266 1.00 97.75 390 THR A CA 1
ATOM 3059 C C . THR A 1 390 ? -18.834 10.089 2.316 1.00 97.75 390 THR A C 1
ATOM 3061 O O . THR A 1 390 ? -19.352 10.640 3.298 1.00 97.75 390 THR A O 1
ATOM 3064 N N . SER A 1 391 ? -19.549 9.755 1.240 1.00 97.31 391 SER A N 1
ATOM 3065 C CA . SER A 1 391 ? -21.014 9.729 1.215 1.00 97.31 391 SER A CA 1
ATOM 3066 C C . SER A 1 391 ? -21.633 8.611 2.059 1.00 97.31 391 SER A C 1
ATOM 3068 O O . SER A 1 391 ? -22.842 8.636 2.268 1.00 97.31 391 SER A O 1
ATOM 3070 N N . VAL A 1 392 ? -20.854 7.632 2.529 1.00 95.62 392 VAL A N 1
ATOM 3071 C CA . VAL A 1 392 ? -21.345 6.560 3.407 1.00 95.62 392 VAL A CA 1
ATOM 3072 C C . VAL A 1 392 ? -21.676 7.152 4.783 1.00 95.62 392 VAL A C 1
ATOM 3074 O O . VAL A 1 392 ? -20.945 8.010 5.278 1.00 95.62 392 VAL A O 1
ATOM 3077 N N . LYS A 1 393 ? -22.800 6.722 5.372 1.00 93.88 393 LYS A N 1
ATOM 3078 C CA . LYS A 1 393 ? -23.328 7.200 6.664 1.00 93.88 393 LYS A CA 1
ATOM 3079 C C . LYS A 1 393 ? -23.610 6.043 7.612 1.00 93.88 393 LYS A C 1
ATOM 3081 O O . LYS A 1 393 ? -24.757 5.758 7.941 1.00 93.88 393 LYS A O 1
ATOM 3086 N N . ASN A 1 394 ? -22.558 5.303 7.944 1.00 93.31 394 ASN A N 1
ATOM 3087 C CA . ASN A 1 394 ? -22.640 4.098 8.768 1.00 93.31 394 ASN A CA 1
ATOM 3088 C C . ASN A 1 394 ? -21.880 4.218 10.095 1.00 93.31 394 ASN A C 1
ATOM 3090 O O . ASN A 1 394 ? -21.761 3.216 10.792 1.00 93.31 394 ASN A O 1
ATOM 3094 N N . GLY A 1 395 ? -21.327 5.393 10.416 1.00 92.00 395 GLY A N 1
ATOM 3095 C CA . GLY A 1 395 ? -20.535 5.627 11.623 1.00 92.00 395 GLY A CA 1
ATOM 3096 C C . GLY A 1 395 ? -19.180 4.914 11.659 1.00 92.00 395 GLY A C 1
ATOM 3097 O O . GLY A 1 395 ? -18.398 5.161 12.572 1.00 92.00 395 GLY A O 1
ATOM 3098 N N . LYS A 1 396 ? -18.863 4.057 10.676 1.00 93.75 396 LYS A N 1
ATOM 3099 C CA . LYS A 1 396 ? -17.630 3.268 10.673 1.00 93.75 396 LYS A CA 1
ATOM 3100 C C . LYS A 1 396 ? -16.435 4.104 10.265 1.00 93.75 396 LYS A C 1
ATOM 3102 O O . LYS A 1 396 ? -16.498 4.899 9.319 1.00 93.75 396 LYS A O 1
ATOM 3107 N N . ARG A 1 397 ? -15.305 3.813 10.901 1.00 95.00 397 ARG A N 1
ATOM 3108 C CA . ARG A 1 397 ? -14.041 4.490 10.653 1.00 95.00 397 ARG A CA 1
ATOM 3109 C C . ARG A 1 397 ? -12.919 3.500 10.380 1.00 95.00 397 ARG A C 1
ATOM 3111 O O . ARG A 1 397 ? -12.872 2.429 10.969 1.00 95.00 397 ARG A O 1
ATOM 3118 N N . ALA A 1 398 ? -11.982 3.877 9.515 1.00 97.06 398 ALA A N 1
ATOM 3119 C CA . ALA A 1 398 ? -10.745 3.124 9.338 1.00 97.06 398 ALA A CA 1
ATOM 3120 C C . ALA A 1 398 ? -9.512 4.026 9.387 1.00 97.06 398 ALA A C 1
ATOM 3122 O O . ALA A 1 398 ? -9.443 5.063 8.723 1.00 97.06 398 ALA A O 1
ATOM 3123 N N . ILE A 1 399 ? -8.501 3.593 10.138 1.00 97.69 399 ILE A N 1
ATOM 3124 C CA . ILE A 1 399 ? -7.164 4.183 10.147 1.00 97.69 399 ILE A CA 1
ATOM 3125 C C . ILE A 1 399 ? -6.230 3.212 9.432 1.00 97.69 399 ILE A C 1
ATOM 3127 O O . ILE A 1 399 ? -6.009 2.095 9.889 1.00 97.69 399 ILE A O 1
ATOM 3131 N N . VAL A 1 400 ? -5.647 3.639 8.316 1.00 98.62 400 VAL A N 1
ATOM 3132 C CA . VAL A 1 400 ? -4.736 2.815 7.519 1.00 98.62 400 VAL A CA 1
ATOM 3133 C C . VAL A 1 400 ? -3.300 3.283 7.719 1.00 98.62 400 VAL A C 1
ATOM 3135 O O . VAL A 1 400 ? -2.919 4.364 7.262 1.00 98.62 400 VAL A O 1
ATOM 3138 N N . VAL A 1 401 ? -2.485 2.452 8.363 1.00 98.44 401 VAL A N 1
ATOM 3139 C CA . VAL A 1 401 ? -1.042 2.651 8.513 1.00 98.44 401 VAL A CA 1
ATOM 3140 C C . VAL A 1 401 ? -0.337 1.965 7.348 1.00 98.44 401 VAL A C 1
ATOM 3142 O O . VAL A 1 401 ? -0.356 0.741 7.217 1.00 98.44 401 VAL A O 1
ATOM 3145 N N . LYS A 1 402 ? 0.277 2.758 6.469 1.00 97.12 402 LYS A N 1
ATOM 3146 C CA . LYS A 1 402 ? 0.689 2.288 5.140 1.00 97.12 402 LYS A CA 1
ATOM 3147 C C . LYS A 1 402 ? 2.018 2.846 4.660 1.00 97.12 402 LYS A C 1
ATOM 3149 O O . LYS A 1 402 ? 2.515 3.850 5.161 1.00 97.12 402 LYS A O 1
ATOM 3154 N N . ASN A 1 403 ? 2.562 2.198 3.635 1.00 90.56 403 ASN A N 1
ATOM 3155 C CA . ASN A 1 403 ? 3.530 2.778 2.705 1.00 90.56 403 ASN A CA 1
ATOM 3156 C C . ASN A 1 403 ? 2.886 2.947 1.311 1.00 90.56 403 ASN A C 1
ATOM 3158 O O . ASN A 1 403 ? 1.670 2.824 1.152 1.00 90.56 403 ASN A O 1
ATOM 3162 N N . SER A 1 404 ? 3.701 3.186 0.285 1.00 92.81 404 SER A N 1
ATOM 3163 C CA . SER A 1 404 ? 3.245 3.451 -1.082 1.00 92.81 404 SER A CA 1
ATOM 3164 C C . SER A 1 404 ? 2.411 2.327 -1.720 1.00 92.81 404 SER A C 1
ATOM 3166 O O . SER A 1 404 ? 1.545 2.619 -2.547 1.00 92.81 404 SER A O 1
ATOM 3168 N N . TYR A 1 405 ? 2.568 1.060 -1.308 1.00 90.31 405 TYR A N 1
ATOM 3169 C CA . TYR A 1 405 ? 1.691 -0.035 -1.762 1.00 90.31 405 TYR A CA 1
ATOM 3170 C C . TYR A 1 405 ? 0.224 0.231 -1.407 1.00 90.31 405 TYR A C 1
ATOM 3172 O O . TYR A 1 405 ? -0.663 0.011 -2.230 1.00 90.31 405 TYR A O 1
ATOM 3180 N N . GLY A 1 406 ? -0.030 0.807 -0.229 1.00 95.69 406 GLY A N 1
ATOM 3181 C CA . GLY A 1 406 ? -1.379 1.130 0.226 1.00 95.69 406 GLY A CA 1
ATOM 3182 C C . GLY A 1 406 ? -2.128 2.111 -0.678 1.00 95.69 406 GLY A C 1
ATOM 3183 O O . GLY A 1 406 ? -3.353 2.098 -0.674 1.00 95.69 406 GLY A O 1
ATOM 3184 N N . ASN A 1 407 ? -1.443 2.926 -1.490 1.00 97.19 407 ASN A N 1
ATOM 3185 C CA . ASN A 1 407 ? -2.082 4.000 -2.262 1.00 97.19 407 ASN A CA 1
ATOM 3186 C C . ASN A 1 407 ? -3.158 3.477 -3.220 1.00 97.19 407 ASN A C 1
ATOM 3188 O O . ASN A 1 407 ? -4.258 4.019 -3.238 1.00 97.19 407 ASN A O 1
ATOM 3192 N N . ALA A 1 408 ? -2.866 2.413 -3.973 1.00 97.38 408 ALA A N 1
ATOM 3193 C CA . ALA A 1 408 ? -3.828 1.817 -4.900 1.00 97.38 408 ALA A CA 1
ATOM 3194 C C . ALA A 1 408 ? -4.862 0.902 -4.216 1.00 97.38 408 ALA A C 1
ATOM 3196 O O . ALA A 1 408 ? -5.854 0.548 -4.839 1.00 97.38 408 ALA A O 1
ATOM 3197 N N . PHE A 1 409 ? -4.645 0.524 -2.953 1.00 98.56 409 PHE A N 1
ATOM 3198 C CA . PHE A 1 409 ? -5.569 -0.299 -2.165 1.00 98.56 409 PHE A CA 1
ATOM 3199 C C . PHE A 1 409 ? -6.634 0.554 -1.464 1.00 98.56 409 PHE A C 1
ATOM 3201 O O . PHE A 1 409 ? -7.825 0.268 -1.559 1.00 98.56 409 PHE A O 1
ATOM 3208 N N . VAL A 1 410 ? -6.227 1.637 -0.789 1.00 98.44 410 VAL A N 1
ATOM 3209 C CA . VAL A 1 410 ? -7.136 2.400 0.085 1.00 98.44 410 VAL A CA 1
ATOM 3210 C C . VAL A 1 410 ? -8.255 3.111 -0.667 1.00 98.44 410 VAL A C 1
ATOM 3212 O O . VAL A 1 410 ? -9.282 3.428 -0.071 1.00 98.44 410 VAL A O 1
ATOM 3215 N N . VAL A 1 411 ? -8.091 3.334 -1.975 1.00 98.31 411 VAL A N 1
ATOM 3216 C CA . VAL A 1 411 ? -9.139 3.944 -2.800 1.00 98.31 411 VAL A CA 1
ATOM 3217 C C . VAL A 1 411 ? -10.414 3.109 -2.819 1.00 98.31 411 VAL A C 1
ATOM 3219 O O . VAL A 1 411 ? -11.473 3.691 -2.972 1.00 98.31 411 VAL A O 1
ATOM 3222 N N . TYR A 1 412 ? -10.344 1.789 -2.610 1.00 98.62 412 TYR A N 1
ATOM 3223 C CA . TYR A 1 412 ? -11.517 0.908 -2.589 1.00 98.62 412 TYR A CA 1
ATOM 3224 C C . TYR A 1 412 ? -12.255 0.896 -1.244 1.00 98.62 412 TYR A C 1
ATOM 3226 O O . TYR A 1 412 ? -13.425 0.521 -1.185 1.00 98.62 412 TYR A O 1
ATOM 3234 N N . LEU A 1 413 ? -11.605 1.342 -0.163 1.00 98.50 413 LEU A N 1
ATOM 3235 C CA . LEU A 1 413 ? -12.220 1.406 1.167 1.00 98.50 413 LEU A CA 1
ATOM 3236 C C . LEU A 1 413 ? -13.285 2.508 1.267 1.00 98.50 413 LEU A C 1
ATOM 3238 O O . LEU A 1 413 ? -14.156 2.446 2.128 1.00 98.50 413 LEU A O 1
ATOM 3242 N N . VAL A 1 414 ? -13.263 3.492 0.363 1.00 97.88 414 VAL A N 1
ATOM 3243 C CA . VAL A 1 414 ? -14.185 4.645 0.368 1.00 97.88 414 VAL A CA 1
ATOM 3244 C C . VAL A 1 414 ? -15.660 4.263 0.215 1.00 97.88 414 VAL A C 1
ATOM 3246 O O . VAL A 1 414 ? -16.533 5.071 0.511 1.00 97.88 414 VAL A O 1
ATOM 3249 N N . SER A 1 415 ? -15.955 3.043 -0.237 1.00 97.31 415 SER A N 1
ATOM 3250 C CA . SER A 1 415 ? -17.325 2.528 -0.325 1.00 97.31 415 SER A CA 1
ATOM 3251 C C . SER A 1 415 ? -17.849 1.921 0.980 1.00 97.31 415 SER A C 1
ATOM 3253 O O . SER A 1 415 ? -19.030 1.597 1.041 1.00 97.31 415 SER A O 1
ATOM 3255 N N . HIS A 1 416 ? -17.005 1.769 2.007 1.00 97.50 416 HIS A N 1
ATOM 3256 C CA . HIS A 1 416 ? -17.329 0.989 3.210 1.00 97.50 416 HIS A CA 1
ATOM 3257 C C . HIS A 1 416 ? -17.268 1.771 4.519 1.00 97.50 416 HIS A C 1
ATOM 3259 O O . HIS A 1 416 ? -17.881 1.352 5.499 1.00 97.50 416 HIS A O 1
ATOM 3265 N N . TYR A 1 417 ? -16.555 2.894 4.543 1.00 97.00 417 TYR A N 1
ATOM 3266 C CA . TYR A 1 417 ? -16.328 3.689 5.750 1.00 97.00 417 TYR A CA 1
ATOM 3267 C C . TYR A 1 417 ? -16.846 5.104 5.572 1.00 97.00 417 TYR A C 1
ATOM 3269 O O . TYR A 1 417 ? -16.703 5.688 4.497 1.00 97.00 417 TYR A O 1
ATOM 3277 N N . GLU A 1 418 ? -17.402 5.664 6.638 1.00 96.38 418 GLU A N 1
ATOM 3278 C CA . GLU A 1 418 ? -17.798 7.067 6.696 1.00 96.38 418 GLU A CA 1
ATOM 3279 C C . GLU A 1 418 ? -16.574 7.991 6.822 1.00 96.38 418 GLU A C 1
ATOM 3281 O O . GLU A 1 418 ? -16.469 8.975 6.081 1.00 96.38 418 GLU A O 1
ATOM 3286 N N . GLU A 1 419 ? -15.615 7.637 7.689 1.00 95.88 419 GLU A N 1
ATOM 3287 C CA . GLU A 1 419 ? -14.329 8.333 7.843 1.00 95.88 419 GLU A CA 1
ATOM 3288 C C . GLU A 1 419 ? -13.143 7.391 7.580 1.00 95.88 419 GLU A C 1
ATOM 3290 O O . GLU A 1 419 ? -13.066 6.268 8.077 1.00 95.88 419 GLU A O 1
ATOM 3295 N N . LEU A 1 420 ? -12.162 7.883 6.830 1.00 97.69 420 LEU A N 1
ATOM 3296 C CA . LEU A 1 420 ? -10.893 7.218 6.561 1.00 97.69 420 LEU A CA 1
ATOM 3297 C C . LEU A 1 420 ? -9.735 8.137 6.945 1.00 97.69 420 LEU A C 1
ATOM 3299 O O . LEU A 1 420 ? -9.704 9.308 6.566 1.00 97.69 420 LEU A O 1
ATOM 3303 N N . VAL A 1 421 ? -8.735 7.596 7.635 1.00 97.31 421 VAL A N 1
ATOM 3304 C CA . VAL A 1 421 ? -7.471 8.290 7.899 1.00 97.31 421 VAL A CA 1
ATOM 3305 C C . VAL A 1 421 ? -6.315 7.458 7.370 1.00 97.31 421 VAL A C 1
ATOM 3307 O O . VAL A 1 421 ? -6.119 6.323 7.783 1.00 97.31 421 VAL A O 1
ATOM 3310 N N . PHE A 1 422 ? -5.513 8.017 6.470 1.00 98.00 422 PHE A N 1
ATOM 3311 C CA . PHE A 1 422 ? -4.332 7.350 5.926 1.00 98.00 422 PHE A CA 1
ATOM 3312 C C . PHE A 1 422 ? -3.078 7.957 6.539 1.00 98.00 422 PHE A C 1
ATOM 3314 O O . PHE A 1 422 ? -2.813 9.147 6.357 1.00 98.00 422 PHE A O 1
ATOM 3321 N N . LEU A 1 423 ? -2.297 7.130 7.231 1.00 97.62 423 LEU A N 1
ATOM 3322 C CA . LEU A 1 423 ? -1.046 7.509 7.875 1.00 97.62 423 LEU A CA 1
ATOM 3323 C C . LEU A 1 423 ? 0.124 6.829 7.174 1.00 97.62 423 LEU A C 1
ATOM 3325 O O . LEU A 1 423 ? 0.253 5.602 7.193 1.00 97.62 423 LEU A O 1
ATOM 3329 N N . ASP A 1 424 ? 1.015 7.622 6.582 1.00 96.19 424 ASP A N 1
ATOM 3330 C CA . ASP A 1 424 ? 2.298 7.090 6.135 1.00 96.19 424 ASP A CA 1
ATOM 3331 C C . ASP A 1 424 ? 3.276 7.062 7.309 1.00 96.19 424 ASP A C 1
ATOM 3333 O O . ASP A 1 424 ? 3.794 8.102 7.725 1.00 96.19 424 ASP A O 1
ATOM 3337 N N . TYR A 1 425 ? 3.556 5.872 7.846 1.00 94.19 425 TYR A N 1
ATOM 3338 C CA . TYR A 1 425 ? 4.405 5.709 9.036 1.00 94.19 425 TYR A CA 1
ATOM 3339 C C . TYR A 1 425 ? 5.847 6.209 8.837 1.00 94.19 425 TYR A C 1
ATOM 3341 O O . TYR A 1 425 ? 6.599 6.342 9.805 1.00 94.19 425 TYR A O 1
ATOM 3349 N N . ARG A 1 426 ? 6.270 6.465 7.590 1.00 89.81 426 ARG A N 1
ATOM 3350 C CA . ARG A 1 426 ? 7.595 7.018 7.277 1.00 89.81 426 ARG A CA 1
ATOM 3351 C C . ARG A 1 426 ? 7.633 8.532 7.442 1.00 89.81 426 ARG A C 1
ATOM 3353 O O . ARG A 1 426 ? 8.691 9.056 7.777 1.00 89.81 426 ARG A O 1
ATOM 3360 N N . LEU A 1 427 ? 6.507 9.201 7.200 1.00 90.88 427 LEU A N 1
ATOM 3361 C CA . LEU A 1 427 ? 6.402 10.659 7.119 1.00 90.88 427 LEU A CA 1
ATOM 3362 C C . LEU A 1 427 ? 5.672 11.259 8.322 1.00 90.88 427 LEU A C 1
ATOM 3364 O O . LEU A 1 427 ? 5.984 12.367 8.745 1.00 90.88 427 LEU A O 1
ATOM 3368 N N . PHE A 1 428 ? 4.706 10.536 8.888 1.00 92.88 428 PHE A N 1
ATOM 3369 C CA . PHE A 1 428 ? 3.932 11.019 10.018 1.00 92.88 428 PHE A CA 1
ATOM 3370 C C . PHE A 1 428 ? 4.814 11.172 11.260 1.00 92.88 428 PHE A C 1
ATOM 3372 O O . PHE A 1 428 ? 5.517 10.248 11.686 1.00 92.88 428 PHE A O 1
ATOM 3379 N N . LYS A 1 429 ? 4.772 12.366 11.848 1.00 91.00 429 LYS A N 1
ATOM 3380 C CA . LYS A 1 429 ? 5.482 12.802 13.053 1.00 91.00 429 LYS A CA 1
ATOM 3381 C C . LYS A 1 429 ? 4.552 12.995 14.255 1.00 91.00 429 LYS A C 1
ATOM 3383 O O . LYS A 1 429 ? 5.059 13.176 15.356 1.00 91.00 429 LYS A O 1
ATOM 3388 N N . GLY A 1 430 ? 3.234 12.893 14.068 1.00 89.31 430 GLY A N 1
ATOM 3389 C CA . GLY A 1 430 ? 2.243 12.947 15.145 1.00 89.31 430 GLY A CA 1
ATOM 3390 C C . GLY A 1 430 ? 2.117 11.641 15.939 1.00 89.31 430 GLY A C 1
ATOM 3391 O O . GLY A 1 430 ? 2.874 10.685 15.729 1.00 89.31 430 GLY A O 1
ATOM 3392 N N . ARG A 1 431 ? 1.155 11.614 16.868 1.00 88.50 431 ARG A N 1
ATOM 3393 C CA . ARG A 1 431 ? 0.853 10.480 17.757 1.00 88.50 431 ARG A CA 1
ATOM 3394 C C . ARG A 1 431 ? -0.354 9.710 17.231 1.00 88.50 431 ARG A C 1
ATOM 3396 O O . ARG A 1 431 ? -1.362 10.326 16.905 1.00 88.50 431 ARG A O 1
ATOM 3403 N N . LEU A 1 432 ? -0.283 8.377 17.194 1.00 91.06 432 LEU A N 1
ATOM 3404 C CA . LEU A 1 432 ? -1.433 7.571 16.766 1.00 91.06 432 LEU A CA 1
ATOM 3405 C C . LEU A 1 432 ? -2.627 7.714 17.716 1.00 91.06 432 LEU A C 1
ATOM 3407 O O . LEU A 1 432 ? -3.753 7.793 17.247 1.00 91.06 432 LEU A O 1
ATOM 3411 N N . ALA A 1 433 ? -2.380 7.805 19.025 1.00 87.69 433 ALA A N 1
ATOM 3412 C CA . ALA A 1 433 ? -3.434 7.999 20.022 1.00 87.69 433 ALA A CA 1
ATOM 3413 C C . ALA A 1 433 ? -4.281 9.255 19.742 1.00 87.69 433 ALA A C 1
ATOM 3415 O O . ALA A 1 433 ? -5.501 9.195 19.815 1.00 87.69 433 ALA A O 1
ATOM 3416 N N . ASP A 1 434 ? -3.650 10.359 19.328 1.00 87.38 434 ASP A N 1
ATOM 3417 C CA . ASP A 1 434 ? -4.347 11.607 18.984 1.00 87.38 434 ASP A CA 1
ATOM 3418 C C . ASP A 1 434 ? -5.176 11.456 17.693 1.00 87.38 434 ASP A C 1
ATOM 3420 O O . ASP A 1 434 ? -6.160 12.163 17.484 1.00 87.38 434 ASP A O 1
ATOM 3424 N N . VAL A 1 435 ? -4.774 10.541 16.803 1.00 90.31 435 VAL A N 1
ATOM 3425 C CA . VAL A 1 435 ? -5.541 10.217 15.595 1.00 90.31 435 VAL A CA 1
ATOM 3426 C C . VAL A 1 435 ? -6.727 9.327 15.939 1.00 90.31 435 VAL A C 1
ATOM 3428 O O . VAL A 1 435 ? -7.810 9.586 15.423 1.00 90.31 435 VAL A O 1
ATOM 3431 N N . ILE A 1 436 ? -6.549 8.313 16.790 1.00 87.44 436 ILE A N 1
ATOM 3432 C CA . ILE A 1 436 ? -7.642 7.453 17.266 1.00 87.44 436 ILE A CA 1
ATOM 3433 C C . ILE A 1 436 ? -8.691 8.318 17.979 1.00 87.44 436 ILE A C 1
ATOM 3435 O O . ILE A 1 436 ? -9.855 8.270 17.588 1.00 87.44 436 ILE A O 1
ATOM 3439 N N . GLY A 1 437 ? -8.259 9.211 18.875 1.00 79.56 437 GLY A N 1
ATOM 3440 C CA . GLY A 1 437 ? -9.143 10.105 19.624 1.00 79.56 437 GLY A CA 1
ATOM 3441 C C . GLY A 1 437 ? -9.977 9.360 20.670 1.00 79.56 437 GLY A C 1
ATOM 3442 O O . GLY A 1 437 ? -9.670 8.225 21.014 1.00 79.56 437 GLY A O 1
ATOM 3443 N N . GLU A 1 438 ? -11.030 10.004 21.175 1.00 65.06 438 GLU A N 1
ATOM 3444 C CA . GLU A 1 438 ? -11.935 9.433 22.193 1.00 65.06 438 GLU A CA 1
ATOM 3445 C C . GLU A 1 438 ? -13.100 8.622 21.582 1.00 65.06 438 GLU A C 1
ATOM 3447 O O . GLU A 1 438 ? -13.756 7.848 22.276 1.00 65.06 438 GLU A O 1
ATOM 3452 N N . ASN A 1 439 ? -13.329 8.739 20.266 1.00 59.06 439 ASN A N 1
ATOM 3453 C CA . ASN A 1 439 ? -14.344 7.985 19.515 1.00 59.06 439 ASN A CA 1
ATOM 3454 C C . ASN A 1 439 ? -13.794 6.624 19.056 1.00 59.06 439 ASN A C 1
ATOM 3456 O O . ASN A 1 439 ? -13.606 6.378 17.867 1.00 59.06 439 ASN A O 1
ATOM 3460 N N . GLU A 1 440 ? -13.486 5.758 20.021 1.00 63.81 440 GLU A N 1
ATOM 3461 C CA . GLU A 1 440 ? -12.774 4.492 19.789 1.00 63.81 440 GLU A CA 1
ATOM 3462 C C . GLU A 1 440 ? -13.658 3.397 19.161 1.00 63.81 440 GLU A C 1
ATOM 3464 O O . GLU A 1 440 ? -13.160 2.537 18.441 1.00 63.81 440 GLU A O 1
ATOM 3469 N N . ARG A 1 441 ? -14.980 3.436 19.367 1.00 60.03 441 ARG A N 1
ATOM 3470 C CA . ARG A 1 441 ? -15.884 2.368 18.906 1.00 60.03 441 ARG A CA 1
ATOM 3471 C C . ARG A 1 441 ? -16.051 2.390 17.377 1.00 60.03 441 ARG A C 1
ATOM 3473 O O . ARG A 1 441 ? -16.137 3.458 16.781 1.00 60.03 441 ARG A O 1
ATOM 3480 N N . ASP A 1 442 ? -16.071 1.205 16.761 1.00 73.75 442 ASP A N 1
ATOM 3481 C CA . ASP A 1 442 ? -16.198 0.969 15.307 1.00 73.75 442 ASP A CA 1
ATOM 3482 C C . ASP A 1 442 ? -15.030 1.474 14.431 1.00 73.75 442 ASP A C 1
ATOM 3484 O O . ASP A 1 442 ? -15.215 1.820 13.257 1.00 73.75 442 ASP A O 1
ATOM 3488 N N . THR A 1 443 ? -13.810 1.497 14.989 1.00 90.75 443 THR A N 1
ATOM 3489 C CA . THR A 1 443 ? -12.583 1.813 14.241 1.00 90.75 443 THR A CA 1
ATOM 3490 C C . THR A 1 443 ? -11.792 0.557 13.858 1.00 90.75 443 THR A C 1
ATOM 3492 O O . THR A 1 443 ? -11.280 -0.157 14.721 1.00 90.75 443 THR A O 1
ATOM 3495 N N . ASP A 1 444 ? -11.589 0.356 12.555 1.00 96.69 444 ASP A N 1
ATOM 3496 C CA . ASP A 1 444 ? -10.635 -0.621 12.020 1.00 96.69 444 ASP A CA 1
ATOM 3497 C C . ASP A 1 444 ? -9.231 0.008 11.908 1.00 96.69 444 ASP A C 1
ATOM 3499 O O . ASP A 1 444 ? -9.043 1.038 11.251 1.00 96.69 444 ASP A O 1
ATOM 3503 N N . LEU A 1 445 ? -8.213 -0.617 12.508 1.00 97.69 445 LEU A N 1
ATOM 3504 C CA . LEU A 1 445 ? -6.804 -0.239 12.355 1.00 97.69 445 LEU A CA 1
ATOM 3505 C C . LEU A 1 445 ? -6.107 -1.201 11.387 1.00 97.69 445 LEU A C 1
ATOM 3507 O O . LEU A 1 445 ? -5.817 -2.350 11.713 1.00 97.69 445 LEU A O 1
ATOM 3511 N N . ILE A 1 446 ? -5.806 -0.717 10.185 1.00 98.75 446 ILE A N 1
ATOM 3512 C CA . ILE A 1 446 ? -5.343 -1.542 9.067 1.00 98.75 446 ILE A CA 1
ATOM 3513 C C . ILE A 1 446 ? -3.871 -1.251 8.782 1.00 98.75 446 ILE A C 1
ATOM 3515 O O . ILE A 1 446 ? -3.518 -0.163 8.322 1.00 98.75 446 ILE A O 1
ATOM 3519 N N . PHE A 1 447 ? -3.002 -2.236 8.988 1.00 98.75 447 PHE A N 1
ATOM 3520 C CA . PHE A 1 447 ? -1.605 -2.175 8.564 1.00 98.75 447 PHE A CA 1
ATOM 3521 C C . PHE A 1 447 ? -1.457 -2.802 7.183 1.00 98.75 447 PHE A C 1
ATOM 3523 O O . PHE A 1 447 ? -1.678 -4.000 7.032 1.00 98.75 447 PHE A O 1
ATOM 3530 N N . ILE A 1 448 ? -1.045 -2.017 6.184 1.00 98.06 448 ILE A N 1
ATOM 3531 C CA . ILE A 1 448 ? -0.696 -2.526 4.850 1.00 98.06 448 ILE A CA 1
ATOM 3532 C C . ILE A 1 448 ? 0.778 -2.268 4.551 1.00 98.06 448 ILE A C 1
ATOM 3534 O O . ILE A 1 448 ? 1.237 -1.126 4.444 1.00 98.06 448 ILE A O 1
ATOM 3538 N N . ASN A 1 449 ? 1.529 -3.353 4.382 1.00 94.88 449 ASN A N 1
ATOM 3539 C CA . ASN A 1 449 ? 2.961 -3.305 4.134 1.00 94.88 449 ASN A CA 1
ATOM 3540 C C . ASN A 1 449 ? 3.346 -4.271 3.016 1.00 94.88 449 ASN A C 1
ATOM 3542 O O . ASN A 1 449 ? 2.981 -5.441 3.029 1.00 94.88 449 ASN A O 1
ATOM 3546 N N . GLY A 1 450 ? 4.162 -3.803 2.073 1.00 93.44 450 GLY A N 1
ATOM 3547 C CA . GLY A 1 450 ? 4.850 -4.711 1.156 1.00 93.44 450 GLY A CA 1
ATOM 3548 C C . GLY A 1 450 ? 5.789 -5.633 1.934 1.00 93.44 450 GLY A C 1
ATOM 3549 O O . GLY A 1 450 ? 6.403 -5.203 2.922 1.00 93.44 450 GLY A O 1
ATOM 3550 N N . VAL A 1 451 ? 5.952 -6.872 1.473 1.00 95.38 451 VAL A N 1
ATOM 3551 C CA . VAL A 1 451 ? 6.733 -7.890 2.187 1.00 95.38 451 VAL A CA 1
ATOM 3552 C C . VAL A 1 451 ? 8.165 -7.431 2.519 1.00 95.38 451 VAL A C 1
ATOM 3554 O O . VAL A 1 451 ? 8.654 -7.676 3.624 1.00 95.38 451 VAL A O 1
ATOM 3557 N N . HIS A 1 452 ? 8.803 -6.632 1.654 1.00 90.75 452 HIS A N 1
ATOM 3558 C CA . HIS A 1 452 ? 10.116 -6.044 1.936 1.00 90.75 452 HIS A CA 1
ATOM 3559 C C . HIS A 1 452 ? 10.090 -5.111 3.150 1.00 90.75 452 HIS A C 1
ATOM 3561 O O . HIS A 1 452 ? 10.966 -5.189 4.006 1.00 90.75 452 HIS A O 1
ATOM 3567 N N . THR A 1 453 ? 9.082 -4.240 3.254 1.00 90.69 453 THR A N 1
ATOM 3568 C CA . THR A 1 453 ? 8.958 -3.320 4.395 1.00 90.69 453 THR A CA 1
ATOM 3569 C C . THR A 1 453 ? 8.619 -4.047 5.689 1.00 90.69 453 THR A C 1
ATOM 3571 O O . THR A 1 453 ? 9.156 -3.683 6.730 1.00 90.69 453 THR A O 1
ATOM 3574 N N . SER A 1 454 ? 7.839 -5.130 5.620 1.00 94.06 454 SER A N 1
ATOM 3575 C CA . SER A 1 454 ? 7.590 -6.005 6.775 1.00 94.06 454 SER A CA 1
ATOM 3576 C C . SER A 1 454 ? 8.812 -6.836 7.196 1.00 94.06 454 SER A C 1
ATOM 3578 O O . SER A 1 454 ? 8.792 -7.472 8.234 1.00 94.06 454 SER A O 1
ATOM 3580 N N . ASN A 1 455 ? 9.907 -6.817 6.432 1.00 93.31 455 ASN A N 1
ATOM 3581 C CA . ASN A 1 455 ? 11.162 -7.486 6.792 1.00 93.31 455 ASN A CA 1
ATOM 3582 C C . ASN A 1 455 ? 12.316 -6.502 7.046 1.00 93.31 455 ASN A C 1
ATOM 3584 O O . ASN A 1 455 ? 13.408 -6.907 7.446 1.00 93.31 455 ASN A O 1
ATOM 3588 N N . ALA A 1 456 ? 12.101 -5.203 6.829 1.00 86.12 456 ALA A N 1
ATOM 3589 C CA . ALA A 1 456 ? 13.131 -4.185 6.964 1.00 86.12 456 ALA A CA 1
ATOM 3590 C C . ALA A 1 456 ? 13.106 -3.569 8.368 1.00 86.12 456 ALA A C 1
ATOM 3592 O O . ALA A 1 456 ? 12.164 -2.864 8.734 1.00 86.12 456 ALA A O 1
ATOM 3593 N N . ARG A 1 457 ? 14.187 -3.763 9.139 1.00 87.00 457 ARG A N 1
ATOM 3594 C CA . ARG A 1 457 ? 14.322 -3.257 10.523 1.00 87.00 457 ARG A CA 1
ATOM 3595 C C . ARG A 1 457 ? 13.975 -1.770 10.664 1.00 87.00 457 ARG A C 1
ATOM 3597 O O . ARG A 1 457 ? 13.324 -1.379 11.628 1.00 87.00 457 ARG A O 1
ATOM 3604 N N . SER A 1 458 ? 14.385 -0.942 9.701 1.00 83.50 458 SER A N 1
ATOM 3605 C CA . SER A 1 458 ? 14.109 0.501 9.686 1.00 83.50 458 SER A CA 1
ATOM 3606 C C . SER A 1 458 ? 12.609 0.815 9.610 1.00 83.50 458 SER A C 1
ATOM 3608 O O . SER A 1 458 ? 12.131 1.697 10.324 1.00 83.50 458 SER A O 1
ATOM 3610 N N . HIS A 1 459 ? 11.855 0.074 8.795 1.00 91.00 459 HIS A N 1
ATOM 3611 C CA . HIS A 1 459 ? 10.403 0.216 8.662 1.00 91.00 459 HIS A CA 1
ATOM 3612 C C . HIS A 1 459 ? 9.682 -0.323 9.887 1.00 91.00 459 HIS A C 1
ATOM 3614 O O . HIS A 1 459 ? 8.865 0.392 10.457 1.00 91.00 459 HIS A O 1
ATOM 3620 N N . ILE A 1 460 ? 10.058 -1.514 10.354 1.00 93.75 460 ILE A N 1
ATOM 3621 C CA . ILE A 1 460 ? 9.498 -2.129 11.564 1.00 93.75 460 ILE A CA 1
ATOM 3622 C C . ILE A 1 460 ? 9.673 -1.192 12.771 1.00 93.75 460 ILE A C 1
ATOM 3624 O O . ILE A 1 460 ? 8.721 -0.944 13.508 1.00 93.75 460 ILE A O 1
ATOM 3628 N N . LYS A 1 461 ? 10.853 -0.570 12.933 1.00 91.00 461 LYS A N 1
ATOM 3629 C CA . LYS A 1 461 ? 11.109 0.426 13.991 1.00 91.00 461 LYS A CA 1
ATOM 3630 C C . LYS A 1 461 ? 10.199 1.651 13.868 1.00 91.00 461 LYS A C 1
ATOM 3632 O O . LYS A 1 461 ? 9.750 2.169 14.886 1.00 91.00 461 LYS A O 1
ATOM 3637 N N . ARG A 1 462 ? 9.926 2.136 12.651 1.00 92.00 462 ARG A N 1
ATOM 3638 C CA . ARG A 1 462 ? 9.024 3.282 12.419 1.00 92.00 462 ARG A CA 1
ATOM 3639 C C . ARG A 1 462 ? 7.564 2.923 12.701 1.00 92.00 462 ARG A C 1
ATOM 3641 O O . ARG A 1 462 ? 6.888 3.706 13.360 1.00 92.00 462 ARG A O 1
ATOM 3648 N N . ILE A 1 463 ? 7.126 1.733 12.289 1.00 95.00 463 ILE A N 1
ATOM 3649 C CA . ILE A 1 463 ? 5.806 1.189 12.625 1.00 95.00 463 ILE A CA 1
ATOM 3650 C C . ILE A 1 463 ? 5.679 1.078 14.143 1.00 95.00 463 ILE A C 1
ATOM 3652 O O . ILE A 1 463 ? 4.766 1.659 14.704 1.00 95.00 463 ILE A O 1
ATOM 3656 N N . ARG A 1 464 ? 6.628 0.461 14.853 1.00 94.69 464 ARG A N 1
ATOM 3657 C CA . ARG A 1 464 ? 6.576 0.374 16.324 1.00 94.69 464 ARG A CA 1
ATOM 3658 C C . ARG A 1 464 ? 6.613 1.748 17.004 1.00 94.69 464 ARG A C 1
ATOM 3660 O O . ARG A 1 464 ? 5.924 1.978 17.990 1.00 94.69 464 ARG A O 1
ATOM 3667 N N . ARG A 1 465 ? 7.402 2.692 16.479 1.00 91.81 465 ARG A N 1
ATOM 3668 C CA . ARG A 1 465 ? 7.499 4.057 17.022 1.00 91.81 465 ARG A CA 1
ATOM 3669 C C . ARG A 1 465 ? 6.162 4.793 16.975 1.00 91.81 465 ARG A C 1
ATOM 3671 O O . ARG A 1 465 ? 5.907 5.586 17.872 1.00 91.81 465 ARG A O 1
ATOM 3678 N N . LEU A 1 466 ? 5.342 4.558 15.953 1.00 92.25 466 LEU A N 1
ATOM 3679 C CA . LEU A 1 466 ? 4.045 5.216 15.804 1.00 92.25 466 LEU A CA 1
ATOM 3680 C C . LEU A 1 466 ? 3.116 4.958 17.009 1.00 92.25 466 LEU A C 1
ATOM 3682 O O . LEU A 1 466 ? 2.434 5.887 17.440 1.00 92.25 466 LEU A O 1
ATOM 3686 N N . LEU A 1 467 ? 3.174 3.759 17.601 1.00 90.75 467 LEU A N 1
ATOM 3687 C CA . LEU A 1 467 ? 2.432 3.383 18.811 1.00 90.75 467 LEU A CA 1
ATOM 3688 C C . LEU A 1 467 ? 2.865 4.179 20.050 1.00 90.75 467 LEU A C 1
ATOM 3690 O O . LEU A 1 467 ? 2.039 4.698 20.795 1.00 90.75 467 LEU A O 1
ATOM 3694 N N . TYR A 1 468 ? 4.177 4.281 20.266 1.00 87.12 468 TYR A N 1
ATOM 3695 C CA . TYR A 1 468 ? 4.743 4.808 21.513 1.00 87.12 468 TYR A CA 1
ATOM 3696 C C . TYR A 1 468 ? 5.130 6.283 21.457 1.00 87.12 468 TYR A C 1
ATOM 3698 O O . TYR A 1 468 ? 5.582 6.845 22.458 1.00 87.12 468 TYR A O 1
ATOM 3706 N N . ARG A 1 469 ? 5.014 6.931 20.295 1.00 83.62 469 ARG A N 1
ATOM 3707 C CA . ARG A 1 469 ? 5.492 8.302 20.132 1.00 83.62 469 ARG A CA 1
ATOM 3708 C C . ARG A 1 469 ? 4.818 9.229 21.145 1.00 83.62 469 ARG A C 1
ATOM 3710 O O . ARG A 1 469 ? 3.600 9.275 21.265 1.00 83.62 469 ARG A O 1
ATOM 3717 N N . GLY A 1 470 ? 5.642 9.989 21.863 1.00 65.50 470 GLY A N 1
ATOM 3718 C CA . GLY A 1 470 ? 5.191 10.938 22.875 1.00 65.50 470 GLY A CA 1
ATOM 3719 C C . GLY A 1 470 ? 4.735 10.306 24.195 1.00 65.50 470 GLY A C 1
ATOM 3720 O O . GLY A 1 470 ? 4.274 11.044 25.062 1.00 65.50 470 GLY A O 1
ATOM 3721 N N . ARG A 1 471 ? 4.850 8.984 24.395 1.00 65.38 471 ARG A N 1
ATOM 3722 C CA . ARG A 1 471 ? 4.846 8.428 25.754 1.00 65.38 471 ARG A CA 1
ATOM 3723 C C . ARG A 1 471 ? 6.204 8.746 26.382 1.00 65.38 471 ARG A C 1
ATOM 3725 O O . ARG A 1 471 ? 7.240 8.403 25.811 1.00 65.38 471 ARG A O 1
ATOM 3732 N N . ARG A 1 472 ? 6.223 9.402 27.549 1.00 48.75 472 ARG A N 1
ATOM 3733 C CA . ARG A 1 472 ? 7.406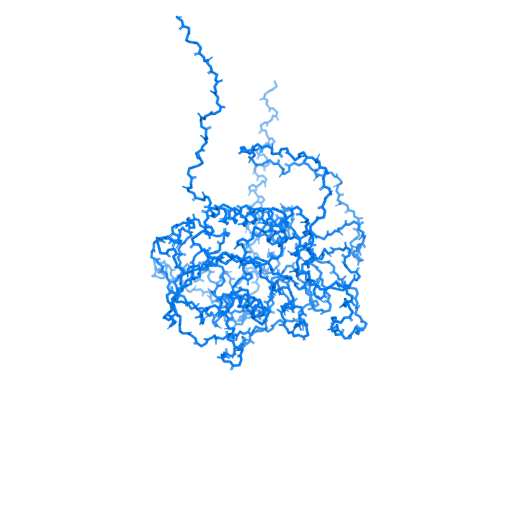 9.344 28.421 1.00 48.75 472 ARG A CA 1
ATOM 3734 C C . ARG A 1 472 ? 7.602 7.861 28.722 1.00 48.75 472 ARG A C 1
ATOM 3736 O O . ARG A 1 472 ? 6.687 7.239 29.253 1.00 48.75 472 ARG A O 1
ATOM 3743 N N . LEU A 1 473 ? 8.744 7.287 28.345 1.00 42.28 473 LEU A N 1
ATOM 3744 C CA . LEU A 1 473 ? 9.145 5.991 28.879 1.00 42.28 473 LEU A CA 1
ATOM 3745 C C . LEU A 1 473 ? 9.208 6.186 30.394 1.00 42.28 473 LEU A C 1
ATOM 3747 O O . LEU A 1 473 ? 10.121 6.844 30.894 1.00 42.28 473 LEU A O 1
ATOM 3751 N N . LEU A 1 474 ? 8.193 5.712 31.115 1.00 36.72 474 LEU A N 1
ATOM 3752 C CA . LEU A 1 474 ? 8.259 5.592 32.562 1.00 36.72 474 LEU A CA 1
ATOM 3753 C C . LEU A 1 474 ? 9.312 4.523 32.820 1.00 36.72 474 LEU A C 1
ATOM 3755 O O . LEU A 1 474 ? 9.043 3.327 32.827 1.00 36.72 474 LEU A O 1
ATOM 3759 N N . ARG A 1 475 ? 10.561 4.969 32.920 1.00 36.50 475 ARG A N 1
ATOM 3760 C CA . ARG A 1 475 ? 11.669 4.153 33.378 1.00 36.50 475 ARG A CA 1
ATOM 3761 C C . ARG A 1 475 ? 11.338 3.822 34.832 1.00 36.50 475 ARG A C 1
ATOM 3763 O O . ARG A 1 475 ? 11.403 4.704 35.686 1.00 36.50 475 ARG A O 1
ATOM 3770 N N . ASN A 1 476 ? 10.875 2.596 35.079 1.00 34.06 476 ASN A N 1
ATOM 3771 C CA . ASN A 1 476 ? 10.528 2.104 36.409 1.00 34.06 476 ASN A CA 1
ATOM 3772 C C . ASN A 1 476 ? 11.718 2.316 37.351 1.00 34.06 476 ASN A C 1
ATOM 3774 O O . ASN A 1 476 ? 12.707 1.595 37.301 1.00 34.06 476 ASN A O 1
ATOM 3778 N N . LYS A 1 477 ? 11.615 3.314 38.229 1.00 35.56 477 LYS A N 1
ATOM 3779 C CA . LYS A 1 477 ? 12.588 3.611 39.287 1.00 35.56 477 LYS A CA 1
ATOM 3780 C C . LYS A 1 477 ? 12.340 2.733 40.527 1.00 35.56 477 LYS A C 1
ATOM 3782 O O . LYS A 1 477 ? 12.460 3.209 41.648 1.00 35.56 477 LYS A O 1
ATOM 3787 N N . LYS A 1 478 ? 11.915 1.478 40.325 1.00 35.59 478 LYS A N 1
ATOM 3788 C CA . LYS A 1 478 ? 11.552 0.534 41.400 1.00 35.59 478 LYS A CA 1
ATOM 3789 C C . LYS A 1 478 ? 12.460 -0.696 41.509 1.00 35.59 478 LYS A C 1
ATOM 3791 O O . LYS A 1 478 ? 12.217 -1.526 42.370 1.00 35.59 478 LYS A O 1
ATOM 3796 N N . GLU A 1 479 ? 13.540 -0.765 40.731 1.00 38.84 479 GLU A N 1
ATOM 3797 C CA . GLU A 1 479 ? 14.563 -1.819 40.843 1.00 38.84 479 GLU A CA 1
ATOM 3798 C C . GLU A 1 479 ? 15.972 -1.231 41.008 1.00 38.84 479 GLU A C 1
ATOM 3800 O O . GLU A 1 479 ? 16.893 -1.497 40.246 1.00 38.84 479 GLU A O 1
ATOM 3805 N N . SER A 1 480 ? 16.148 -0.397 42.028 1.00 35.19 480 SER A N 1
ATOM 3806 C CA . SER A 1 480 ? 17.464 -0.195 42.641 1.00 35.19 480 SER A CA 1
ATOM 3807 C C . SER A 1 480 ? 17.260 0.031 44.133 1.00 35.19 480 SER A C 1
ATOM 3809 O O . SER A 1 480 ? 17.398 1.140 44.648 1.00 35.19 480 SER A O 1
ATOM 3811 N N . GLY A 1 481 ? 16.849 -1.034 44.822 1.00 37.38 481 GLY A N 1
ATOM 3812 C CA . GLY A 1 481 ? 17.046 -1.142 46.259 1.00 37.38 481 GLY A CA 1
ATOM 3813 C C . GLY A 1 481 ? 18.542 -1.257 46.525 1.00 37.38 481 GLY A C 1
ATOM 3814 O O . GLY A 1 481 ? 19.072 -2.357 46.604 1.00 37.38 481 GLY A O 1
ATOM 3815 N N . LEU A 1 482 ? 19.219 -0.118 46.614 1.00 35.41 482 LEU A N 1
ATOM 3816 C CA . LEU A 1 482 ? 20.542 -0.006 47.205 1.00 35.41 482 LEU A CA 1
ATOM 3817 C C . LEU A 1 482 ? 20.469 1.131 48.220 1.00 35.41 482 LEU A C 1
ATOM 3819 O O . LEU A 1 482 ? 20.337 2.300 47.869 1.00 35.41 482 LEU A O 1
ATOM 3823 N N . ASN A 1 483 ? 20.471 0.725 49.490 1.00 38.28 483 ASN A N 1
ATOM 3824 C CA . ASN A 1 483 ? 20.751 1.573 50.638 1.00 38.28 483 ASN A CA 1
ATOM 3825 C C . ASN A 1 483 ? 22.107 2.254 50.424 1.00 38.28 483 ASN A C 1
ATOM 3827 O O . ASN A 1 483 ? 23.138 1.594 50.546 1.00 38.28 483 ASN A O 1
ATOM 3831 N N . GLU A 1 484 ? 22.116 3.560 50.192 1.00 35.28 484 GLU A N 1
ATOM 3832 C CA . GLU A 1 484 ? 23.281 4.381 50.511 1.00 35.28 484 GLU A CA 1
ATOM 3833 C C . GLU A 1 484 ? 23.046 5.017 51.879 1.00 35.28 484 GLU A C 1
ATOM 3835 O O . GLU A 1 484 ? 22.183 5.874 52.067 1.00 35.28 484 GLU A O 1
ATOM 3840 N N . LYS A 1 485 ? 23.802 4.513 52.859 1.00 37.62 485 LYS A N 1
ATOM 3841 C CA . LYS A 1 485 ? 24.026 5.168 54.146 1.00 37.62 485 LYS A CA 1
ATOM 3842 C C . LYS A 1 485 ? 24.609 6.561 53.889 1.00 37.62 485 LYS A C 1
ATOM 3844 O O . LYS A 1 485 ? 25.560 6.691 53.123 1.00 37.62 485 LYS A O 1
ATOM 3849 N N . ALA A 1 486 ? 24.062 7.566 54.563 1.00 32.72 486 ALA A N 1
ATOM 3850 C CA . ALA A 1 486 ? 24.662 8.891 54.649 1.00 32.72 486 ALA A CA 1
ATOM 3851 C C . ALA A 1 486 ? 25.996 8.822 55.420 1.00 32.72 486 ALA A C 1
ATOM 3853 O O . ALA A 1 486 ? 26.051 8.108 56.427 1.00 32.72 486 ALA A O 1
ATOM 3854 N N . PRO A 1 487 ? 27.051 9.538 54.997 1.00 45.03 487 PRO A N 1
ATOM 3855 C CA . PRO A 1 487 ? 28.163 9.861 55.874 1.00 45.03 487 PRO A CA 1
ATOM 3856 C C . PRO A 1 487 ? 27.851 11.128 56.684 1.00 45.03 487 PRO A C 1
ATOM 3858 O O . PRO A 1 487 ? 27.252 12.072 56.161 1.00 45.03 487 PRO A O 1
ATOM 3861 N N . GLU A 1 488 ? 28.245 11.084 57.957 1.00 42.75 488 GLU A N 1
ATOM 3862 C CA . GLU A 1 488 ? 28.348 12.219 58.888 1.00 42.75 488 GLU A CA 1
ATOM 3863 C C . GLU A 1 488 ? 29.339 13.289 58.414 1.00 42.75 488 GLU A C 1
ATOM 3865 O O . GLU A 1 488 ? 30.336 12.924 57.741 1.00 42.75 488 GLU A O 1
#

Secondary structure (DSSP, 8-state):
--SSSSHHHHHHHHHHHHHHHHHHHHHHHHHHHS----SB-TTT-SBPPPPPPP-HHHHHTTHHHHHHHHHHHHH-TTHHHHHHHHHHHHHHT----TT--------SS----TT-------S---SS---S---S-----------------S-PPPP---TT---PPP----PPPEEETTEEEETTEEEEPP---HHHHHHHHHHHHHHHHHHTTTSEEEEEEE--HHHHHS-GGGTTTS--HHHHHHHHHTTS-TTSEE--HHHHHHTTTTS--B-SSSSSB-HHHHHHHHHHHHHHTT-PPPPGGGSEEEE-SS-B--HHHHHH--GGGGGG-B--EEEE-S--EEEEEE-TTS-S--EEE-SB-TT-SSGGGBTTS--SEEEEEES--S--EEEEEE-TTHHHHHTTGGGT-SEEEEEETTT--S-HHHHH-S--TTEEEEEEEETTGGG-HHHHHHHHHHHHTT------TTS-----PPP-